Protein AF-0000000082829940 (afdb_homodimer)

Secondary structure (DSSP, 8-state):
--HHHHHHHHHHHHH--HHHHHHHHT--HHHHHHHHHHHHHHHTS-SEEE-SS-EEE-HHHHHHHHHHHHHHHHHHHHHHHHHHHHHGGGTEEEEEE-HHHHHHTHHHHHHHHHHH-TT-EEEEEE--HHHHHHHHHTTS-SEEEEEPPS--TTEEEEEEEEE-EEEEEETTSGGGG-SEE-HHHHHTS-EEEEPSS-HHHHHHHHHHHHTT----EEEEES-HHHHHHHHHTTS-BEEEEGGGGGGS-TTTEEEEEE-SS---EEEEEEEETT----HHHHHHHHHHHHS--/--HHHHHHHHHHHHH--HHHHHHHHT--HHHHHHHHHHHHHHHTS-SEEE-SS-EEE-HHHHHHHHHHHHHHHHHHHHHHHHHHHHHGGGTEEEEEE-HHHHHHTHHHHHHHHHHH-TT-EEEEEE--HHHHHHHHHTTS-SEEEEEPPS--TTEEEEEEEEE-EEEEEETTSGGGG-SEE-HHHHHTS-EEEEPSS-HHHHHHHHHHHHTT----EEEEES-HHHHHHHHHTTS-BEEEEGGGGGGS-TTTEEEEEE-SS---EEEEEEEETT----HHHHHHHHHHHHS--

Radius of gyration: 25.26 Å; Cα contacts (8 Å, |Δi|>4): 1060; chains: 2; bounding box: 54×76×69 Å

Organism: Acinetobacter baumannii (strain ATCC 19606 / DSM 30007 / JCM 6841 / CCUG 19606 / CIP 70.34 / NBRC 109757 / NCIMB 12457 / NCTC 12156 / 81) (NCBI:txid575584)

Sequence (586 aa):
MTLKQLKAFLALARTLNYANASLELHLSQSALSLTIKSLEEELGGKLFNRNTRRVELTQEGKSLIPYAKKLLANWDEMENDVKQRFKLNRGTLSIASMPFVTHAILPEVIHQFLAVHPNLNFSIHDIPNETIIEKVQDGIFELGICFEPDLTEGLEFKPLFEEDFLALLPKSHPLAQSSSITWHELCSNPFVTLQKPSIVRYLVEQNCLRNNITLDLKVECHQISSLSSFVAYGIGVSAIPRHFAKHIDKEHNVLIDLKDEAIHKTVGIVYKKNFEISNISAQFIEALVQYKFMTLKQLKAFLALARTLNYANASLELHLSQSALSLTIKSLEEELGGKLFNRNTRRVELTQEGKSLIPYAKKLLANWDEMENDVKQRFKLNRGTLSIASMPFVTHAILPEVIHQFLAVHPNLNFSIHDIPNETIIEKVQDGIFELGICFEPDLTEGLEFKPLFEEDFLALLPKSHPLAQSSSITWHELCSNPFVTLQKPSIVRYLVEQNCLRNNITLDLKVECHQISSLSSFVAYGIGVSAIPRHFAKHIDKEHNVLIDLKDEAIHKTVGIVYKKNFEISNISAQFIEALVQYKF

Nearest PDB structures (foldseek):
  6g1d-assembly1_A  TM=5.951E-01  e=1.705E-22  Corynebacterium glutamicum
  4x6g-assembly1_C  TM=5.631E-01  e=6.982E-23  Pseudomonas aeruginosa PAO1
  6g4r-assembly1_E  TM=5.874E-01  e=4.506E-21  Corynebacterium glutamicum
  1ixc-assembly1_B-2  TM=5.578E-01  e=4.506E-21  Cupriavidus necator
  7d98-assembly1_Q  TM=5.693E-01  e=1.122E-19  Cupriavidus necator

InterPro domains:
  IPR000847 LysR, HTH, N-terminal domain [PF00126] (3-62)
  IPR000847 LysR, HTH, N-terminal domain [PR00039] (18-29)
  IPR000847 LysR, HTH, N-terminal domain [PR00039] (29-39)
  IPR000847 LysR, HTH, N-terminal domain [PR00039] (39-50)
  IPR000847 LysR, HTH, N-terminal domain [PS50931] (1-58)
  IPR005119 LysR, substrate-binding [PF03466] (89-290)
  IPR036388 Winged helix-like DNA-binding domain superfamily [G3DSA:1.10.10.10] (1-86)
  IPR036390 Winged helix DNA-binding domain superfamily [SSF46785] (1-83)
  IPR050950 HTH-type LysR transcriptional regulators [PTHR30419] (1-290)

Foldseek 3Di:
DDLLLLLLLLLCQVVQDLVRSCVVSVHPSVVSVVSQVVVCVVVVHHQWDDDPPTTDGDPVVVVCNVVSVVVNVVVVVVVVLVVLLCCVVVQEAEEEEAPLCVVQPVVVLVVVLCVVVVSHHYHYHHDAQVVQLVCQQVVSHQKYKHWDDPDQVQKDKDFADKKFKWKKAWCPDPCQPPQEDALLVQQQKEDEEEDPPDPQVVVNVVSCVVNVHDGNYDYYYHDVQVSLVCRLVPRGMGMDIPSSVVVHDPVTMHIHHHPPDTDMITITMMHGPPDDDDPSVVVSNVSSNPDDD/DDLLLLLLLLLCQVVQDLVRSCVVSVHPSVRSVVSQVVVCVVVVHHQWDDDPPTTDGDPVVVVCNVVSVVVNVVVVVVVVLVVLLVVVVVQEAEEEEADLCVVQPVVVLVVVLCVVVVSHHYHYHHDAQVVQLVCQQVVSHQKYKHWDDPDQVQKDKDFADKKFKWKKAWCPDPCQPPQEDALLVQQQKEDEEEDPPDPQVVVNVVSCVVNVHDGNYDYYYHDVQVSLVCRLVPSGMGMDIPSSVVVHDPVTMHIHHHPPDGDMITITMMGGPPDDDDPSVVVSNVSSNPDDD

Structure (mmCIF, N/CA/C/O backbone):
data_AF-0000000082829940-model_v1
#
loop_
_entity.id
_entity.type
_entity.pdbx_description
1 polymer 'HTH-type transcriptional regulator GltC'
#
loop_
_atom_site.group_PDB
_atom_site.id
_atom_site.type_symbol
_atom_site.label_atom_id
_atom_site.label_alt_id
_atom_site.label_comp_id
_atom_site.label_asym_id
_atom_site.label_entity_id
_atom_site.label_seq_id
_atom_site.pdbx_PDB_ins_code
_atom_site.Cartn_x
_atom_site.Cartn_y
_atom_site.Cartn_z
_atom_site.occupancy
_atom_site.B_iso_or_equiv
_atom_site.auth_seq_id
_atom_site.auth_comp_id
_atom_site.auth_asym_id
_atom_site.auth_atom_id
_atom_site.pdbx_PDB_model_num
ATOM 1 N N . MET A 1 1 ? 2.916 27.094 15.07 1 57.03 1 MET A N 1
ATOM 2 C CA . MET A 1 1 ? 2.6 25.75 15.523 1 57.03 1 MET A CA 1
ATOM 3 C C . MET A 1 1 ? 3.715 24.781 15.156 1 57.03 1 MET A C 1
ATOM 5 O O . MET A 1 1 ? 4.164 24.75 14.016 1 57.03 1 MET A O 1
ATOM 9 N N . THR A 1 2 ? 4.312 24.25 16.156 1 61.78 2 THR A N 1
ATOM 10 C CA . THR A 1 2 ? 5.465 23.375 15.992 1 61.78 2 THR A CA 1
ATOM 11 C C . THR A 1 2 ? 5.078 21.922 16.25 1 61.78 2 THR A C 1
ATOM 13 O O . THR A 1 2 ? 4.012 21.641 16.797 1 61.78 2 THR A O 1
ATOM 16 N N . LEU A 1 3 ? 6.004 21.031 15.82 1 69.44 3 LEU A N 1
ATOM 17 C CA . LEU A 1 3 ? 5.812 19.609 16.094 1 69.44 3 LEU A CA 1
ATOM 18 C C . LEU A 1 3 ? 5.75 19.359 17.594 1 69.44 3 LEU A C 1
ATOM 20 O O . LEU A 1 3 ? 4.969 18.531 18.062 1 69.44 3 LEU A O 1
ATOM 24 N N . LYS A 1 4 ? 6.617 20.062 18.25 1 71.25 4 LYS A N 1
ATOM 25 C CA . LYS A 1 4 ? 6.629 19.938 19.703 1 71.25 4 LYS A CA 1
ATOM 26 C C . LYS A 1 4 ? 5.273 20.312 20.297 1 71.25 4 LYS A C 1
ATOM 28 O O . LYS A 1 4 ? 4.773 19.641 21.188 1 71.25 4 LYS A O 1
ATOM 33 N N . GLN A 1 5 ? 4.707 21.328 19.75 1 76.25 5 GLN A N 1
ATOM 34 C CA . GLN A 1 5 ? 3.404 21.797 20.219 1 76.25 5 GLN A CA 1
ATOM 35 C C . GLN A 1 5 ? 2.318 20.766 19.922 1 76.25 5 GLN A C 1
ATOM 37 O O . GLN A 1 5 ? 1.459 20.5 20.766 1 76.25 5 GLN A O 1
ATOM 42 N N . LEU A 1 6 ? 2.459 20.25 18.75 1 78.75 6 LEU A N 1
ATOM 43 C CA . LEU A 1 6 ? 1.451 19.266 18.359 1 78.75 6 LEU A CA 1
ATOM 44 C C . LEU A 1 6 ? 1.575 18 19.203 1 78.75 6 LEU A C 1
ATOM 46 O O . LEU A 1 6 ? 0.567 17.422 19.625 1 78.75 6 LEU A O 1
ATOM 50 N N . LYS A 1 7 ? 2.77 17.594 19.391 1 80.06 7 LYS A N 1
ATOM 51 C CA . LYS A 1 7 ? 2.996 16.422 20.25 1 80.06 7 LYS A CA 1
ATOM 52 C C . LYS A 1 7 ? 2.502 16.688 21.672 1 80.06 7 LYS A C 1
ATOM 54 O O . LYS A 1 7 ? 1.871 15.828 22.281 1 80.06 7 LYS A O 1
ATOM 59 N N . ALA A 1 8 ? 2.793 17.922 22.125 1 84.88 8 ALA A N 1
ATOM 60 C CA . ALA A 1 8 ? 2.34 18.312 23.469 1 84.88 8 ALA A CA 1
ATOM 61 C C . ALA A 1 8 ? 0.817 18.312 23.547 1 84.88 8 ALA A C 1
ATOM 63 O O . ALA A 1 8 ? 0.242 17.812 24.516 1 84.88 8 ALA A O 1
ATOM 64 N N . PHE A 1 9 ? 0.219 18.781 22.5 1 89.75 9 PHE A N 1
ATOM 65 C CA . PHE A 1 9 ? -1.236 18.844 22.438 1 89.75 9 PHE A CA 1
ATOM 66 C C . PHE A 1 9 ? -1.844 17.453 22.469 1 89.75 9 PHE A C 1
ATOM 68 O O . PHE A 1 9 ? -2.738 17.172 23.281 1 89.75 9 PHE A O 1
ATOM 75 N N . LEU A 1 10 ? -1.268 16.703 21.688 1 86.5 10 LEU A N 1
ATOM 76 C CA . LEU A 1 10 ? -1.845 15.367 21.578 1 86.5 10 LEU A CA 1
ATOM 77 C C . LEU A 1 10 ? -1.608 14.562 22.859 1 86.5 10 LEU A C 1
ATOM 79 O O . LEU A 1 10 ? -2.477 13.797 23.281 1 86.5 10 LEU A O 1
ATOM 83 N N . ALA A 1 11 ? -0.463 14.695 23.469 1 86.56 11 ALA A N 1
ATOM 84 C CA . ALA A 1 11 ? -0.186 14.023 24.734 1 86.56 11 ALA A CA 1
ATOM 85 C C . ALA A 1 11 ? -1.155 14.484 25.828 1 86.56 11 ALA A C 1
ATOM 87 O O . ALA A 1 11 ? -1.698 13.664 26.562 1 86.56 11 ALA A O 1
ATOM 88 N N . LEU A 1 12 ? -1.449 15.766 25.844 1 89.31 12 LEU A N 1
ATOM 89 C CA . LEU A 1 12 ? -2.355 16.312 26.859 1 89.31 12 LEU A CA 1
ATOM 90 C C . LEU A 1 12 ? -3.799 15.914 26.547 1 89.31 12 LEU A C 1
ATOM 92 O O . LEU A 1 12 ? -4.582 15.664 27.469 1 89.31 12 LEU A O 1
ATOM 96 N N . ALA A 1 13 ? -4.066 15.859 25.359 1 86.88 13 ALA A N 1
ATOM 97 C CA . ALA A 1 13 ? -5.418 15.469 24.969 1 86.88 13 ALA A CA 1
ATOM 98 C C . ALA A 1 13 ? -5.703 14.023 25.359 1 86.88 13 ALA A C 1
ATOM 100 O O . ALA A 1 13 ? -6.836 13.68 25.703 1 86.88 13 ALA A O 1
ATOM 101 N N . ARG A 1 14 ? -4.711 13.305 25.219 1 82.25 14 ARG A N 1
ATOM 102 C CA . ARG A 1 14 ? -4.848 11.891 25.531 1 82.25 14 ARG A CA 1
ATOM 103 C C . ARG A 1 14 ? -4.887 11.672 27.047 1 82.25 14 ARG A C 1
ATOM 105 O O . ARG A 1 14 ? -5.695 10.883 27.547 1 82.25 14 ARG A O 1
ATOM 112 N N . THR A 1 15 ? -4.035 12.383 27.766 1 82.12 15 THR A N 1
ATOM 113 C CA . THR A 1 15 ? -3.881 12.156 29.203 1 82.12 15 THR A CA 1
ATOM 114 C C . THR A 1 15 ? -4.852 13.023 30 1 82.12 15 THR A C 1
ATOM 116 O O . THR A 1 15 ? -5.203 12.688 31.141 1 82.12 15 THR A O 1
ATOM 119 N N . LEU A 1 16 ? -5.23 14.023 29.453 1 88.5 16 LEU A N 1
ATOM 120 C CA . LEU A 1 16 ? -6.023 15.055 30.109 1 88.5 16 LEU A CA 1
ATOM 121 C C . LEU A 1 16 ? -5.465 15.383 31.484 1 88.5 16 LEU A C 1
ATOM 123 O O . LEU A 1 16 ? -6.223 15.641 32.438 1 88.5 16 LEU A O 1
ATOM 127 N N . ASN A 1 17 ? -4.25 15.172 31.594 1 85.75 17 ASN A N 1
ATOM 128 C CA . ASN A 1 17 ? -3.484 15.422 32.812 1 85.75 17 ASN A CA 1
ATOM 129 C C . ASN A 1 17 ? -2.1 15.984 32.5 1 85.75 17 ASN A C 1
ATOM 131 O O . ASN A 1 17 ? -1.292 15.328 31.828 1 85.75 17 ASN A O 1
ATOM 135 N N . TYR A 1 18 ? -1.863 17.188 33.062 1 88.12 18 TYR A N 1
ATOM 136 C CA . TYR A 1 18 ? -0.607 17.859 32.719 1 88.12 18 TYR A CA 1
ATOM 137 C C . TYR A 1 18 ? 0.583 17.062 33.25 1 88.12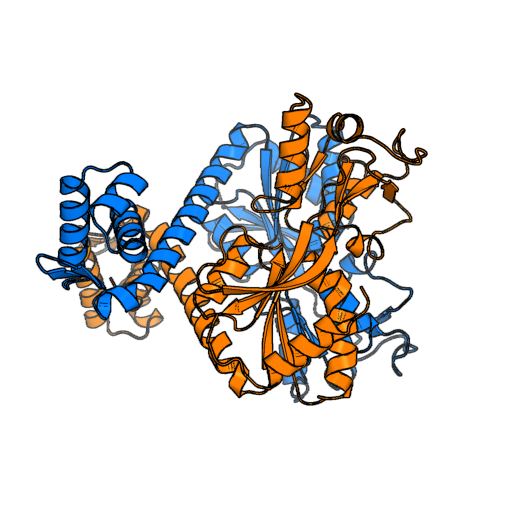 18 TYR A C 1
ATOM 139 O O . TYR A 1 18 ? 1.626 16.984 32.594 1 88.12 18 TYR A O 1
ATOM 147 N N . ALA A 1 19 ? 0.357 16.484 34.406 1 85.81 19 ALA A N 1
ATOM 148 C CA . ALA A 1 19 ? 1.453 15.711 35 1 85.81 19 ALA A CA 1
ATOM 149 C C . ALA A 1 19 ? 1.801 14.508 34.125 1 85.81 19 ALA A C 1
ATOM 151 O O . ALA A 1 19 ? 2.971 14.281 33.812 1 85.81 19 ALA A O 1
ATOM 152 N N . ASN A 1 20 ? 0.814 13.852 33.75 1 86.31 20 ASN A N 1
ATOM 153 C CA . ASN A 1 20 ? 1.017 12.656 32.938 1 86.31 20 ASN A CA 1
ATOM 154 C C . ASN A 1 20 ? 1.56 12.992 31.562 1 86.31 20 ASN A C 1
ATOM 156 O O . ASN A 1 20 ? 2.443 12.297 31.047 1 86.31 20 ASN A O 1
ATOM 160 N N . ALA A 1 21 ? 1.024 13.977 31 1 87.75 21 ALA A N 1
ATOM 161 C CA . ALA A 1 21 ? 1.468 14.375 29.672 1 87.75 21 ALA A CA 1
ATOM 162 C C . ALA A 1 21 ? 2.924 14.836 29.688 1 87.75 21 ALA A C 1
ATOM 164 O O . ALA A 1 21 ? 3.689 14.531 28.766 1 87.75 21 ALA A O 1
ATOM 165 N N . SER A 1 22 ? 3.262 15.539 30.719 1 88.44 22 SER A N 1
ATOM 166 C CA . SER A 1 22 ? 4.637 16.016 30.828 1 88.44 22 SER A CA 1
ATOM 167 C C . SER A 1 22 ? 5.613 14.852 30.969 1 88.44 22 SER A C 1
ATOM 169 O O . SER A 1 22 ? 6.707 14.883 30.406 1 88.44 22 SER A O 1
ATOM 171 N N . LEU A 1 23 ? 5.215 13.852 31.656 1 81.62 23 LEU A N 1
ATOM 172 C CA . LEU A 1 23 ? 6.035 12.656 31.828 1 81.62 23 LEU A CA 1
ATOM 173 C C . LEU A 1 23 ? 6.211 11.93 30.5 1 81.62 23 LEU A C 1
ATOM 175 O O . LEU A 1 23 ? 7.32 11.516 30.156 1 81.62 23 LEU A O 1
ATOM 179 N N . GLU A 1 24 ? 5.164 11.906 29.812 1 81.25 24 GLU A N 1
ATOM 180 C CA . GLU A 1 24 ? 5.191 11.211 28.531 1 81.25 24 GLU A CA 1
ATOM 181 C C . GLU A 1 24 ? 6.121 11.914 27.547 1 81.25 24 GLU A C 1
ATOM 183 O O . GLU A 1 24 ? 6.785 11.258 26.734 1 81.25 24 GLU A O 1
ATOM 188 N N . LEU A 1 25 ? 6.168 13.148 27.609 1 81.62 25 LEU A N 1
ATOM 189 C CA . LEU A 1 25 ? 6.895 13.945 26.641 1 81.62 25 LEU A CA 1
ATOM 190 C C . LEU A 1 25 ? 8.281 14.312 27.156 1 81.62 25 LEU A C 1
ATOM 192 O O . LEU A 1 25 ? 9.055 14.977 26.453 1 81.62 25 LEU A O 1
ATOM 196 N N . HIS A 1 26 ? 8.531 13.859 28.453 1 81 26 HIS A N 1
ATOM 197 C CA . HIS A 1 26 ? 9.789 14.203 29.109 1 81 26 HIS A CA 1
ATOM 198 C C . HIS A 1 26 ? 9.977 15.711 29.172 1 81 26 HIS A C 1
ATOM 200 O O . HIS A 1 26 ? 11.039 16.219 28.812 1 81 26 HIS A O 1
ATOM 206 N N . LEU A 1 27 ? 8.922 16.359 29.484 1 82.25 27 LEU A N 1
ATOM 207 C CA . LEU A 1 27 ? 8.914 17.812 29.703 1 82.25 27 LEU A CA 1
ATOM 208 C C . LEU A 1 27 ? 8.484 18.141 31.125 1 82.25 27 LEU A C 1
ATOM 210 O O . LEU A 1 27 ? 7.84 17.328 31.797 1 82.25 27 LEU A O 1
ATOM 214 N N . SER A 1 28 ? 9.031 19.203 31.672 1 83.88 28 SER A N 1
ATOM 215 C CA . SER A 1 28 ? 8.445 19.688 32.906 1 83.88 28 SER A CA 1
ATOM 216 C C . SER A 1 28 ? 7 20.141 32.719 1 83.88 28 SER A C 1
ATOM 218 O O . SER A 1 28 ? 6.613 20.5 31.594 1 83.88 28 SER A O 1
ATOM 220 N N . GLN A 1 29 ? 6.289 20.016 33.75 1 87.56 29 GLN A N 1
ATOM 221 C CA . GLN A 1 29 ? 4.895 20.438 33.656 1 87.56 29 GLN A CA 1
ATOM 222 C C . GLN A 1 29 ? 4.785 21.906 33.25 1 87.56 29 GLN A C 1
ATOM 224 O O . GLN A 1 29 ? 3.873 22.266 32.5 1 87.56 29 GLN A O 1
ATOM 229 N N . SER A 1 30 ? 5.707 22.688 33.75 1 89.38 30 SER A N 1
ATOM 230 C CA . SER A 1 30 ? 5.727 24.094 33.375 1 89.38 30 SER A CA 1
ATOM 231 C C . SER A 1 30 ? 5.988 24.25 31.875 1 89.38 30 SER A C 1
ATOM 233 O O . SER A 1 30 ? 5.34 25.062 31.219 1 89.38 30 SER A O 1
ATOM 235 N N . ALA A 1 31 ? 6.895 23.531 31.391 1 85.88 31 ALA A N 1
ATOM 236 C CA . ALA A 1 31 ? 7.227 23.594 29.984 1 85.88 31 ALA A CA 1
ATOM 237 C C . ALA A 1 31 ? 6.047 23.125 29.125 1 85.88 31 ALA A C 1
ATOM 239 O O . ALA A 1 31 ? 5.762 23.719 28.078 1 85.88 31 ALA A O 1
ATOM 240 N N . LEU A 1 32 ? 5.41 22.109 29.531 1 91.44 32 LEU A N 1
ATOM 241 C CA . LEU A 1 32 ? 4.234 21.609 28.828 1 91.44 32 LEU A CA 1
ATOM 242 C C . LEU A 1 32 ? 3.131 22.672 28.797 1 91.44 32 LEU A C 1
ATOM 244 O O . LEU A 1 32 ? 2.523 22.922 27.766 1 91.44 32 LEU A O 1
ATOM 248 N N . SER A 1 33 ? 2.891 23.234 29.984 1 88.38 33 SER A N 1
ATOM 249 C CA . SER A 1 33 ? 1.857 24.266 30.109 1 88.38 33 SER A CA 1
ATOM 250 C C . SER A 1 33 ? 2.135 25.438 29.188 1 88.38 33 SER A C 1
ATOM 252 O O . SER A 1 33 ? 1.228 25.938 28.5 1 88.38 33 SER A O 1
ATOM 254 N N . LEU A 1 34 ? 3.369 25.781 29.141 1 87.44 34 LEU A N 1
ATOM 255 C CA . LEU A 1 34 ? 3.768 26.906 28.281 1 87.44 34 LEU A CA 1
ATOM 256 C C . LEU A 1 34 ? 3.598 26.531 26.797 1 87.44 34 LEU A C 1
ATOM 258 O O . LEU A 1 34 ? 3.186 27.375 26 1 87.44 34 LEU A O 1
ATOM 262 N N . THR A 1 35 ? 3.975 25.375 26.484 1 86.75 35 THR A N 1
ATOM 263 C CA . THR A 1 35 ? 3.855 24.891 25.109 1 86.75 35 THR A CA 1
ATOM 264 C C . THR A 1 35 ? 2.398 24.906 24.656 1 86.75 35 THR A C 1
ATOM 266 O O . THR A 1 35 ? 2.094 25.328 23.547 1 86.75 35 THR A O 1
ATOM 269 N N . ILE A 1 36 ? 1.516 24.438 25.531 1 88.81 36 ILE A N 1
ATOM 270 C CA . ILE A 1 36 ? 0.089 24.375 25.234 1 88.81 36 ILE A CA 1
ATOM 271 C C . ILE A 1 36 ? -0.462 25.797 25.109 1 88.81 36 ILE A C 1
ATOM 273 O O . ILE A 1 36 ? -1.221 26.094 24.188 1 88.81 36 ILE A O 1
ATOM 277 N N . LYS A 1 37 ? -0.068 26.578 26.016 1 86.44 37 LYS A N 1
ATOM 278 C CA . LYS A 1 37 ? -0.515 27.969 26 1 86.44 37 LYS A CA 1
ATOM 279 C C . LYS A 1 37 ? -0.083 28.672 24.703 1 86.44 37 LYS A C 1
ATOM 281 O O . LYS A 1 37 ? -0.863 29.406 24.109 1 86.44 37 LYS A O 1
ATOM 286 N N . SER A 1 38 ? 1.151 28.438 24.406 1 82.44 38 SER A N 1
ATOM 287 C CA . SER A 1 38 ? 1.68 29.016 23.188 1 82.44 38 SER A CA 1
ATOM 288 C C . SER A 1 38 ? 0.901 28.547 21.969 1 82.44 38 SER A C 1
ATOM 290 O O . SER A 1 38 ? 0.602 29.344 21.062 1 82.44 38 SER A O 1
ATOM 292 N N . LEU A 1 39 ? 0.605 27.312 21.891 1 81.25 39 LEU A N 1
ATOM 293 C CA . LEU A 1 39 ? -0.182 26.75 20.797 1 81.25 39 LEU A CA 1
ATOM 294 C C . LEU A 1 39 ? -1.573 27.375 20.75 1 81.25 39 LEU A C 1
ATOM 296 O O . LEU A 1 39 ? -2.062 27.734 19.672 1 81.25 39 LEU A O 1
ATOM 300 N N . GLU A 1 40 ? -2.236 27.469 21.906 1 82.25 40 GLU A N 1
ATOM 301 C CA . GLU A 1 40 ? -3.562 28.078 22.016 1 82.25 40 GLU A CA 1
ATOM 302 C C . GLU A 1 40 ? -3.547 29.531 21.562 1 82.25 40 GLU A C 1
ATOM 304 O O . GLU A 1 40 ? -4.465 29.984 20.891 1 82.25 40 GLU A O 1
ATOM 309 N N . GLU A 1 41 ? -2.502 30.203 21.953 1 77.31 41 GLU A N 1
ATOM 310 C CA . GLU A 1 41 ? -2.348 31.594 21.547 1 77.31 41 GLU A CA 1
ATOM 311 C C . GLU A 1 41 ? -2.189 31.719 20.031 1 77.31 41 GLU A C 1
ATOM 313 O O . GLU A 1 41 ? -2.791 32.594 19.406 1 77.31 41 GLU A O 1
ATOM 318 N N . GLU A 1 42 ? -1.422 30.844 19.578 1 71.12 42 GLU A N 1
ATOM 319 C CA . GLU A 1 42 ? -1.188 30.859 18.141 1 71.12 42 GLU A CA 1
ATOM 320 C C . GLU A 1 42 ? -2.465 30.547 17.359 1 71.12 42 GLU A C 1
ATOM 322 O O . GLU A 1 42 ? -2.717 31.125 16.312 1 71.12 42 GLU A O 1
ATOM 327 N N . LEU A 1 43 ? -3.203 29.672 17.891 1 70.88 43 LEU A N 1
ATOM 328 C CA . LEU A 1 43 ? -4.426 29.234 17.234 1 70.88 43 LEU A CA 1
ATOM 329 C C . LEU A 1 43 ? -5.586 30.172 17.547 1 70.88 43 LEU A C 1
ATOM 331 O O . LEU A 1 43 ? -6.609 30.156 16.859 1 70.88 43 LEU A O 1
ATOM 335 N N . GLY A 1 44 ? -5.461 31.031 18.531 1 69.69 44 GLY A N 1
ATOM 336 C CA . GLY A 1 44 ? -6.453 32.031 18.906 1 69.69 44 GLY A CA 1
ATOM 337 C C . GLY A 1 44 ? -7.59 31.453 19.734 1 69.69 44 GLY A C 1
ATOM 338 O O . GLY A 1 44 ? -8.688 32.031 19.766 1 69.69 44 GLY A O 1
ATOM 339 N N . GLY A 1 45 ? -7.375 30.328 20.266 1 74.38 45 GLY A N 1
ATOM 340 C CA . GLY A 1 45 ? -8.398 29.703 21.094 1 74.38 45 GLY A CA 1
ATOM 341 C C . GLY A 1 45 ? -7.848 28.672 22.062 1 74.38 45 GLY A C 1
ATOM 342 O O . GLY A 1 45 ? -6.73 28.188 21.891 1 74.38 45 GLY A O 1
ATOM 343 N N . LYS A 1 46 ? -8.688 28.453 23.047 1 83.12 46 LYS A N 1
ATOM 344 C CA . LYS A 1 46 ? -8.312 27.453 24.031 1 83.12 46 LYS A CA 1
ATOM 345 C C . LYS A 1 46 ? -8.609 26.047 23.516 1 83.12 46 LYS A C 1
ATOM 347 O O . LYS A 1 46 ? -9.625 25.812 22.859 1 83.12 46 LYS A O 1
ATOM 352 N N . LEU A 1 47 ? -7.633 25.25 23.672 1 87.44 47 LEU A N 1
ATOM 353 C CA . LEU A 1 47 ? -7.793 23.859 23.281 1 87.44 47 LEU A CA 1
ATOM 354 C C . LEU A 1 47 ? -8.219 23 24.469 1 87.44 47 LEU A C 1
ATOM 356 O O . LEU A 1 47 ? -8.797 21.922 24.281 1 87.44 47 LEU A O 1
ATOM 360 N N . PHE A 1 48 ? -7.891 23.516 25.641 1 89.88 48 PHE A N 1
ATOM 361 C CA . PHE A 1 48 ? -8.242 22.828 26.875 1 89.88 48 PHE A CA 1
ATOM 362 C C . PHE A 1 48 ? -8.914 23.797 27.844 1 89.88 48 PHE A C 1
ATOM 364 O O . PHE A 1 48 ? -8.57 24.969 27.891 1 89.88 48 PHE A O 1
ATOM 371 N N . ASN A 1 49 ? -9.992 23.266 28.438 1 83.19 49 ASN A N 1
ATOM 372 C CA . ASN A 1 49 ? -10.531 23.922 29.625 1 83.19 49 ASN A CA 1
ATOM 373 C C . ASN A 1 49 ? -9.867 23.406 30.906 1 83.19 49 ASN A C 1
ATOM 375 O O . ASN A 1 49 ? -9.781 22.188 31.109 1 83.19 49 ASN A O 1
ATOM 379 N N . ARG A 1 50 ? -9.109 24.391 31.453 1 74.38 50 ARG A N 1
ATOM 380 C CA . ARG A 1 50 ? -8.422 24 32.688 1 74.38 50 ARG A CA 1
ATOM 381 C C . ARG A 1 50 ? -9.125 24.547 33.906 1 74.38 50 ARG A C 1
ATOM 383 O O . ARG A 1 50 ? -9.422 25.75 33.969 1 74.38 50 ARG A O 1
ATOM 390 N N . ASN A 1 51 ? -9.844 23.781 34.625 1 66.38 51 ASN A N 1
ATOM 391 C CA . ASN A 1 51 ? -10.195 24.203 36 1 66.38 51 ASN A CA 1
ATOM 392 C C . ASN A 1 51 ? -9.289 23.547 37.031 1 66.38 51 ASN A C 1
ATOM 394 O O . ASN A 1 51 ? -8.445 22.719 36.688 1 66.38 51 ASN A O 1
ATOM 398 N N . THR A 1 52 ? -9.203 24.062 38.375 1 61.16 52 THR A N 1
ATOM 399 C CA . THR A 1 52 ? -8.305 23.641 39.438 1 61.16 52 THR A CA 1
ATOM 400 C C . THR A 1 52 ? -8.289 22.125 39.562 1 61.16 52 THR A C 1
ATOM 402 O O . THR A 1 52 ? -7.359 21.547 40.125 1 61.16 52 THR A O 1
ATOM 405 N N . ARG A 1 53 ? -9.234 21.391 38.938 1 62.91 53 ARG A N 1
ATOM 406 C CA . ARG A 1 53 ? -9.375 19.969 39.25 1 62.91 53 ARG A CA 1
ATOM 407 C C . ARG A 1 53 ? -9.305 19.109 38 1 62.91 53 ARG A C 1
ATOM 409 O O . ARG A 1 53 ? -8.977 17.922 38.062 1 62.91 53 ARG A O 1
ATOM 416 N N . ARG A 1 54 ? -9.695 19.688 36.812 1 75.81 54 ARG A N 1
ATOM 417 C CA . ARG A 1 54 ? -9.852 18.781 35.688 1 75.81 54 ARG A CA 1
ATOM 418 C C . ARG A 1 54 ? -9.445 19.438 34.375 1 75.81 54 ARG A C 1
ATOM 420 O O . ARG A 1 54 ? -9.672 20.641 34.188 1 75.81 54 ARG A O 1
ATOM 427 N N . VAL A 1 55 ? -8.602 18.75 33.562 1 84.88 55 VAL A N 1
ATOM 428 C CA . VAL A 1 55 ? -8.258 19.141 32.219 1 84.88 55 VAL A CA 1
ATOM 429 C C . VAL A 1 55 ? -9.227 18.5 31.219 1 84.88 55 VAL A C 1
ATOM 431 O O . VAL A 1 55 ? -9.43 17.281 31.25 1 84.88 55 VAL A O 1
ATOM 434 N N . GLU A 1 56 ? -10.016 19.375 30.531 1 86.31 56 GLU A N 1
ATOM 435 C CA . GLU A 1 56 ? -10.938 18.875 29.531 1 86.31 56 GLU A CA 1
ATOM 436 C C . GLU A 1 56 ? -10.695 19.547 28.172 1 86.31 56 GLU A C 1
ATOM 438 O O . GLU A 1 56 ? -10.344 20.734 28.125 1 86.31 56 GLU A O 1
ATOM 443 N N . LEU A 1 57 ? -10.844 18.797 27.156 1 85.06 57 LEU A N 1
ATOM 444 C CA . LEU A 1 57 ? -10.719 19.344 25.812 1 85.06 57 LEU A CA 1
ATOM 445 C C . LEU A 1 57 ? -11.867 20.297 25.5 1 85.06 57 LEU A C 1
ATOM 447 O O . LEU A 1 57 ? -13.016 20.031 25.875 1 85.06 57 LEU A O 1
ATOM 451 N N . THR A 1 58 ? -11.562 21.438 24.891 1 79.5 58 THR A N 1
ATOM 452 C CA . THR A 1 58 ? -12.602 22.297 24.312 1 79.5 58 THR A CA 1
ATOM 453 C C . THR A 1 58 ? -13.102 21.703 23 1 79.5 58 THR A C 1
ATOM 455 O O . THR A 1 58 ? -12.586 20.703 22.516 1 79.5 58 THR A O 1
ATOM 458 N N . GLN A 1 59 ? -14.125 22.25 22.5 1 71.88 59 GLN A N 1
ATOM 459 C CA . GLN A 1 59 ? -14.617 21.828 21.188 1 71.88 59 GLN A CA 1
ATOM 460 C C . GLN A 1 59 ? -13.547 22.016 20.109 1 71.88 59 GLN A C 1
ATOM 462 O O . GLN A 1 59 ? -13.398 21.188 19.219 1 71.88 59 GLN A O 1
ATOM 467 N N . GLU A 1 60 ? -12.898 23.047 20.25 1 72.69 60 GLU A N 1
ATOM 468 C CA . GLU A 1 60 ? -11.789 23.328 19.328 1 72.69 60 GLU A CA 1
ATOM 469 C C . GLU A 1 60 ? -10.672 22.297 19.484 1 72.69 60 GLU A C 1
ATOM 471 O O . GLU A 1 60 ? -10.078 21.875 18.5 1 72.69 60 GLU A O 1
ATOM 476 N N . GLY A 1 61 ? -10.453 22.016 20.766 1 78.69 61 GLY A N 1
ATOM 477 C CA . GLY A 1 61 ? -9.461 20.984 21.016 1 78.69 61 GLY A CA 1
ATOM 478 C C . GLY A 1 61 ? -9.812 19.656 20.391 1 78.69 61 GLY A C 1
ATOM 479 O O . GLY A 1 61 ? -8.961 19.016 19.766 1 78.69 61 GLY A O 1
ATOM 480 N N . LYS A 1 62 ? -10.984 19.328 20.547 1 74.56 62 LYS A N 1
ATOM 481 C CA . LYS A 1 62 ? -11.477 18.078 19.969 1 74.56 62 LYS A CA 1
ATOM 482 C C . LYS A 1 62 ? -11.352 18.078 18.453 1 74.56 62 LYS A C 1
ATOM 484 O O . LYS A 1 62 ? -10.953 17.078 17.859 1 74.56 62 LYS A O 1
ATOM 489 N N . SER A 1 63 ? -11.609 19.188 17.953 1 65.5 63 SER A N 1
ATOM 490 C CA . SER A 1 63 ? -11.586 19.312 16.5 1 65.5 63 SER A CA 1
ATOM 491 C C . SER A 1 63 ? -10.164 19.266 15.961 1 65.5 63 SER A C 1
ATOM 493 O O . SER A 1 63 ? -9.938 18.891 14.812 1 65.5 63 SER A O 1
ATOM 495 N N . LEU A 1 64 ? -9.242 19.656 16.859 1 71 64 LEU A N 1
ATOM 496 C CA . LEU A 1 64 ? -7.855 19.734 16.422 1 71 64 LEU A CA 1
ATOM 497 C C . LEU A 1 64 ? -7.195 18.359 16.438 1 71 64 LEU A C 1
ATOM 499 O O . LEU A 1 64 ? -6.215 18.125 15.734 1 71 64 LEU A O 1
ATOM 503 N N . ILE A 1 65 ? -7.754 17.484 17.25 1 75.56 65 ILE A N 1
ATOM 504 C CA . ILE A 1 65 ? -7.109 16.203 17.516 1 75.56 65 ILE A CA 1
ATOM 505 C C . ILE A 1 65 ? -6.863 15.469 16.203 1 75.56 65 ILE A C 1
ATOM 507 O O . ILE A 1 65 ? -5.734 15.062 15.914 1 75.56 65 ILE A O 1
ATOM 511 N N . PRO A 1 66 ? -7.836 15.422 15.484 1 62.66 66 PRO A N 1
ATOM 512 C CA . PRO A 1 66 ? -7.602 14.695 14.234 1 62.66 66 PRO A CA 1
ATOM 513 C C . PRO A 1 66 ? -6.559 15.375 13.344 1 62.66 66 PRO A C 1
ATOM 515 O O . PRO A 1 66 ? -5.746 14.695 12.711 1 62.66 66 PRO A O 1
ATOM 518 N N . TYR A 1 67 ? -6.582 16.609 13.422 1 59.44 67 TYR A N 1
ATOM 519 C CA . TYR A 1 67 ? -5.633 17.375 12.617 1 59.44 67 TYR A CA 1
ATOM 520 C C . TYR A 1 67 ? -4.219 17.25 13.172 1 59.44 67 TYR A C 1
ATOM 522 O O . TYR A 1 67 ? -3.26 17.094 12.406 1 59.44 67 TYR A O 1
ATOM 530 N N . ALA A 1 68 ? -4.145 17.406 14.422 1 68.69 68 ALA A N 1
ATOM 531 C CA . ALA A 1 68 ? -2.846 17.297 15.078 1 68.69 68 ALA A CA 1
ATOM 532 C C . ALA A 1 68 ? -2.223 15.922 14.82 1 68.69 68 ALA A C 1
ATOM 534 O O . ALA A 1 68 ? -1.029 15.82 14.531 1 68.69 68 ALA A O 1
ATOM 535 N N . LYS A 1 69 ? -2.932 14.938 14.93 1 65.75 69 LYS A N 1
ATOM 536 C CA . LYS A 1 69 ? -2.469 13.57 14.695 1 65.75 69 LYS A CA 1
ATOM 537 C C . LYS A 1 69 ? -1.997 13.398 13.25 1 65.75 69 LYS A C 1
ATOM 539 O O . LYS A 1 69 ? -0.946 12.797 13.008 1 65.75 69 LYS A O 1
ATOM 544 N N . LYS A 1 70 ? -2.729 13.93 12.453 1 60.03 70 LYS A N 1
ATOM 545 C CA . LYS A 1 70 ? -2.383 13.875 11.039 1 60.03 70 LYS A CA 1
ATOM 546 C C . LYS A 1 70 ? -1.069 14.609 10.766 1 60.03 70 LYS A C 1
ATOM 548 O O . LYS A 1 70 ? -0.225 14.109 10.016 1 60.03 70 LYS A O 1
ATOM 553 N N . LEU A 1 71 ? -1.004 15.742 11.367 1 59.16 71 LEU A N 1
ATOM 554 C CA . LEU A 1 71 ? 0.203 16.547 11.203 1 59.16 71 LEU A CA 1
ATOM 555 C C . LEU A 1 71 ? 1.423 15.812 11.758 1 59.16 71 LEU A C 1
ATOM 557 O O . LEU A 1 71 ? 2.502 15.852 11.156 1 59.16 71 LE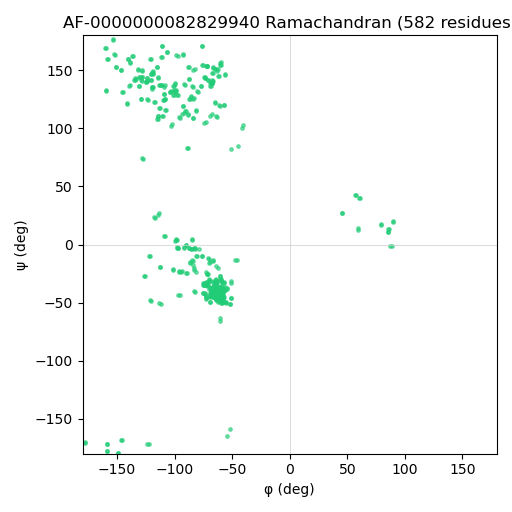U A O 1
ATOM 561 N N . LEU A 1 72 ? 1.205 15.148 12.789 1 62.94 72 LEU A N 1
ATOM 562 C CA . LEU A 1 72 ? 2.314 14.406 13.375 1 62.94 72 LEU A CA 1
ATOM 563 C C . LEU A 1 72 ? 2.666 13.195 12.531 1 62.94 72 LEU A C 1
ATOM 565 O O . LEU A 1 72 ? 3.844 12.867 12.367 1 62.94 72 LEU A O 1
ATOM 569 N N . ALA A 1 73 ? 1.704 12.547 12.141 1 61.5 73 ALA A N 1
ATOM 570 C CA . ALA A 1 73 ? 1.936 11.406 11.266 1 61.5 73 ALA A CA 1
ATOM 571 C C . ALA A 1 73 ? 2.672 11.828 9.992 1 61.5 73 ALA A C 1
ATOM 573 O O . ALA A 1 73 ? 3.582 11.133 9.531 1 61.5 73 ALA A O 1
ATOM 574 N N . ASN A 1 74 ? 2.258 12.945 9.594 1 56.28 74 ASN A N 1
ATOM 575 C CA . ASN A 1 74 ? 2.928 13.531 8.438 1 56.28 74 ASN A CA 1
ATOM 576 C C . ASN A 1 74 ? 4.387 13.852 8.734 1 56.28 74 ASN A C 1
ATOM 578 O O . ASN A 1 74 ? 5.258 13.672 7.883 1 56.28 74 ASN A O 1
ATOM 582 N N . TRP A 1 75 ? 4.492 14.359 9.906 1 52.28 75 TRP A N 1
ATOM 583 C CA . TRP A 1 75 ? 5.852 14.633 10.359 1 52.28 75 TRP A CA 1
ATOM 584 C C . TRP A 1 75 ? 6.684 13.352 10.383 1 52.28 75 TRP A C 1
ATOM 586 O O . TRP A 1 75 ? 7.84 13.352 9.961 1 52.28 75 TRP A O 1
ATOM 596 N N . ASP A 1 76 ? 6.109 12.336 10.812 1 55.72 76 ASP A N 1
ATOM 597 C CA . ASP A 1 76 ? 6.816 11.055 10.836 1 55.72 76 ASP A CA 1
ATOM 598 C C . ASP A 1 76 ? 7.164 10.594 9.422 1 55.72 76 ASP A C 1
ATOM 600 O O . ASP A 1 76 ? 8.266 10.094 9.18 1 55.72 76 ASP A O 1
ATOM 604 N N . GLU A 1 77 ? 6.246 10.789 8.68 1 55.31 77 GLU A N 1
ATOM 605 C CA . GLU A 1 77 ? 6.492 10.469 7.281 1 55.31 77 GLU A CA 1
ATOM 606 C C . GLU A 1 77 ? 7.602 11.344 6.695 1 55.31 77 GLU A C 1
ATOM 608 O O . GLU A 1 77 ? 8.438 10.859 5.934 1 55.31 77 GLU A O 1
ATOM 613 N N . MET A 1 78 ? 7.547 12.594 7.102 1 51.5 78 MET A N 1
ATOM 614 C CA . MET A 1 78 ? 8.594 13.523 6.68 1 51.5 78 MET A CA 1
ATOM 615 C C . MET A 1 78 ? 9.953 13.078 7.195 1 51.5 78 MET A C 1
ATOM 617 O O . MET A 1 78 ? 10.953 13.148 6.473 1 51.5 78 MET A O 1
ATOM 621 N N . GLU A 1 79 ? 9.852 12.828 8.398 1 51.47 79 GLU A N 1
ATOM 622 C CA . GLU A 1 79 ? 11.086 12.312 8.969 1 51.47 79 GLU A CA 1
ATOM 623 C C . GLU A 1 79 ? 11.578 11.086 8.195 1 51.47 79 GLU A C 1
ATOM 625 O O . GLU A 1 79 ? 12.773 10.961 7.918 1 51.47 79 GLU A O 1
ATOM 630 N N . ASN A 1 80 ? 10.633 10.359 7.836 1 55.34 80 ASN A N 1
ATOM 631 C CA . ASN A 1 80 ? 10.992 9.172 7.062 1 55.34 80 ASN A CA 1
ATOM 632 C C . ASN A 1 80 ? 11.523 9.547 5.684 1 55.34 80 ASN A C 1
ATOM 634 O O . ASN A 1 80 ? 12.477 8.938 5.195 1 55.34 80 ASN A O 1
ATOM 638 N N . ASP A 1 81 ? 10.867 10.516 5.125 1 52.47 81 ASP A N 1
ATOM 639 C CA . ASP A 1 81 ? 11.336 10.984 3.826 1 52.47 81 ASP A CA 1
ATOM 640 C C . ASP A 1 81 ? 12.758 11.539 3.922 1 52.47 81 ASP A C 1
ATOM 642 O O . ASP A 1 81 ? 13.578 11.305 3.037 1 52.47 81 ASP A O 1
ATOM 646 N N . VAL A 1 82 ? 13 12.305 4.945 1 48.41 82 VAL A N 1
ATOM 647 C CA . VAL A 1 82 ? 14.336 12.836 5.164 1 48.41 82 VAL A CA 1
ATOM 648 C C . VAL A 1 82 ? 15.32 11.688 5.371 1 48.41 82 VAL A C 1
ATOM 650 O O . VAL A 1 82 ? 16.422 11.703 4.816 1 48.41 82 VAL A O 1
ATOM 653 N N . LYS A 1 83 ? 14.852 10.797 6.051 1 52.41 83 LYS A N 1
ATOM 654 C CA . LYS A 1 83 ? 15.711 9.648 6.297 1 52.41 83 LYS A CA 1
ATOM 655 C C . LYS A 1 83 ? 16.047 8.922 4.996 1 52.41 83 LYS A C 1
ATOM 657 O O . LYS A 1 83 ? 17.172 8.469 4.809 1 52.41 83 LYS A O 1
ATOM 662 N N . GLN A 1 84 ? 15.117 8.852 4.168 1 55 84 GLN A N 1
ATOM 663 C CA . GLN A 1 84 ? 15.344 8.188 2.891 1 55 84 GLN A CA 1
ATOM 664 C C . GLN A 1 84 ? 16.438 8.898 2.088 1 55 84 GLN A C 1
ATOM 666 O O . GLN A 1 84 ? 17.234 8.25 1.414 1 55 84 GLN A O 1
ATOM 671 N N . ARG A 1 85 ? 16.422 10.125 2.172 1 50.16 85 ARG A N 1
ATOM 672 C CA . ARG A 1 85 ? 17.438 10.875 1.451 1 50.16 85 ARG A CA 1
ATOM 673 C C . ARG A 1 85 ? 18.844 10.555 1.981 1 50.16 85 ARG A C 1
ATOM 675 O O . ARG A 1 85 ? 19.812 10.555 1.226 1 50.16 85 ARG A O 1
ATOM 682 N N . PHE A 1 86 ? 18.859 10.273 3.232 1 46.31 86 PHE A N 1
ATOM 683 C CA . PHE A 1 86 ? 20.172 10.023 3.838 1 46.31 86 PHE A CA 1
ATOM 684 C C . PHE A 1 86 ? 20.594 8.578 3.623 1 46.31 86 PHE A C 1
ATOM 686 O O . PHE A 1 86 ? 21.75 8.227 3.828 1 46.31 86 PHE A O 1
ATOM 693 N N . LYS A 1 87 ? 19.625 7.711 3.279 1 52.66 87 LYS A N 1
ATOM 694 C CA . LYS A 1 87 ? 19.953 6.301 3.096 1 52.66 87 LYS A CA 1
ATOM 695 C C . LYS A 1 87 ? 20.906 6.105 1.914 1 52.66 87 LYS A C 1
ATOM 697 O O . LYS A 1 87 ? 21.688 5.156 1.894 1 52.66 87 LYS A O 1
ATOM 702 N N . LEU A 1 88 ? 20.891 6.934 0.859 1 50.72 88 LEU A N 1
ATOM 703 C CA . LEU A 1 88 ? 21.828 6.77 -0.246 1 50.72 88 LEU A CA 1
ATOM 704 C C . LEU A 1 88 ? 23.266 6.668 0.268 1 50.72 88 LEU A C 1
ATOM 706 O O . LEU A 1 88 ? 24.047 5.871 -0.243 1 50.72 88 LEU A O 1
ATOM 710 N N . ASN A 1 89 ? 23.5 7.402 1.387 1 48.25 89 ASN A N 1
ATOM 711 C CA . ASN A 1 89 ? 24.875 7.461 1.872 1 48.25 89 ASN A CA 1
ATOM 712 C C . ASN A 1 89 ? 25.266 6.195 2.637 1 48.25 89 ASN A C 1
ATOM 714 O O . ASN A 1 89 ? 26.422 6.012 3.002 1 48.25 89 ASN A O 1
ATOM 718 N N . ARG A 1 90 ? 24.266 5.293 2.791 1 55.66 90 ARG A N 1
ATOM 719 C CA . ARG A 1 90 ? 24.609 4.148 3.623 1 55.66 90 ARG A CA 1
ATOM 720 C C . ARG A 1 90 ? 24.531 2.85 2.828 1 55.66 90 ARG A C 1
ATOM 722 O O . ARG A 1 90 ? 24.281 1.784 3.391 1 55.66 90 ARG A O 1
ATOM 729 N N . GLY A 1 91 ? 24.672 3.043 1.426 1 79.69 91 GLY A N 1
ATOM 730 C CA . GLY A 1 91 ? 24.672 1.811 0.652 1 79.69 91 GLY A CA 1
ATOM 731 C C . GLY A 1 91 ? 23.281 1.317 0.308 1 79.69 91 GLY A C 1
ATOM 732 O O . GLY A 1 91 ? 23.094 0.139 -0.004 1 79.69 91 GLY A O 1
ATOM 733 N N . THR A 1 92 ? 22.297 2.141 0.484 1 86.12 92 THR A N 1
ATOM 734 C CA . THR A 1 92 ? 20.938 1.756 0.155 1 86.12 92 THR A CA 1
ATOM 735 C C . THR A 1 92 ? 20.375 2.645 -0.951 1 86.12 92 THR A C 1
ATOM 737 O O . THR A 1 92 ? 20.422 3.873 -0.849 1 86.12 92 THR A O 1
ATOM 740 N N . LEU A 1 93 ? 19.984 2.045 -1.962 1 89.31 93 LEU A N 1
ATOM 741 C CA . LEU A 1 93 ? 19.312 2.76 -3.045 1 89.31 93 LEU A CA 1
ATOM 742 C C . LEU A 1 93 ? 17.797 2.736 -2.861 1 89.31 93 LEU A C 1
ATOM 744 O O . LEU A 1 93 ? 17.188 1.669 -2.879 1 89.31 93 LEU A O 1
ATOM 748 N N . SER A 1 94 ? 17.203 3.93 -2.721 1 89.62 94 SER A N 1
ATOM 749 C CA . SER A 1 94 ? 15.766 4.07 -2.572 1 89.62 94 SER A CA 1
ATOM 750 C C . SER A 1 94 ? 15.102 4.395 -3.906 1 89.62 94 SER A C 1
ATOM 752 O O . SER A 1 94 ? 15.477 5.352 -4.578 1 89.62 94 SER A O 1
ATOM 754 N N . ILE A 1 95 ? 14.07 3.59 -4.211 1 92.56 95 ILE A N 1
ATOM 755 C CA . ILE A 1 95 ? 13.406 3.754 -5.496 1 92.56 95 ILE A CA 1
ATOM 756 C C . ILE A 1 95 ? 11.898 3.865 -5.281 1 92.56 95 ILE A C 1
ATOM 758 O O . ILE A 1 95 ? 11.305 3.053 -4.566 1 92.56 95 ILE A O 1
ATOM 762 N N . ALA A 1 96 ? 11.32 4.918 -5.793 1 94.44 96 ALA A N 1
ATOM 763 C CA . ALA A 1 96 ? 9.867 4.98 -5.895 1 94.44 96 ALA A CA 1
ATOM 764 C C . ALA A 1 96 ? 9.375 4.32 -7.18 1 94.44 96 ALA A C 1
ATOM 766 O O . ALA A 1 96 ? 9.859 4.633 -8.273 1 94.44 96 ALA A O 1
ATOM 767 N N . SER A 1 97 ? 8.469 3.424 -7.016 1 95.81 97 SER A N 1
ATOM 768 C CA . SER A 1 97 ? 8.016 2.668 -8.18 1 95.81 97 SER A CA 1
ATOM 769 C C . SER A 1 97 ? 6.539 2.312 -8.062 1 95.81 97 SER A C 1
ATOM 771 O O . SER A 1 97 ? 6.012 2.168 -6.957 1 95.81 97 SER A O 1
ATOM 773 N N . MET A 1 98 ? 5.926 2.213 -9.195 1 93.75 98 MET A N 1
ATOM 774 C CA . MET A 1 98 ? 4.559 1.708 -9.195 1 93.75 98 MET A CA 1
ATOM 775 C C . MET A 1 98 ? 4.52 0.245 -8.766 1 93.75 98 MET A C 1
ATOM 777 O O . MET A 1 98 ? 5.418 -0.528 -9.094 1 93.75 98 MET A O 1
ATOM 781 N N . PRO A 1 99 ? 3.406 -0.147 -8.195 1 90.25 99 PRO A N 1
ATOM 782 C CA . PRO A 1 99 ? 3.342 -1.491 -7.617 1 90.25 99 PRO A CA 1
ATOM 783 C C . PRO A 1 99 ? 3.547 -2.592 -8.656 1 90.25 99 PRO A C 1
ATOM 785 O O . PRO A 1 99 ? 4.281 -3.553 -8.406 1 90.25 99 PRO A O 1
ATOM 788 N N . PHE A 1 100 ? 2.99 -2.502 -9.797 1 90.5 100 PHE A N 1
ATOM 789 C CA . PHE A 1 100 ? 3.109 -3.602 -10.75 1 90.5 100 PHE A CA 1
ATOM 790 C C . PHE A 1 100 ? 4.539 -3.719 -11.266 1 90.5 100 PHE A C 1
ATOM 792 O O . PHE A 1 100 ? 5.008 -4.82 -11.562 1 90.5 100 PHE A O 1
ATOM 799 N N . VAL A 1 101 ? 5.254 -2.604 -11.367 1 93.81 101 VAL A N 1
ATOM 80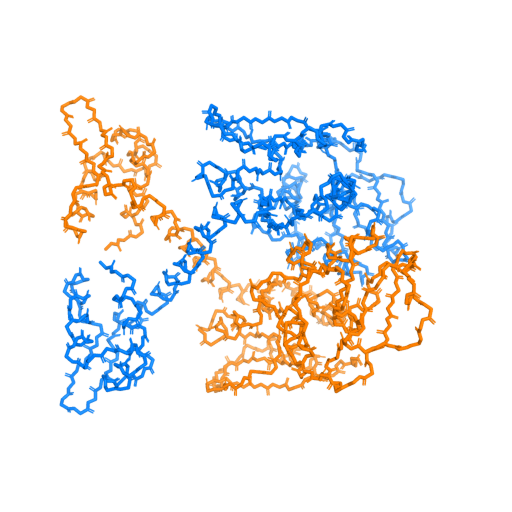0 C CA . VAL A 1 101 ? 6.648 -2.635 -11.797 1 93.81 101 VAL A CA 1
ATOM 801 C C . VAL A 1 101 ? 7.508 -3.293 -10.727 1 93.81 101 VAL A C 1
ATOM 803 O O . VAL A 1 101 ? 8.367 -4.125 -11.031 1 93.81 101 VAL A O 1
ATOM 806 N N . THR A 1 102 ? 7.25 -2.887 -9.523 1 94.81 102 THR A N 1
ATOM 807 C CA . THR A 1 102 ? 7.984 -3.438 -8.383 1 94.81 102 THR A CA 1
ATOM 808 C C . THR A 1 102 ? 7.859 -4.957 -8.352 1 94.81 102 THR A C 1
ATOM 810 O O . THR A 1 102 ? 8.836 -5.66 -8.07 1 94.81 102 THR A O 1
ATOM 813 N N . HIS A 1 103 ? 6.734 -5.387 -8.656 1 93.12 103 HIS A N 1
ATOM 814 C CA . HIS A 1 103 ? 6.461 -6.812 -8.539 1 93.12 103 HIS A CA 1
ATOM 815 C C . HIS A 1 103 ? 6.957 -7.57 -9.766 1 93.12 103 HIS A C 1
ATOM 817 O O . HIS A 1 103 ? 7.594 -8.617 -9.641 1 93.12 103 HIS A O 1
ATOM 823 N N . ALA A 1 104 ? 6.777 -7.012 -10.922 1 92.5 104 ALA A N 1
ATOM 824 C CA . ALA A 1 104 ? 6.902 -7.805 -12.148 1 92.5 104 ALA A CA 1
ATOM 825 C C . ALA A 1 104 ? 8.25 -7.559 -12.82 1 92.5 104 ALA A C 1
ATOM 827 O O . ALA A 1 104 ? 8.727 -8.398 -13.594 1 92.5 104 ALA A O 1
ATOM 828 N N . ILE A 1 105 ? 8.891 -6.441 -12.523 1 93.81 105 ILE A N 1
ATOM 829 C CA . ILE A 1 105 ? 10.055 -6.066 -13.328 1 93.81 105 ILE A CA 1
ATOM 830 C C . ILE A 1 105 ? 11.281 -5.949 -12.438 1 93.81 105 ILE A C 1
ATOM 832 O O . ILE A 1 105 ? 12.305 -6.59 -12.688 1 93.81 105 ILE A O 1
ATOM 836 N N . LEU A 1 106 ? 11.203 -5.281 -11.344 1 96.19 106 LEU A N 1
ATOM 837 C CA . LEU A 1 106 ? 12.352 -4.898 -10.531 1 96.19 106 LEU A CA 1
ATOM 838 C C . LEU A 1 106 ? 13.062 -6.129 -9.977 1 96.19 106 LEU A C 1
ATOM 840 O O . LEU A 1 106 ? 14.281 -6.129 -9.82 1 96.19 106 LEU A O 1
ATOM 844 N N . PRO A 1 107 ? 12.328 -7.191 -9.688 1 96.31 107 PRO A N 1
ATOM 845 C CA . PRO A 1 107 ? 13.023 -8.336 -9.094 1 96.31 107 PRO A CA 1
ATOM 846 C C . PRO A 1 107 ? 14.156 -8.867 -9.969 1 96.31 107 PRO A C 1
ATOM 848 O O . PRO A 1 107 ? 15.258 -9.094 -9.477 1 96.31 107 PRO A O 1
ATOM 851 N N . GLU A 1 108 ? 13.891 -9.031 -11.188 1 95.5 108 GLU A N 1
ATOM 852 C CA . GLU A 1 108 ? 14.922 -9.539 -12.078 1 95.5 108 GLU A CA 1
ATOM 853 C C . GLU A 1 108 ? 16.047 -8.523 -12.273 1 95.5 108 GLU A C 1
ATOM 855 O O . GLU A 1 108 ? 17.219 -8.875 -12.234 1 95.5 108 GLU A O 1
ATOM 860 N N . VAL A 1 109 ? 15.711 -7.305 -12.453 1 96.38 109 VAL A N 1
ATOM 861 C CA . VAL A 1 109 ? 16.688 -6.246 -12.664 1 96.38 109 VAL A CA 1
ATOM 862 C C . VAL A 1 109 ? 17.594 -6.121 -11.438 1 96.38 109 VAL A C 1
ATOM 864 O O . VAL A 1 109 ? 18.812 -6.031 -11.562 1 96.38 109 VAL A O 1
ATOM 867 N N . ILE A 1 110 ? 16.984 -6.105 -10.281 1 96.75 110 ILE A N 1
ATOM 868 C CA . ILE A 1 110 ? 17.719 -5.938 -9.039 1 96.75 110 ILE A CA 1
ATOM 869 C C . ILE A 1 110 ? 18.625 -7.156 -8.797 1 96.75 110 ILE A C 1
ATOM 871 O O . ILE A 1 110 ? 19.75 -7.02 -8.336 1 96.75 110 ILE A O 1
ATOM 875 N N . HIS A 1 111 ? 18.094 -8.297 -9.102 1 96.56 111 HIS A N 1
ATOM 876 C CA . HIS A 1 111 ? 18.891 -9.508 -8.977 1 96.56 111 HIS A CA 1
ATOM 877 C C . HIS A 1 111 ? 20.188 -9.391 -9.781 1 96.56 111 HIS A C 1
ATOM 879 O O . HIS A 1 111 ? 21.266 -9.648 -9.266 1 96.56 111 HIS A O 1
ATOM 885 N N . GLN A 1 112 ? 20.062 -9 -11.023 1 95.56 112 GLN A N 1
ATOM 886 C CA . GLN A 1 112 ? 21.219 -8.836 -11.906 1 95.56 112 GLN A CA 1
ATOM 887 C C . GLN A 1 112 ? 22.125 -7.723 -11.406 1 95.56 112 GLN A C 1
ATOM 889 O O . GLN A 1 112 ? 23.359 -7.844 -11.477 1 95.56 112 GLN A O 1
ATOM 894 N N . PHE A 1 113 ? 21.578 -6.66 -10.922 1 96 113 PHE A N 1
ATOM 895 C CA . PHE A 1 113 ? 22.344 -5.508 -10.469 1 96 113 PHE A CA 1
ATOM 896 C C . PHE A 1 113 ? 23.109 -5.836 -9.203 1 96 113 PHE A C 1
ATOM 898 O O . PHE A 1 113 ? 24.25 -5.398 -9.031 1 96 113 PHE A O 1
ATOM 905 N N . LEU A 1 114 ? 22.547 -6.625 -8.32 1 94.56 114 LEU A N 1
ATOM 906 C CA . LEU A 1 114 ? 23.188 -6.992 -7.055 1 94.56 114 LEU A CA 1
ATOM 907 C C . LEU A 1 114 ? 24.344 -7.945 -7.289 1 94.56 114 LEU A C 1
ATOM 909 O O . LEU A 1 114 ? 25.25 -8.047 -6.453 1 94.56 114 LEU A O 1
ATOM 913 N N . ALA A 1 115 ? 24.312 -8.68 -8.359 1 93.44 115 ALA A N 1
ATOM 914 C CA . ALA A 1 115 ? 25.438 -9.547 -8.719 1 93.44 115 ALA A CA 1
ATOM 915 C C . ALA A 1 115 ? 26.703 -8.734 -8.922 1 93.44 115 ALA A C 1
ATOM 917 O O . ALA A 1 115 ? 27.812 -9.203 -8.609 1 93.44 115 ALA A O 1
ATOM 918 N N . VAL A 1 116 ? 26.562 -7.512 -9.367 1 92.06 116 VAL A N 1
ATOM 919 C CA . VAL A 1 116 ? 27.703 -6.633 -9.648 1 92.06 116 VAL A CA 1
ATOM 920 C C . VAL A 1 116 ? 27.953 -5.73 -8.445 1 92.06 116 VAL A C 1
ATOM 922 O O . VAL A 1 116 ? 29.094 -5.281 -8.227 1 92.06 116 VAL A O 1
ATOM 925 N N . HIS A 1 117 ? 26.922 -5.539 -7.645 1 92.25 117 HIS A N 1
ATOM 926 C CA . HIS A 1 117 ? 27.016 -4.699 -6.457 1 92.25 117 HIS A CA 1
ATOM 927 C C . HIS A 1 117 ? 26.516 -5.434 -5.219 1 92.25 117 HIS A C 1
ATOM 929 O O . HIS A 1 117 ? 25.516 -5.031 -4.617 1 92.25 117 HIS A O 1
ATOM 935 N N . PRO A 1 118 ? 27.234 -6.328 -4.711 1 89.75 118 PRO A N 1
ATOM 936 C CA . PRO A 1 118 ? 26.734 -7.211 -3.65 1 89.75 118 PRO A CA 1
ATOM 937 C C . PRO A 1 118 ? 26.531 -6.477 -2.328 1 89.75 118 PRO A C 1
ATOM 939 O O . PRO A 1 118 ? 25.781 -6.961 -1.464 1 89.75 118 PRO A O 1
ATOM 942 N N . ASN A 1 119 ? 27.078 -5.297 -2.158 1 88.5 119 ASN A N 1
ATOM 943 C CA . ASN A 1 119 ? 26.969 -4.59 -0.887 1 88.5 119 ASN A CA 1
ATOM 944 C C . ASN A 1 119 ? 25.859 -3.547 -0.918 1 88.5 119 ASN A C 1
ATOM 946 O O . ASN A 1 119 ? 25.625 -2.842 0.068 1 88.5 119 ASN A O 1
ATOM 950 N N . LEU A 1 120 ? 25.188 -3.549 -1.965 1 91.12 120 LEU A N 1
ATOM 951 C CA . LEU A 1 120 ? 24.094 -2.584 -2.113 1 91.12 120 LEU A CA 1
ATOM 952 C C . LEU A 1 120 ? 22.797 -3.137 -1.541 1 91.12 120 LEU A C 1
ATOM 954 O O . LEU A 1 120 ? 22.531 -4.336 -1.642 1 91.12 120 LEU A O 1
ATOM 958 N N . ASN A 1 121 ? 22.062 -2.291 -0.933 1 92.75 121 ASN A N 1
ATOM 959 C CA . ASN A 1 121 ? 20.703 -2.605 -0.483 1 92.75 121 ASN A CA 1
ATOM 960 C C . ASN A 1 121 ? 19.656 -1.769 -1.215 1 92.75 121 ASN A C 1
ATOM 962 O O . ASN A 1 121 ? 19.969 -0.68 -1.706 1 92.75 121 ASN A O 1
ATOM 966 N N . PHE A 1 122 ? 18.484 -2.346 -1.301 1 94.81 122 PHE A N 1
ATOM 967 C CA . PHE A 1 122 ? 17.422 -1.627 -1.981 1 94.81 122 PHE A CA 1
ATOM 968 C C . PHE A 1 122 ? 16.25 -1.372 -1.034 1 94.81 122 PHE A C 1
ATOM 970 O O . PHE A 1 122 ? 15.875 -2.248 -0.252 1 94.81 122 PHE A O 1
ATOM 977 N N . SER A 1 123 ? 15.758 -0.192 -1.072 1 93.44 123 SER A N 1
ATOM 978 C CA . SER A 1 123 ? 14.484 0.185 -0.465 1 93.44 123 SER A CA 1
ATOM 979 C C . SER A 1 123 ? 13.469 0.598 -1.524 1 93.44 123 SER A C 1
ATOM 981 O O . SER A 1 123 ? 13.57 1.682 -2.102 1 93.44 123 SER A O 1
ATOM 983 N N . ILE A 1 124 ? 12.492 -0.276 -1.723 1 95.12 124 ILE A N 1
ATOM 984 C CA . ILE A 1 124 ? 11.516 -0.029 -2.777 1 95.12 124 ILE A CA 1
ATOM 985 C C . ILE A 1 124 ? 10.227 0.531 -2.17 1 95.12 124 ILE A C 1
ATOM 987 O O . ILE A 1 124 ? 9.648 -0.07 -1.26 1 95.12 124 ILE A O 1
ATOM 991 N N . HIS A 1 125 ? 9.781 1.611 -2.719 1 91.38 125 HIS A N 1
ATOM 992 C CA . HIS A 1 125 ? 8.57 2.277 -2.262 1 91.38 125 HIS A CA 1
ATOM 993 C C . HIS A 1 125 ? 7.48 2.236 -3.33 1 91.38 125 HIS A C 1
ATOM 995 O O . HIS A 1 125 ? 7.547 2.977 -4.316 1 91.38 125 HIS A O 1
ATOM 1001 N N . ASP A 1 126 ? 6.488 1.445 -2.98 1 90.44 126 ASP A N 1
ATOM 1002 C CA . ASP A 1 126 ? 5.344 1.321 -3.877 1 90.44 126 ASP A CA 1
ATOM 1003 C C . ASP A 1 126 ? 4.344 2.451 -3.648 1 90.44 126 ASP A C 1
ATOM 1005 O O . ASP A 1 126 ? 3.66 2.482 -2.621 1 90.44 126 ASP A O 1
ATOM 1009 N N . ILE A 1 127 ? 4.293 3.312 -4.566 1 87.06 127 ILE A N 1
ATOM 1010 C CA . ILE A 1 127 ? 3.367 4.426 -4.391 1 87.06 127 ILE A CA 1
ATOM 1011 C C . ILE A 1 127 ? 2.703 4.762 -5.723 1 87.06 127 ILE A C 1
ATOM 1013 O O . ILE A 1 127 ? 3.174 4.34 -6.781 1 87.06 127 ILE A O 1
ATOM 1017 N N . PRO A 1 128 ? 1.572 5.445 -5.648 1 86.44 128 PRO A N 1
ATOM 1018 C CA . PRO A 1 128 ? 0.843 5.785 -6.871 1 86.44 128 PRO A CA 1
ATOM 1019 C C . PRO A 1 128 ? 1.666 6.645 -7.828 1 86.44 128 PRO A C 1
ATOM 1021 O O . PRO A 1 128 ? 2.514 7.426 -7.391 1 86.44 128 PRO A O 1
ATOM 1024 N N . ASN A 1 129 ? 1.315 6.539 -9.016 1 89.5 129 ASN A N 1
ATOM 1025 C CA . ASN A 1 129 ? 2.027 7.18 -10.117 1 89.5 129 ASN A CA 1
ATOM 1026 C C . ASN A 1 129 ? 2.232 8.672 -9.859 1 89.5 129 ASN A C 1
ATOM 1028 O O . ASN A 1 129 ? 3.359 9.164 -9.914 1 89.5 129 ASN A O 1
ATOM 1032 N N . GLU A 1 130 ? 1.193 9.391 -9.516 1 82.81 130 GLU A N 1
ATOM 1033 C CA . GLU A 1 130 ? 1.248 10.836 -9.32 1 82.81 130 GLU A CA 1
ATOM 1034 C C . GLU A 1 130 ? 2.129 11.195 -8.133 1 82.81 130 GLU A C 1
ATOM 1036 O O . GLU A 1 130 ? 2.838 12.203 -8.156 1 82.81 130 GLU A O 1
ATOM 1041 N N . THR A 1 131 ? 2.102 10.375 -7.195 1 84.25 131 THR A N 1
ATOM 1042 C CA . THR A 1 131 ? 2.9 10.609 -5.996 1 84.25 131 THR A CA 1
ATOM 1043 C C . THR A 1 131 ? 4.387 10.414 -6.289 1 84.25 131 THR A C 1
ATOM 1045 O O . THR A 1 131 ? 5.234 11.094 -5.715 1 84.25 131 THR A O 1
ATOM 1048 N N . ILE A 1 132 ? 4.703 9.516 -7.141 1 91.88 132 ILE A N 1
ATOM 1049 C CA . ILE A 1 132 ? 6.086 9.297 -7.543 1 91.88 132 ILE A CA 1
ATOM 1050 C C . ILE A 1 132 ? 6.648 10.578 -8.156 1 91.88 132 ILE A C 1
ATOM 1052 O O . ILE A 1 132 ? 7.723 11.039 -7.77 1 91.88 132 ILE A O 1
ATOM 1056 N N . ILE A 1 133 ? 5.93 11.094 -9.062 1 88.12 133 ILE A N 1
ATOM 1057 C CA . ILE A 1 133 ? 6.355 12.289 -9.781 1 88.12 133 ILE A CA 1
ATOM 1058 C C . ILE A 1 133 ? 6.578 13.438 -8.797 1 88.12 133 ILE A C 1
ATOM 1060 O O . ILE A 1 133 ? 7.609 14.109 -8.836 1 88.12 133 ILE A O 1
ATOM 1064 N N . GLU A 1 134 ? 5.664 13.562 -7.918 1 79.25 134 GLU A N 1
ATOM 1065 C CA . GLU A 1 134 ? 5.738 14.617 -6.91 1 79.25 134 GLU A CA 1
ATOM 1066 C C . GLU A 1 134 ? 6.961 14.438 -6.012 1 79.25 134 GLU A C 1
ATOM 1068 O O . GLU A 1 134 ? 7.691 15.391 -5.746 1 79.25 134 GLU A O 1
ATOM 1073 N N . LYS A 1 135 ? 7.168 13.242 -5.555 1 82.56 135 LYS A N 1
ATOM 1074 C CA . LYS A 1 135 ? 8.234 12.977 -4.594 1 82.56 135 LYS A CA 1
ATOM 1075 C C . LYS A 1 135 ? 9.609 13.102 -5.25 1 82.56 135 LYS A C 1
ATOM 1077 O O . LYS A 1 135 ? 10.578 13.492 -4.602 1 82.56 135 LYS A O 1
ATOM 1082 N N . VAL A 1 136 ? 9.719 12.828 -6.5 1 85.75 136 VAL A N 1
ATOM 1083 C CA . VAL A 1 136 ? 10.969 13.016 -7.23 1 85.75 136 VAL A CA 1
ATOM 1084 C C . VAL A 1 136 ? 11.211 14.508 -7.461 1 85.75 136 VAL A C 1
ATOM 1086 O O . VAL A 1 136 ? 12.336 14.992 -7.301 1 85.75 136 VAL A O 1
ATOM 1089 N N . GLN A 1 137 ? 10.148 15.133 -7.805 1 79 137 GLN A N 1
ATOM 1090 C CA . GLN A 1 137 ? 10.25 16.578 -8.008 1 79 137 GLN A CA 1
ATOM 1091 C C . GLN A 1 137 ? 10.703 17.281 -6.73 1 79 137 GLN A C 1
ATOM 1093 O O . GLN A 1 137 ? 11.492 18.219 -6.785 1 79 137 GLN A O 1
ATOM 1098 N N . ASP A 1 138 ? 10.242 16.75 -5.664 1 70 138 ASP A N 1
ATOM 1099 C CA . ASP A 1 138 ? 10.562 17.328 -4.359 1 70 138 ASP A CA 1
ATOM 1100 C C . ASP A 1 138 ? 11.945 16.875 -3.889 1 70 138 ASP A C 1
ATOM 1102 O O . ASP A 1 138 ? 12.438 17.344 -2.861 1 70 138 ASP A O 1
ATOM 1106 N N . GLY A 1 139 ? 12.477 15.977 -4.543 1 73.31 139 GLY A N 1
ATOM 1107 C CA . GLY A 1 139 ? 13.82 15.516 -4.227 1 73.31 139 GLY A CA 1
ATOM 1108 C C . GLY A 1 139 ? 13.844 14.453 -3.145 1 73.31 139 GLY A C 1
ATOM 1109 O O . GLY A 1 139 ? 14.898 14.18 -2.568 1 73.31 139 GLY A O 1
ATOM 1110 N N . ILE A 1 140 ? 12.758 13.953 -2.809 1 75 140 ILE A N 1
ATOM 1111 C CA . ILE A 1 140 ? 12.68 12.906 -1.801 1 75 140 ILE A CA 1
ATOM 1112 C C . ILE A 1 140 ? 13.312 11.625 -2.34 1 75 140 ILE A C 1
ATOM 1114 O O . ILE A 1 140 ? 14.055 10.945 -1.63 1 75 140 ILE A O 1
ATOM 1118 N N . PHE A 1 141 ? 12.961 11.352 -3.572 1 83.56 141 PHE A N 1
ATOM 1119 C CA . PHE A 1 141 ? 13.594 10.234 -4.27 1 83.56 141 PHE A CA 1
ATOM 1120 C C . PHE A 1 141 ? 14.43 10.734 -5.445 1 83.56 141 PHE A C 1
ATOM 1122 O O . PHE A 1 141 ? 14.023 11.664 -6.145 1 83.56 141 PHE A O 1
ATOM 1129 N N . GLU A 1 142 ? 15.523 10.086 -5.645 1 82.5 142 GLU A N 1
ATOM 1130 C CA . GLU A 1 142 ? 16.359 10.43 -6.797 1 82.5 142 GLU A CA 1
ATOM 1131 C C . GLU A 1 142 ? 15.742 9.906 -8.094 1 82.5 142 GLU A C 1
ATOM 1133 O O . GLU A 1 142 ? 15.883 10.523 -9.148 1 82.5 142 GLU A O 1
ATOM 1138 N N . LEU A 1 143 ? 15.125 8.742 -7.867 1 90.62 143 LEU A N 1
ATOM 1139 C CA . LEU A 1 143 ? 14.594 8.062 -9.047 1 90.62 143 LEU A CA 1
ATOM 1140 C C . LEU A 1 143 ? 13.172 7.57 -8.789 1 90.62 143 LEU A C 1
ATOM 1142 O O . LEU A 1 143 ? 12.852 7.129 -7.688 1 90.62 143 LEU A O 1
ATOM 1146 N N . GLY A 1 144 ? 12.398 7.664 -9.859 1 95.31 144 GLY A N 1
ATOM 1147 C CA . GLY A 1 144 ? 11.07 7.062 -9.867 1 95.31 144 GLY A CA 1
ATOM 1148 C C . GLY A 1 144 ? 10.773 6.305 -11.148 1 95.31 144 GLY A C 1
ATOM 1149 O O . GLY A 1 144 ? 11.266 6.668 -12.219 1 95.31 144 GLY A O 1
ATOM 1150 N N . ILE A 1 145 ? 10.109 5.211 -11.016 1 96.88 145 ILE A N 1
ATOM 1151 C CA . ILE A 1 145 ? 9.625 4.48 -12.18 1 96.88 145 ILE A CA 1
ATOM 1152 C C . ILE A 1 145 ? 8.109 4.625 -12.289 1 96.88 145 ILE A C 1
ATOM 1154 O O . ILE A 1 145 ? 7.375 4.168 -11.406 1 96.88 145 ILE A O 1
ATOM 1158 N N . CYS A 1 146 ? 7.695 5.254 -13.352 1 95.62 146 CYS A N 1
ATOM 1159 C CA . CYS A 1 146 ? 6.289 5.613 -13.469 1 95.62 146 CYS A CA 1
ATOM 1160 C C . CYS A 1 146 ? 5.875 5.711 -14.938 1 95.62 146 CYS A C 1
ATOM 1162 O O . CYS A 1 146 ? 6.695 5.488 -15.828 1 95.62 146 CYS A O 1
ATOM 1164 N N . PHE A 1 147 ? 4.609 5.961 -15.109 1 93.94 147 PHE A N 1
ATOM 1165 C CA . PHE A 1 147 ? 4.141 6.293 -16.453 1 93.94 147 PHE A CA 1
ATOM 1166 C C . PHE A 1 147 ? 4.609 7.688 -16.859 1 93.94 147 PHE A C 1
ATOM 1168 O O . PHE A 1 147 ? 4.824 8.547 -16 1 93.94 147 PHE A O 1
ATOM 1175 N N . GLU A 1 148 ? 4.711 7.824 -18.109 1 93.38 148 GLU A N 1
ATOM 1176 C CA . GLU A 1 148 ? 5.16 9.109 -18.625 1 93.38 148 GLU A CA 1
ATOM 1177 C C . GLU A 1 148 ? 4.262 10.242 -18.156 1 93.38 148 GLU A C 1
ATOM 1179 O O . GLU A 1 148 ? 3.055 10.234 -18.406 1 93.38 148 GLU A O 1
ATOM 1184 N N . PRO A 1 149 ? 4.867 11.18 -17.453 1 89.19 149 PRO A N 1
ATOM 1185 C CA . PRO A 1 149 ? 4.062 12.312 -16.984 1 89.19 149 PRO A CA 1
ATOM 1186 C C . PRO A 1 149 ? 3.682 13.266 -18.125 1 89.19 149 PRO A C 1
ATOM 1188 O O . PRO A 1 149 ? 4.402 13.359 -19.125 1 89.19 149 PRO A O 1
ATOM 1191 N N . ASP A 1 150 ? 2.553 13.938 -17.891 1 82.56 150 ASP A N 1
ATOM 1192 C CA . ASP A 1 150 ? 2.119 14.922 -18.875 1 82.56 150 ASP A CA 1
ATOM 1193 C C . ASP A 1 150 ? 3.051 16.125 -18.891 1 82.56 150 ASP A C 1
ATOM 1195 O O . ASP A 1 150 ? 3.406 16.641 -19.953 1 82.56 150 ASP A O 1
ATOM 1199 N N . LEU A 1 151 ? 3.311 16.641 -17.672 1 71.19 151 LEU A N 1
ATOM 1200 C CA . LEU A 1 151 ? 4.18 17.812 -17.547 1 71.19 151 LEU A CA 1
ATOM 1201 C C . LEU A 1 151 ? 5.504 17.422 -16.891 1 71.19 151 LEU A C 1
ATOM 1203 O O . LEU A 1 151 ? 5.52 16.781 -15.844 1 71.19 151 LEU A O 1
ATOM 1207 N N . THR A 1 152 ? 6.562 17.703 -17.547 1 67.69 152 THR A N 1
ATOM 1208 C CA . THR A 1 152 ? 7.871 17.297 -17.047 1 67.69 152 THR A CA 1
ATOM 1209 C C . THR A 1 152 ? 8.703 18.531 -16.672 1 67.69 152 THR A C 1
ATOM 1211 O O . THR A 1 152 ? 9.93 18.516 -16.812 1 67.69 152 THR A O 1
ATOM 1214 N N . GLU A 1 153 ? 7.938 19.516 -16.344 1 75.69 153 GLU A N 1
ATOM 1215 C CA . GLU A 1 153 ? 8.805 20.641 -16.031 1 75.69 153 GLU A CA 1
ATOM 1216 C C . GLU A 1 153 ? 9.719 20.328 -14.859 1 75.69 153 GLU A C 1
ATOM 1218 O O . GLU A 1 153 ? 9.25 19.969 -13.781 1 75.69 153 GLU A O 1
ATOM 1223 N N . GLY A 1 154 ? 10.945 20.391 -15.102 1 83.19 154 GLY A N 1
ATOM 1224 C CA . GLY A 1 154 ? 11.961 20.172 -14.078 1 83.19 154 GLY A CA 1
ATOM 1225 C C . GLY A 1 154 ? 12.352 18.719 -13.906 1 83.19 154 GLY A C 1
ATOM 1226 O O . GLY A 1 154 ? 13.195 18.391 -13.07 1 83.19 154 GLY A O 1
ATOM 1227 N N . LEU A 1 155 ? 11.664 17.906 -14.703 1 90.19 155 LEU A N 1
ATOM 1228 C CA . LEU A 1 155 ? 11.961 16.484 -14.617 1 90.19 155 LEU A CA 1
ATOM 1229 C C . LEU A 1 155 ? 12.43 15.945 -15.961 1 90.19 155 LEU A C 1
ATOM 1231 O O . LEU A 1 155 ? 12.078 16.484 -17.016 1 90.19 155 LEU A O 1
ATOM 1235 N N . GLU A 1 156 ? 13.305 15.008 -15.906 1 92.38 156 GLU A N 1
ATOM 1236 C CA . GLU A 1 156 ? 13.672 14.195 -17.062 1 92.38 156 GLU A CA 1
ATOM 1237 C C . GLU A 1 156 ? 12.969 12.844 -17.047 1 92.38 156 GLU A C 1
ATOM 1239 O O . GLU A 1 156 ? 12.812 12.242 -15.977 1 92.38 156 GLU A O 1
ATOM 1244 N N . PHE A 1 157 ? 12.523 12.438 -18.172 1 94.88 157 PHE A N 1
ATOM 1245 C CA . PHE A 1 157 ? 11.867 11.148 -18.312 1 94.88 157 PHE A CA 1
ATOM 1246 C C . PHE A 1 157 ? 12.57 10.289 -19.359 1 94.88 157 PHE A C 1
ATOM 1248 O O . PHE A 1 157 ? 12.75 10.711 -20.5 1 94.88 157 PHE A O 1
ATOM 1255 N N . LYS A 1 158 ? 12.984 9.117 -19 1 94.88 158 LYS A N 1
ATOM 1256 C CA . LYS A 1 158 ? 13.578 8.141 -19.906 1 94.88 158 LYS A CA 1
ATOM 1257 C C . LYS A 1 158 ? 12.641 6.957 -20.125 1 94.88 158 LYS A C 1
ATOM 1259 O O . LYS A 1 158 ? 12.453 6.125 -19.234 1 94.88 158 LYS A O 1
ATOM 1264 N N . PRO A 1 159 ? 12.117 6.875 -21.328 1 96.38 159 PRO A N 1
ATOM 1265 C CA . PRO A 1 159 ? 11.203 5.766 -21.594 1 96.38 159 PRO A CA 1
ATOM 1266 C C . PRO A 1 159 ? 11.898 4.406 -21.578 1 96.38 159 PRO A C 1
ATOM 1268 O O . PRO A 1 159 ? 13.039 4.285 -22.031 1 96.38 159 PRO A O 1
ATOM 1271 N N . LEU A 1 160 ? 11.234 3.449 -21.047 1 97 160 LEU A N 1
ATOM 1272 C CA . LEU A 1 160 ? 11.781 2.096 -20.984 1 97 160 LEU A CA 1
ATOM 1273 C C . LEU A 1 160 ? 10.984 1.146 -21.859 1 97 160 LEU A C 1
ATOM 1275 O O . LEU A 1 160 ? 11.555 0.409 -22.672 1 97 160 LEU A O 1
ATOM 1279 N N . PHE A 1 161 ? 9.648 1.129 -21.734 1 95.75 161 PHE A N 1
ATOM 1280 C CA . PHE A 1 161 ? 8.812 0.228 -22.516 1 95.75 161 PHE A CA 1
ATOM 1281 C C . PHE A 1 161 ? 7.371 0.72 -22.547 1 95.75 161 PHE A C 1
ATOM 1283 O O . PHE A 1 161 ? 7.004 1.641 -21.812 1 95.75 161 PHE A O 1
ATOM 1290 N N . GLU A 1 162 ? 6.586 0.077 -23.438 1 94.56 162 GLU A N 1
ATOM 1291 C CA . GLU A 1 162 ? 5.152 0.341 -23.531 1 94.56 162 GLU A CA 1
ATOM 1292 C C . GLU A 1 162 ? 4.344 -0.719 -22.797 1 94.56 162 GLU A C 1
ATOM 1294 O O . GLU A 1 162 ? 4.629 -1.913 -22.906 1 94.56 162 GLU A O 1
ATOM 1299 N N . GLU A 1 163 ? 3.443 -0.169 -22 1 93.19 163 GLU A N 1
ATOM 1300 C CA . GLU A 1 163 ? 2.564 -1.062 -21.25 1 93.19 163 GLU A CA 1
ATOM 1301 C C . GLU A 1 163 ? 1.142 -1.022 -21.797 1 93.19 163 GLU A C 1
ATOM 1303 O O . GLU A 1 163 ? 0.654 0.036 -22.203 1 93.19 163 GLU A O 1
ATOM 1308 N N . ASP A 1 164 ? 0.599 -2.152 -21.891 1 93 164 ASP A N 1
ATOM 1309 C CA . ASP A 1 164 ? -0.834 -2.219 -22.172 1 93 164 ASP A CA 1
ATOM 1310 C C . ASP A 1 164 ? -1.56 -3.031 -21.094 1 93 164 ASP A C 1
ATOM 1312 O O . ASP A 1 164 ? -1.002 -3.301 -20.031 1 93 164 ASP A O 1
ATOM 1316 N N . PHE A 1 165 ? -2.904 -3.293 -21.406 1 94.31 165 PHE A N 1
ATOM 1317 C CA . PHE A 1 165 ? -3.717 -3.859 -20.344 1 94.31 165 PHE A CA 1
ATOM 1318 C C . PHE A 1 165 ? -4.504 -5.066 -20.844 1 94.31 165 PHE A C 1
ATOM 1320 O O . PHE A 1 165 ? -4.848 -5.141 -22.016 1 94.31 165 PHE A O 1
ATOM 1327 N N . LEU A 1 166 ? -4.762 -5.969 -19.953 1 95.88 166 LEU A N 1
ATOM 1328 C CA . LEU A 1 166 ? -5.508 -7.195 -20.203 1 95.88 166 LEU A CA 1
ATOM 1329 C C . LEU A 1 166 ? -6.77 -7.254 -19.359 1 95.88 166 LEU A C 1
ATOM 1331 O O . LEU A 1 166 ? -6.801 -6.715 -18.25 1 95.88 166 LEU A O 1
ATOM 1335 N N . ALA A 1 167 ? -7.715 -7.879 -19.906 1 97.06 167 ALA A N 1
ATOM 1336 C CA . ALA A 1 167 ? -8.898 -8.203 -19.109 1 97.06 167 ALA A CA 1
ATOM 1337 C C . ALA A 1 167 ? -8.625 -9.391 -18.188 1 97.06 167 ALA A C 1
ATOM 1339 O O . ALA A 1 167 ? -7.984 -10.359 -18.594 1 97.06 167 ALA A O 1
ATOM 1340 N N . LEU A 1 168 ? -9.047 -9.273 -17 1 98.25 168 LEU A N 1
ATOM 1341 C CA . LEU A 1 168 ? -8.961 -10.344 -16.016 1 98.25 168 LEU A CA 1
ATOM 1342 C C . LEU A 1 168 ? -10.344 -10.867 -15.641 1 98.25 168 LEU A C 1
ATOM 1344 O O . LEU A 1 168 ? -11.18 -10.109 -15.148 1 98.25 168 LEU A O 1
ATOM 1348 N N . LEU A 1 169 ? -10.586 -12.141 -15.93 1 98.56 169 LEU A N 1
ATOM 1349 C CA . LEU A 1 169 ? -11.867 -12.781 -15.648 1 98.56 169 LEU A CA 1
ATOM 1350 C C . LEU A 1 169 ? -11.664 -14.086 -14.875 1 98.56 169 LEU A C 1
ATOM 1352 O O . LEU A 1 169 ? -10.625 -14.734 -15.016 1 98.56 169 LEU A O 1
ATOM 1356 N N . PRO A 1 170 ? -12.688 -14.414 -14.047 1 97.94 170 PRO A N 1
ATOM 1357 C CA . PRO A 1 170 ? -12.617 -15.781 -13.516 1 97.94 170 PRO A CA 1
ATOM 1358 C C . PRO A 1 170 ? -12.75 -16.844 -14.602 1 97.94 170 PRO A C 1
ATOM 1360 O O . PRO A 1 170 ? -13.43 -16.625 -15.602 1 97.94 170 PRO A O 1
ATOM 1363 N N . LYS A 1 171 ? -12.164 -17.953 -14.383 1 96.44 171 LYS A N 1
ATOM 1364 C CA . LYS A 1 171 ? -12.141 -19.016 -15.383 1 96.44 171 LYS A CA 1
ATOM 1365 C C . LYS A 1 171 ? -13.547 -19.484 -15.727 1 96.44 171 LYS A C 1
ATOM 1367 O O . LYS A 1 171 ? -13.797 -19.969 -16.828 1 96.44 171 LYS A O 1
ATOM 1372 N N . SER A 1 172 ? -14.469 -19.359 -14.859 1 95.38 172 SER A N 1
ATOM 1373 C CA . SER A 1 172 ? -15.836 -19.844 -15.055 1 95.38 172 SER A CA 1
ATOM 1374 C C . SER A 1 172 ? -16.688 -18.812 -15.781 1 95.38 172 SER A C 1
ATOM 1376 O O . SER A 1 172 ? -17.844 -19.078 -16.094 1 95.38 172 SER A O 1
ATOM 1378 N N . HIS A 1 173 ? -16.172 -17.672 -16.062 1 96.88 173 HIS A N 1
ATOM 1379 C CA . HIS A 1 173 ? -16.938 -16.594 -16.672 1 96.88 173 HIS A CA 1
ATOM 1380 C C . HIS A 1 173 ? -17.344 -16.969 -18.094 1 96.88 173 HIS A C 1
ATOM 1382 O O . HIS A 1 173 ? -16.562 -17.578 -18.828 1 96.88 173 HIS A O 1
ATOM 1388 N N . PRO A 1 174 ? -18.469 -16.547 -18.594 1 96.44 174 PRO A N 1
ATOM 1389 C CA . PRO A 1 174 ? -18.922 -16.844 -19.953 1 96.44 174 PRO A CA 1
ATOM 1390 C C . PRO A 1 174 ? -17.969 -16.344 -21.031 1 96.44 174 PRO A C 1
ATOM 1392 O O . PRO A 1 174 ? -17.844 -16.969 -22.094 1 96.44 174 PRO A O 1
ATOM 1395 N N . LEU A 1 175 ? -17.297 -15.328 -20.75 1 96.5 175 LEU A N 1
ATOM 1396 C CA . LEU A 1 175 ? -16.406 -14.734 -21.734 1 96.5 175 LEU A CA 1
ATOM 1397 C C . LEU A 1 175 ? -15.016 -15.336 -21.641 1 96.5 175 LEU A C 1
ATOM 1399 O O . LEU A 1 175 ? -14.117 -14.961 -22.391 1 96.5 175 LEU A O 1
ATOM 1403 N N . ALA A 1 176 ? -14.805 -16.234 -20.75 1 96.19 176 ALA A N 1
ATOM 1404 C CA . ALA A 1 176 ? -13.477 -16.781 -20.453 1 96.19 176 ALA A CA 1
ATOM 1405 C C . ALA A 1 176 ? -12.891 -17.484 -21.656 1 96.19 176 ALA A C 1
ATOM 1407 O O . ALA A 1 176 ? -11.664 -17.641 -21.781 1 96.19 176 ALA A O 1
ATOM 1408 N N . GLN A 1 177 ? -13.68 -17.875 -22.609 1 95.25 177 GLN A N 1
ATOM 1409 C CA . GLN A 1 177 ? -13.211 -18.641 -23.75 1 95.25 177 GLN A CA 1
ATOM 1410 C C . GLN A 1 177 ? -12.945 -17.75 -24.953 1 95.25 177 GLN A C 1
ATOM 1412 O O . GLN A 1 177 ? -12.461 -18.203 -26 1 95.25 177 GLN A O 1
ATOM 1417 N N . SER A 1 178 ? -13.211 -16.531 -24.812 1 94.88 178 SER A N 1
ATOM 1418 C CA . SER A 1 178 ? -12.984 -15.594 -25.922 1 94.88 178 SER A CA 1
ATOM 1419 C C . SER A 1 178 ? -11.492 -15.305 -26.094 1 94.88 178 SER A C 1
ATOM 1421 O O . SER A 1 178 ? -10.742 -15.266 -25.125 1 94.88 178 SER A O 1
ATOM 1423 N N . SER A 1 179 ? -11.086 -15.148 -27.297 1 93.38 179 SER A N 1
ATOM 1424 C CA . SER A 1 179 ? -9.695 -14.773 -27.578 1 93.38 179 SER A CA 1
ATOM 1425 C C . SER A 1 179 ? -9.445 -13.305 -27.266 1 93.38 179 SER A C 1
ATOM 1427 O O . SER A 1 179 ? -8.336 -12.922 -26.891 1 93.38 179 SER A O 1
ATOM 1429 N N . SER A 1 180 ? -10.461 -12.523 -27.484 1 95.12 180 SER A N 1
ATOM 1430 C CA . SER A 1 180 ? -10.414 -11.094 -27.188 1 95.12 180 SER A CA 1
ATOM 1431 C C . SER A 1 180 ? -11.797 -10.555 -26.844 1 95.12 180 SER A C 1
ATOM 1433 O O . SER A 1 180 ? -12.812 -11.141 -27.25 1 95.12 180 SER A O 1
ATOM 1435 N N . ILE A 1 181 ? -11.82 -9.523 -26.062 1 95.38 181 ILE A N 1
ATOM 1436 C CA . ILE A 1 181 ? -13.086 -8.867 -25.734 1 95.38 181 ILE A CA 1
ATOM 1437 C C . ILE A 1 181 ? -12.914 -7.352 -25.812 1 95.38 181 ILE A C 1
ATOM 1439 O O . ILE A 1 181 ? -11.789 -6.848 -25.828 1 95.38 181 ILE A O 1
ATOM 1443 N N . THR A 1 182 ? -14.023 -6.664 -25.906 1 93.88 182 THR A N 1
ATOM 1444 C CA . THR A 1 182 ? -13.992 -5.207 -25.938 1 93.88 182 THR A CA 1
ATOM 1445 C C . THR A 1 182 ? -14.141 -4.637 -24.531 1 93.88 182 THR A C 1
ATOM 1447 O O . THR A 1 182 ? -14.602 -5.328 -23.609 1 93.88 182 THR A O 1
ATOM 1450 N N . TRP A 1 183 ? -13.789 -3.389 -24.391 1 93.19 183 TRP A N 1
ATOM 1451 C CA . TRP A 1 183 ? -14.008 -2.688 -23.141 1 93.19 183 TRP A CA 1
ATOM 1452 C C . TRP A 1 183 ? -15.492 -2.652 -22.781 1 93.19 183 TRP A C 1
ATOM 1454 O O . TRP A 1 183 ? -15.859 -2.723 -21.609 1 93.19 183 TRP A O 1
ATOM 1464 N N . HIS A 1 184 ? -16.281 -2.51 -23.812 1 93.69 184 HIS A N 1
ATOM 1465 C CA . HIS A 1 184 ? -17.734 -2.514 -23.594 1 93.69 184 HIS A CA 1
ATOM 1466 C C . HIS A 1 184 ? -18.188 -3.811 -22.938 1 93.69 184 HIS A C 1
ATOM 1468 O O . HIS A 1 184 ? -18.938 -3.787 -21.953 1 93.69 184 HIS A O 1
ATOM 1474 N N . GLU A 1 185 ? -17.75 -4.891 -23.5 1 95 185 GLU A N 1
ATOM 1475 C CA . GLU A 1 185 ? -18.094 -6.195 -22.938 1 95 185 GLU A CA 1
ATOM 1476 C C . GLU A 1 185 ? -17.594 -6.344 -21.516 1 95 185 GLU A C 1
ATOM 1478 O O . GLU A 1 185 ? -18.297 -6.855 -20.641 1 95 185 GLU A O 1
ATOM 1483 N N . LEU A 1 186 ? -16.391 -5.898 -21.266 1 96.19 186 LEU A N 1
ATOM 1484 C CA . LEU A 1 186 ? -15.766 -6.016 -19.938 1 96.19 186 LEU A CA 1
ATOM 1485 C C . LEU A 1 186 ? -16.5 -5.164 -18.922 1 96.19 186 LEU A C 1
ATOM 1487 O O . LEU A 1 186 ? -16.859 -5.652 -17.844 1 96.19 186 LEU A O 1
ATOM 1491 N N . CYS A 1 187 ? -16.828 -3.941 -19.297 1 95.25 187 CYS A N 1
ATOM 1492 C CA . CYS A 1 187 ? -17.406 -2.965 -18.375 1 95.25 187 CYS A CA 1
ATOM 1493 C C . CYS A 1 187 ? -18.875 -3.256 -18.109 1 95.25 187 CYS A C 1
ATOM 1495 O O . CYS A 1 187 ? -19.453 -2.707 -17.172 1 95.25 187 CYS A O 1
ATOM 1497 N N . SER A 1 188 ? -19.438 -4.152 -18.844 1 96 188 SER A N 1
ATOM 1498 C CA . SER A 1 188 ? -20.844 -4.492 -18.672 1 96 188 SER A CA 1
ATOM 1499 C C . SER A 1 188 ? -21.031 -5.531 -17.578 1 96 188 SER A C 1
ATOM 1501 O O . SER A 1 188 ? -22.141 -6.008 -17.344 1 96 188 SER A O 1
ATOM 1503 N N . ASN A 1 189 ? -19.984 -5.887 -16.922 1 97.06 189 ASN A N 1
ATOM 1504 C CA . ASN A 1 189 ? -20 -6.855 -15.836 1 97.06 189 ASN A CA 1
ATOM 1505 C C . ASN A 1 189 ? -19.703 -6.195 -14.492 1 97.06 189 ASN A C 1
ATOM 1507 O O . ASN A 1 189 ? -19.188 -5.078 -14.445 1 97.06 189 ASN A O 1
ATOM 1511 N N . PRO A 1 190 ? -20.078 -6.926 -13.344 1 96.69 190 PRO A N 1
ATOM 1512 C CA . PRO A 1 190 ? -19.578 -6.43 -12.062 1 96.69 190 PRO A CA 1
ATOM 1513 C C . PRO A 1 190 ? -18.047 -6.324 -12.031 1 96.69 190 PRO A C 1
ATOM 1515 O O . PRO A 1 190 ? -17.359 -7.172 -12.602 1 96.69 190 PRO A O 1
ATOM 1518 N N . PHE A 1 191 ? -17.641 -5.32 -11.312 1 97.62 191 PHE A N 1
ATOM 1519 C CA . PHE A 1 191 ? -16.219 -5.023 -11.438 1 97.62 191 PHE A CA 1
ATOM 1520 C C . PHE A 1 191 ? -15.547 -5.035 -10.07 1 97.62 191 PHE A C 1
ATOM 1522 O O . PHE A 1 191 ? -16.125 -4.582 -9.078 1 97.62 191 PHE A O 1
ATOM 1529 N N . VAL A 1 192 ? -14.391 -5.582 -10.062 1 98 192 VAL A N 1
ATOM 1530 C CA . VAL A 1 192 ? -13.391 -5.387 -9.016 1 98 192 VAL A CA 1
ATOM 1531 C C . VAL A 1 192 ? -12.25 -4.535 -9.547 1 98 192 VAL A C 1
ATOM 1533 O O . VAL A 1 192 ? -11.672 -4.844 -10.594 1 98 192 VAL A O 1
ATOM 1536 N N . THR A 1 193 ? -11.93 -3.434 -8.883 1 97 193 THR A N 1
ATOM 1537 C CA . THR A 1 193 ? -10.836 -2.617 -9.406 1 97 193 THR A CA 1
ATOM 1538 C C . THR A 1 193 ? -10.102 -1.904 -8.273 1 97 193 THR A C 1
ATOM 1540 O O . THR A 1 193 ? -10.367 -2.162 -7.098 1 97 193 THR A O 1
ATOM 1543 N N . LEU A 1 194 ? -9.133 -1.143 -8.625 1 95.5 194 LEU A N 1
ATOM 1544 C CA . LEU A 1 194 ? -8.258 -0.485 -7.664 1 95.5 194 LEU A CA 1
ATOM 1545 C C . LEU A 1 194 ? -8.828 0.864 -7.242 1 95.5 194 LEU A C 1
ATOM 1547 O O . LEU A 1 194 ? -9.555 1.503 -8.008 1 95.5 194 LEU A O 1
ATOM 1551 N N . GLN A 1 195 ? -8.445 1.23 -6.051 1 90.5 195 GLN A N 1
ATOM 1552 C CA . GLN A 1 195 ? -8.867 2.527 -5.535 1 90.5 195 GLN A CA 1
ATOM 1553 C C . GLN A 1 195 ? -8.07 3.662 -6.18 1 90.5 195 GLN A C 1
ATOM 1555 O O . GLN A 1 195 ? -6.918 3.477 -6.57 1 90.5 195 GLN A O 1
ATOM 1560 N N . LYS A 1 196 ? -8.703 4.797 -6.18 1 87.25 196 LYS A N 1
ATOM 1561 C CA . LYS A 1 196 ? -8.031 5.996 -6.668 1 87.25 196 LYS A CA 1
ATOM 1562 C C . LYS A 1 196 ? -6.996 6.492 -5.668 1 87.25 196 LYS A C 1
ATOM 1564 O O . LYS A 1 196 ? -7.199 6.398 -4.453 1 87.25 196 LYS A O 1
ATOM 1569 N N . PRO A 1 197 ? -5.918 6.988 -6.223 1 84.62 197 PRO A N 1
ATOM 1570 C CA . PRO A 1 197 ? -5.496 7.148 -7.617 1 84.62 197 PRO A CA 1
ATOM 1571 C C . PRO A 1 197 ? -4.848 5.887 -8.188 1 84.62 197 PRO A C 1
ATOM 1573 O O . PRO A 1 197 ? -4.07 5.223 -7.496 1 84.62 197 PRO A O 1
ATOM 1576 N N . SER A 1 198 ? -5.215 5.539 -9.375 1 89.19 198 SER A N 1
ATOM 1577 C CA . SER A 1 198 ? -4.691 4.379 -10.094 1 89.19 198 SER A CA 1
ATOM 1578 C C . SER A 1 198 ? -4.922 4.508 -11.594 1 89.19 198 SER A C 1
ATOM 1580 O O . SER A 1 198 ? -6.004 4.91 -12.031 1 89.19 198 SER A O 1
ATOM 1582 N N . ILE A 1 199 ? -3.902 4.262 -12.281 1 87.06 199 ILE A N 1
ATOM 1583 C CA . ILE A 1 199 ? -4.031 4.289 -13.734 1 87.06 199 ILE A CA 1
ATOM 1584 C C . ILE A 1 199 ? -5.051 3.242 -14.188 1 87.06 199 ILE A C 1
ATOM 1586 O O . ILE A 1 199 ? -5.805 3.469 -15.133 1 87.06 199 ILE A O 1
ATOM 1590 N N . VAL A 1 200 ? -5.07 2.107 -13.555 1 89.81 200 VAL A N 1
ATOM 1591 C CA . VAL A 1 200 ? -6.031 1.062 -13.883 1 89.81 200 VAL A CA 1
ATOM 1592 C C . VAL A 1 200 ? -7.449 1.572 -13.633 1 89.81 200 VAL A C 1
ATOM 1594 O O . VAL A 1 200 ? -8.328 1.417 -14.484 1 89.81 200 VAL A O 1
ATOM 1597 N N . ARG A 1 201 ? -7.633 2.197 -12.492 1 93.06 201 ARG A N 1
ATOM 1598 C CA . ARG A 1 201 ? -8.938 2.775 -12.172 1 93.06 201 ARG A CA 1
ATOM 1599 C C . ARG A 1 201 ? -9.344 3.812 -13.211 1 93.06 201 ARG A C 1
ATOM 1601 O O . ARG A 1 201 ? -10.477 3.799 -13.695 1 93.06 201 ARG A O 1
ATOM 1608 N N . TYR A 1 202 ? -8.445 4.602 -13.562 1 90.25 202 TYR A N 1
ATOM 1609 C CA . TYR A 1 202 ? -8.672 5.648 -14.555 1 90.25 202 TYR A CA 1
ATOM 1610 C C . TYR A 1 202 ? -9.102 5.047 -15.891 1 90.25 202 TYR A C 1
ATOM 1612 O O . TYR A 1 202 ? -10.086 5.488 -16.484 1 90.25 202 TYR A O 1
ATOM 1620 N N . LEU A 1 203 ? -8.406 4.098 -16.344 1 88.88 203 LEU A N 1
ATOM 1621 C CA . LEU A 1 203 ? -8.688 3.475 -17.641 1 88.88 203 LEU A CA 1
ATOM 1622 C C . LEU A 1 203 ? -10.062 2.814 -17.625 1 88.88 203 LEU A C 1
ATOM 1624 O O . LEU A 1 203 ? -10.812 2.93 -18.594 1 88.88 203 LEU A O 1
ATOM 1628 N N . VAL A 1 204 ? -10.359 2.156 -16.578 1 93.56 204 VAL A N 1
ATOM 1629 C CA . VAL A 1 204 ? -11.656 1.498 -16.453 1 93.56 204 VAL A CA 1
ATOM 1630 C C . VAL A 1 204 ? -12.773 2.539 -16.516 1 93.56 204 VAL A C 1
ATOM 1632 O O . VAL A 1 204 ? -13.719 2.4 -17.297 1 93.56 204 VAL A O 1
ATOM 1635 N N . GLU A 1 205 ? -12.609 3.561 -15.812 1 93.81 205 GLU A N 1
ATOM 1636 C CA . GLU A 1 205 ? -13.648 4.586 -15.75 1 93.81 205 GLU A CA 1
ATOM 1637 C C . GLU A 1 205 ? -13.766 5.332 -17.078 1 93.81 205 GLU A C 1
ATOM 1639 O O . GLU A 1 205 ? -14.875 5.645 -17.516 1 93.81 205 GLU A O 1
ATOM 1644 N N . GLN A 1 206 ? -12.672 5.637 -17.641 1 90.75 206 GLN A N 1
ATOM 1645 C CA . GLN A 1 206 ? -12.672 6.332 -18.922 1 90.75 206 GLN A CA 1
ATOM 1646 C C . GLN A 1 206 ? -13.375 5.504 -20 1 90.75 206 GLN A C 1
ATOM 1648 O O . GLN A 1 206 ? -14.148 6.039 -20.797 1 90.75 206 GLN A O 1
ATOM 1653 N N . ASN A 1 207 ? -13.086 4.25 -20 1 90.62 207 ASN A N 1
ATOM 1654 C CA . ASN A 1 207 ? -13.695 3.393 -21.016 1 90.62 207 ASN A CA 1
ATOM 1655 C C . ASN A 1 207 ? -15.18 3.154 -20.719 1 90.62 207 ASN A C 1
ATOM 1657 O O . ASN A 1 207 ? -15.984 3.023 -21.641 1 90.62 207 ASN A O 1
ATOM 1661 N N . CYS A 1 208 ? -15.523 3.074 -19.469 1 93.06 208 CYS A N 1
ATOM 1662 C CA . CYS A 1 208 ? -16.938 3.029 -19.125 1 93.06 208 CYS A CA 1
ATOM 1663 C C . CYS A 1 208 ? -17.672 4.27 -19.641 1 93.06 208 CYS A C 1
ATOM 1665 O O . CYS A 1 208 ? -18.734 4.164 -20.25 1 93.06 208 CYS A O 1
ATOM 1667 N N . LEU A 1 209 ? -17.078 5.367 -19.422 1 91.94 209 LEU A N 1
ATOM 1668 C CA . LEU A 1 209 ? -17.656 6.633 -19.859 1 91.94 209 LEU A CA 1
ATOM 1669 C C . LEU A 1 209 ? -17.781 6.668 -21.375 1 91.94 209 LEU A C 1
ATOM 1671 O O . LEU A 1 209 ? -18.828 7.039 -21.906 1 91.94 209 LEU A O 1
ATOM 1675 N N . ARG A 1 210 ? -16.781 6.309 -22.031 1 90.56 210 ARG A N 1
ATOM 1676 C CA . ARG A 1 210 ? -16.75 6.301 -23.5 1 90.56 210 ARG A CA 1
ATOM 1677 C C . ARG A 1 210 ? -17.844 5.398 -24.062 1 90.56 210 ARG A C 1
ATOM 1679 O O . ARG A 1 210 ? -18.391 5.668 -25.125 1 90.56 210 ARG A O 1
ATOM 1686 N N . ASN A 1 211 ? -18.141 4.379 -23.344 1 91.06 211 ASN A N 1
ATOM 1687 C CA . ASN A 1 211 ? -19.141 3.414 -23.812 1 91.06 211 ASN A CA 1
ATOM 1688 C C . ASN A 1 211 ? -20.5 3.66 -23.172 1 91.06 211 ASN A C 1
ATOM 1690 O O . ASN A 1 211 ? -21.406 2.83 -23.297 1 91.06 211 ASN A O 1
ATOM 1694 N N . ASN A 1 212 ? -20.609 4.695 -22.391 1 93.88 212 ASN A N 1
ATOM 1695 C CA . ASN A 1 212 ? -21.859 5.082 -21.734 1 93.88 212 ASN A CA 1
ATOM 1696 C C . ASN A 1 212 ? -22.359 3.988 -20.797 1 93.88 212 ASN A C 1
ATOM 1698 O O . ASN A 1 212 ? -23.531 3.627 -20.828 1 93.88 212 ASN A O 1
ATOM 1702 N N . ILE A 1 213 ? -21.438 3.428 -20.141 1 94.38 213 ILE A N 1
ATOM 1703 C CA . ILE A 1 213 ? -21.75 2.402 -19.156 1 94.38 213 ILE A CA 1
ATOM 1704 C C . ILE A 1 213 ? -21.469 2.934 -17.75 1 94.38 213 ILE A C 1
ATOM 1706 O O . ILE A 1 213 ? -20.453 3.596 -17.516 1 94.38 213 ILE A O 1
ATOM 1710 N N . THR A 1 214 ? -22.359 2.65 -16.875 1 94.38 214 THR A N 1
ATOM 1711 C CA . THR A 1 214 ? -22.078 2.924 -15.461 1 94.38 214 THR A CA 1
ATOM 1712 C C . THR A 1 214 ? -21.359 1.749 -14.812 1 94.38 214 THR A C 1
ATOM 1714 O O . THR A 1 214 ? -21.859 0.621 -14.828 1 94.38 214 THR A O 1
ATOM 1717 N N . LEU A 1 215 ? -20.281 2.049 -14.25 1 94.06 215 LEU A N 1
ATOM 1718 C CA . LEU A 1 215 ? -19.469 1.007 -13.633 1 94.06 215 LEU A CA 1
ATOM 1719 C C . LEU A 1 215 ? -20.188 0.376 -12.453 1 94.06 215 LEU A C 1
ATOM 1721 O O . LEU A 1 215 ? -20.609 1.078 -11.523 1 94.06 215 LEU A O 1
ATOM 1725 N N . ASP A 1 216 ? -20.391 -0.882 -12.477 1 94.69 216 ASP A N 1
ATOM 1726 C CA . ASP A 1 216 ? -20.922 -1.627 -11.344 1 94.69 216 ASP A CA 1
ATOM 1727 C C . ASP A 1 216 ? -19.812 -2.105 -10.422 1 94.69 216 ASP A C 1
ATOM 1729 O O . ASP A 1 216 ? -19.391 -3.264 -10.492 1 94.69 216 ASP A O 1
ATOM 1733 N N . LEU A 1 217 ? -19.359 -1.299 -9.562 1 94.81 217 LEU A N 1
ATOM 1734 C CA . LEU A 1 217 ? -18.219 -1.552 -8.688 1 94.81 217 LEU A CA 1
ATOM 1735 C C . LEU A 1 217 ? -18.641 -2.377 -7.477 1 94.81 217 LEU A C 1
ATOM 1737 O O . LEU A 1 217 ? -19.359 -1.887 -6.602 1 94.81 217 LEU A O 1
ATOM 1741 N N . LYS A 1 218 ? -18.109 -3.553 -7.379 1 96.44 218 LYS A N 1
ATOM 1742 C CA . LYS A 1 218 ? -18.438 -4.426 -6.258 1 96.44 218 LYS A CA 1
ATOM 1743 C C . LYS A 1 218 ? -17.391 -4.328 -5.16 1 96.44 218 LYS A C 1
ATOM 1745 O O . LYS A 1 218 ? -17.719 -4.289 -3.973 1 96.44 218 LYS A O 1
ATOM 1750 N N . VAL A 1 219 ? -16.156 -4.332 -5.609 1 96.94 219 VAL A N 1
ATOM 1751 C CA . VAL A 1 219 ? -15.047 -4.258 -4.656 1 96.94 219 VAL A CA 1
ATOM 1752 C C . VAL A 1 219 ? -13.969 -3.328 -5.195 1 96.94 219 VAL A C 1
ATOM 1754 O O . VAL A 1 219 ? -13.633 -3.375 -6.383 1 96.94 219 VAL A O 1
ATOM 1757 N N . GLU A 1 220 ? -13.461 -2.531 -4.379 1 96.25 220 GLU A N 1
ATOM 1758 C CA . GLU A 1 220 ? -12.242 -1.789 -4.672 1 96.25 220 GLU A CA 1
ATOM 1759 C C . GLU A 1 220 ? -11.172 -2.045 -3.611 1 96.25 220 GLU A C 1
ATOM 1761 O O . GLU A 1 220 ? -11.484 -2.191 -2.428 1 96.25 220 GLU A O 1
ATOM 1766 N N . CYS A 1 221 ? -9.977 -2.16 -4.074 1 95.12 221 CYS A N 1
ATOM 1767 C CA . CYS A 1 221 ? -8.844 -2.418 -3.197 1 95.12 221 CYS A CA 1
ATOM 1768 C C . CYS A 1 221 ? -7.582 -1.728 -3.713 1 95.12 221 CYS A C 1
ATOM 1770 O O . CYS A 1 221 ? -7.66 -0.868 -4.594 1 95.12 221 CYS A O 1
ATOM 1772 N N . HIS A 1 222 ? -6.402 -2.084 -3.119 1 91.06 222 HIS A N 1
ATOM 1773 C CA . HIS A 1 222 ? -5.23 -1.279 -3.438 1 91.06 222 HIS A CA 1
ATOM 1774 C C . HIS A 1 222 ? -4.215 -2.082 -4.242 1 91.06 222 HIS A C 1
ATOM 1776 O O . HIS A 1 222 ? -3.359 -1.507 -4.922 1 91.06 222 HIS A O 1
ATOM 1782 N N . GLN A 1 223 ? -4.305 -3.355 -4.195 1 91.69 223 GLN A N 1
ATOM 1783 C CA . GLN A 1 223 ? -3.254 -4.176 -4.789 1 91.69 223 GLN A CA 1
ATOM 1784 C C . GLN A 1 223 ? -3.816 -5.082 -5.883 1 91.69 223 GLN A C 1
ATOM 1786 O O . GLN A 1 223 ? -4.902 -5.648 -5.73 1 91.69 223 GLN A O 1
ATOM 1791 N N . ILE A 1 224 ? -3.033 -5.211 -6.914 1 93.31 224 ILE A N 1
ATOM 1792 C CA . ILE A 1 224 ? -3.457 -6.047 -8.031 1 93.31 224 ILE A CA 1
ATOM 1793 C C . ILE A 1 224 ? -3.539 -7.504 -7.586 1 93.31 224 ILE A C 1
ATOM 1795 O O . ILE A 1 224 ? -4.422 -8.242 -8.023 1 93.31 224 ILE A O 1
ATOM 1799 N N . SER A 1 225 ? -2.66 -7.898 -6.734 1 91.81 225 SER A N 1
ATOM 1800 C CA . SER A 1 225 ? -2.672 -9.273 -6.238 1 91.81 225 SER A CA 1
ATOM 1801 C C . SER A 1 225 ? -3.973 -9.586 -5.508 1 91.81 225 SER A C 1
ATOM 1803 O O . SER A 1 225 ? -4.566 -10.648 -5.711 1 91.81 225 SER A O 1
ATOM 1805 N N . SER A 1 226 ? -4.406 -8.664 -4.672 1 94.06 226 SER A N 1
ATOM 1806 C CA . SER A 1 226 ? -5.68 -8.852 -3.99 1 94.06 226 SER A CA 1
ATOM 1807 C C . SER A 1 226 ? -6.844 -8.828 -4.977 1 94.06 226 SER A C 1
ATOM 1809 O O . SER A 1 226 ? -7.754 -9.656 -4.887 1 94.06 226 SER A O 1
ATOM 1811 N N . LEU A 1 227 ? -6.754 -7.898 -5.816 1 95.88 227 LEU A N 1
ATOM 1812 C CA . LEU A 1 227 ? -7.758 -7.75 -6.863 1 95.88 227 LEU A CA 1
ATOM 1813 C C . LEU A 1 227 ? -7.965 -9.07 -7.605 1 95.88 227 LEU A C 1
ATOM 1815 O O . LEU A 1 227 ? -9.102 -9.484 -7.832 1 95.88 227 LEU A O 1
ATOM 1819 N N . SER A 1 228 ? -6.902 -9.711 -7.965 1 95.81 228 SER A N 1
ATOM 1820 C CA . SER A 1 228 ? -6.977 -10.961 -8.719 1 95.81 228 SER A CA 1
ATOM 1821 C C . SER A 1 228 ? -7.633 -12.062 -7.902 1 95.81 228 SER A C 1
ATOM 1823 O O . SER A 1 228 ? -8.289 -12.945 -8.453 1 95.81 228 SER A O 1
ATOM 1825 N N . SER A 1 229 ? -7.434 -12.039 -6.629 1 95.56 229 SER A N 1
ATOM 1826 C CA . SER A 1 229 ? -8.07 -13.016 -5.754 1 95.56 229 SER A CA 1
ATOM 1827 C C . SER A 1 229 ? -9.578 -12.812 -5.707 1 95.56 229 SER A C 1
ATOM 1829 O O . SER A 1 229 ? -10.344 -13.781 -5.789 1 95.56 229 SER A O 1
ATOM 1831 N N . PHE A 1 230 ? -9.992 -11.57 -5.621 1 97.62 230 PHE A N 1
ATOM 1832 C CA . PHE A 1 230 ? -11.422 -11.266 -5.637 1 97.62 230 PHE A CA 1
ATOM 1833 C C . PHE A 1 230 ? -12.055 -11.727 -6.941 1 97.62 230 PHE A C 1
ATOM 1835 O O . PHE A 1 230 ? -13.156 -12.289 -6.941 1 97.62 230 PHE A O 1
ATOM 1842 N N . VAL A 1 231 ? -11.367 -11.547 -8.008 1 98.19 231 VAL A N 1
ATOM 1843 C CA . VAL A 1 231 ? -11.867 -11.945 -9.32 1 98.19 231 VAL A CA 1
ATOM 1844 C C . VAL A 1 231 ? -11.953 -13.469 -9.398 1 98.19 231 VAL A C 1
ATOM 1846 O O . VAL A 1 231 ? -12.938 -14.016 -9.906 1 98.19 231 VAL A O 1
ATOM 1849 N N . ALA A 1 232 ? -10.969 -14.117 -8.891 1 96.88 232 ALA A N 1
ATOM 1850 C CA . ALA A 1 232 ? -10.922 -15.578 -8.93 1 96.88 232 ALA A CA 1
ATOM 1851 C C . ALA A 1 232 ? -12.148 -16.188 -8.266 1 96.88 232 ALA A C 1
ATOM 1853 O O . ALA A 1 232 ? -12.625 -17.25 -8.68 1 96.88 232 ALA A O 1
ATOM 1854 N N . TYR A 1 233 ? -12.664 -15.547 -7.289 1 95.81 233 TYR A N 1
ATOM 1855 C CA . TYR A 1 233 ? -13.812 -16.062 -6.559 1 95.81 233 TYR A CA 1
ATOM 1856 C C . TYR A 1 233 ? -15.109 -15.719 -7.281 1 95.81 233 TYR A C 1
ATOM 1858 O O . TYR A 1 233 ? -16.203 -16.047 -6.805 1 95.81 233 TYR A O 1
ATOM 1866 N N . GLY A 1 234 ? -14.977 -14.992 -8.352 1 95.94 234 GLY A N 1
ATOM 1867 C CA . GLY A 1 234 ? -16.141 -14.742 -9.188 1 95.94 234 GLY A CA 1
ATOM 1868 C C . GLY A 1 234 ? -16.922 -13.5 -8.781 1 95.94 234 GLY A C 1
ATOM 1869 O O . GLY A 1 234 ? -18.078 -13.344 -9.148 1 95.94 234 GLY A O 1
ATOM 1870 N N . ILE A 1 235 ? -16.328 -12.609 -8.055 1 96.94 235 ILE A N 1
ATOM 1871 C CA . ILE A 1 235 ? -17.016 -11.414 -7.57 1 96.94 235 ILE A CA 1
ATOM 1872 C C . ILE A 1 235 ? -17.25 -10.453 -8.734 1 96.94 235 ILE A C 1
ATOM 1874 O O . ILE A 1 235 ? -18.234 -9.711 -8.742 1 96.94 235 ILE A O 1
ATOM 1878 N N . GLY A 1 236 ? -16.281 -10.469 -9.617 1 97.69 236 GLY A N 1
ATOM 1879 C CA . GLY A 1 236 ? -16.344 -9.609 -10.789 1 97.69 236 GLY A CA 1
ATOM 1880 C C . GLY A 1 236 ? -15.172 -9.797 -11.734 1 97.69 236 GLY A C 1
ATOM 1881 O O . GLY A 1 236 ? -14.438 -10.781 -11.625 1 97.69 236 GLY A O 1
ATOM 1882 N N . VAL A 1 237 ? -15.125 -8.875 -12.68 1 98.44 237 VAL A N 1
ATOM 1883 C CA . VAL A 1 237 ? -14.031 -8.859 -13.641 1 98.44 237 VAL A CA 1
ATOM 1884 C C . VAL A 1 237 ? -13.148 -7.637 -13.391 1 98.44 237 VAL A C 1
ATOM 1886 O O . VAL A 1 237 ? -13.461 -6.801 -12.539 1 98.44 237 VAL A O 1
ATOM 1889 N N . SER A 1 238 ? -12.016 -7.617 -14.086 1 98.12 238 SER A N 1
ATOM 1890 C CA . SER A 1 238 ? -11.125 -6.473 -13.922 1 98.12 238 SER A CA 1
ATOM 1891 C C . SER A 1 238 ? -10.18 -6.328 -15.109 1 98.12 238 SER A C 1
ATOM 1893 O O . SER A 1 238 ? -10.375 -6.969 -16.141 1 98.12 238 SER A O 1
ATOM 1895 N N . ALA A 1 239 ? -9.32 -5.359 -15.008 1 96.5 239 ALA A N 1
ATOM 1896 C CA . ALA A 1 239 ? -8.219 -5.148 -15.938 1 96.5 239 ALA A CA 1
ATOM 1897 C C . ALA A 1 239 ? -6.895 -5.004 -15.188 1 96.5 239 ALA A C 1
ATOM 1899 O O . ALA A 1 239 ? -6.852 -4.438 -14.094 1 96.5 239 ALA A O 1
ATOM 1900 N N . ILE A 1 240 ? -5.832 -5.527 -15.773 1 96.31 240 ILE A N 1
ATOM 1901 C CA . ILE A 1 240 ? -4.52 -5.445 -15.148 1 96.31 240 ILE A CA 1
ATOM 1902 C C . ILE A 1 240 ? -3.461 -5.121 -16.203 1 96.31 240 ILE A C 1
ATOM 1904 O O . ILE A 1 240 ? -3.66 -5.379 -17.391 1 96.31 240 ILE A O 1
ATOM 1908 N N . PRO A 1 241 ? -2.34 -4.555 -15.773 1 95 241 PRO A N 1
ATOM 1909 C CA . PRO A 1 241 ? -1.23 -4.379 -16.719 1 95 241 PRO A CA 1
ATOM 1910 C C . PRO A 1 241 ? -0.704 -5.707 -17.25 1 95 241 PRO A C 1
ATOM 1912 O O . PRO A 1 241 ? -0.625 -6.691 -16.516 1 95 241 PRO A O 1
ATOM 1915 N N . ARG A 1 242 ? -0.285 -5.734 -18.484 1 94.5 242 ARG A N 1
ATOM 1916 C CA . ARG A 1 242 ? 0.141 -6.945 -19.172 1 94.5 242 ARG A CA 1
ATOM 1917 C C . ARG A 1 242 ? 1.352 -7.574 -18.484 1 94.5 242 ARG A C 1
ATOM 1919 O O . ARG A 1 242 ? 1.421 -8.797 -18.328 1 94.5 242 ARG A O 1
ATOM 1926 N N . HIS A 1 243 ? 2.277 -6.777 -18.047 1 94.12 243 HIS A N 1
ATOM 1927 C CA . HIS A 1 243 ? 3.508 -7.305 -17.469 1 94.12 243 HIS A CA 1
ATOM 1928 C C . HIS A 1 243 ? 3.232 -8.023 -16.156 1 94.12 243 HIS A C 1
ATOM 1930 O O . HIS A 1 243 ? 4.09 -8.75 -15.648 1 94.12 243 HIS A O 1
ATOM 1936 N N . PHE A 1 244 ? 1.999 -7.816 -15.602 1 94.44 244 PHE A N 1
ATOM 1937 C CA . PHE A 1 244 ? 1.656 -8.5 -14.359 1 94.44 244 PHE A CA 1
ATOM 1938 C C . PHE A 1 244 ? 1.069 -9.875 -14.641 1 94.44 244 PHE A C 1
ATOM 1940 O O . PHE A 1 244 ? 0.827 -10.656 -13.719 1 94.44 244 PHE A O 1
ATOM 1947 N N . ALA A 1 245 ? 0.886 -10.25 -15.852 1 94.38 245 ALA A N 1
ATOM 1948 C CA . ALA A 1 245 ? 0.187 -11.453 -16.281 1 94.38 245 ALA A CA 1
ATOM 1949 C C . ALA A 1 245 ? 0.852 -12.703 -15.727 1 94.38 245 ALA A C 1
ATOM 1951 O O . ALA A 1 245 ? 0.17 -13.641 -15.305 1 94.38 245 ALA A O 1
ATOM 1952 N N . LYS A 1 246 ? 2.113 -12.719 -15.664 1 89.81 246 LYS A N 1
ATOM 1953 C CA . LYS A 1 246 ? 2.848 -13.914 -15.25 1 89.81 246 LYS A CA 1
ATOM 1954 C C . LYS A 1 246 ? 2.652 -14.188 -13.758 1 89.81 246 LYS A C 1
ATOM 1956 O O . LYS A 1 246 ? 2.969 -15.273 -13.273 1 89.81 246 LYS A O 1
ATOM 1961 N N . HIS A 1 247 ? 2.111 -13.234 -13.094 1 90.56 247 HIS A N 1
ATOM 1962 C CA . HIS A 1 247 ? 1.989 -13.352 -11.641 1 90.56 247 HIS A CA 1
ATOM 1963 C C . HIS A 1 247 ? 0.54 -13.586 -11.227 1 90.56 247 HIS A C 1
ATOM 1965 O O . HIS A 1 247 ? 0.216 -13.539 -10.039 1 90.56 247 HIS A O 1
ATOM 1971 N N . ILE A 1 248 ? -0.272 -13.781 -12.156 1 92.75 248 ILE A N 1
ATOM 1972 C CA . ILE A 1 248 ? -1.684 -14.047 -11.898 1 92.75 248 ILE A CA 1
ATOM 1973 C C . ILE A 1 248 ? -1.91 -15.555 -11.797 1 92.75 248 ILE A C 1
ATOM 1975 O O . ILE A 1 248 ? -1.325 -16.328 -12.555 1 92.75 248 ILE A O 1
ATOM 1979 N N . ASP A 1 249 ? -2.713 -15.914 -10.828 1 91.38 249 ASP A N 1
ATOM 1980 C CA . ASP A 1 249 ? -3.145 -17.297 -10.695 1 91.38 249 ASP A CA 1
ATOM 1981 C C . ASP A 1 249 ? -3.969 -17.734 -11.906 1 91.38 249 ASP A C 1
ATOM 1983 O O . ASP A 1 249 ? -5.164 -17.453 -11.992 1 91.38 249 ASP A O 1
ATOM 1987 N N . LYS A 1 250 ? -3.406 -18.594 -12.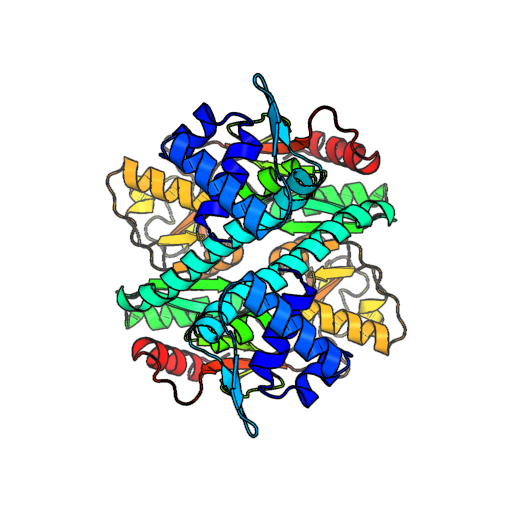711 1 92.31 250 LYS A N 1
ATOM 1988 C CA . LYS A 1 250 ? -4.074 -19 -13.945 1 92.31 250 LYS A CA 1
ATOM 1989 C C . LYS A 1 250 ? -4.934 -20.25 -13.719 1 92.31 250 LYS A C 1
ATOM 1991 O O . LYS A 1 250 ? -5.59 -20.734 -14.648 1 92.31 250 LYS A O 1
ATOM 1996 N N . GLU A 1 251 ? -4.879 -20.766 -12.531 1 92.19 251 GLU A N 1
ATOM 1997 C CA . GLU A 1 251 ? -5.758 -21.875 -12.188 1 92.19 251 GLU A CA 1
ATOM 1998 C C . GLU A 1 251 ? -7.203 -21.406 -12.047 1 92.19 251 GLU A C 1
ATOM 2000 O O . GLU A 1 251 ? -8.133 -22.156 -12.367 1 92.19 251 GLU A O 1
ATOM 2005 N N . HIS A 1 252 ? -7.34 -20.188 -11.602 1 95.56 252 HIS A N 1
ATOM 2006 C CA . HIS A 1 252 ? -8.703 -19.75 -11.297 1 95.56 252 HIS A CA 1
ATOM 2007 C C . HIS A 1 252 ? -9.07 -18.516 -12.109 1 95.56 252 HIS A C 1
ATOM 2009 O O . HIS A 1 252 ? -10.219 -18.078 -12.086 1 95.56 252 HIS A O 1
ATOM 2015 N N . ASN A 1 253 ? -8.133 -17.938 -12.766 1 97.38 253 ASN A N 1
ATOM 2016 C CA . ASN A 1 253 ? -8.344 -16.734 -13.57 1 97.38 253 ASN A CA 1
ATOM 2017 C C . ASN A 1 253 ? -7.953 -16.969 -15.031 1 97.38 253 ASN A C 1
ATOM 2019 O O . ASN A 1 253 ? -7.199 -17.891 -15.336 1 97.38 253 ASN A O 1
ATOM 2023 N N . VAL A 1 254 ? -8.469 -16.125 -15.938 1 98.06 254 VAL A N 1
ATOM 2024 C CA . VAL A 1 254 ? -8.039 -16.078 -17.328 1 98.06 254 VAL A CA 1
ATOM 2025 C C . VAL A 1 254 ? -7.746 -14.641 -17.734 1 98.06 254 VAL A C 1
ATOM 2027 O O . VAL A 1 254 ? -8.375 -13.711 -17.219 1 98.06 254 VAL A O 1
ATOM 2030 N N . LEU A 1 255 ? -6.801 -14.492 -18.516 1 97.81 255 LEU A N 1
ATOM 2031 C CA . LEU A 1 255 ? -6.402 -13.211 -19.078 1 97.81 255 LEU A CA 1
ATOM 2032 C C . LEU A 1 255 ? -6.746 -13.141 -20.562 1 97.81 255 LEU A C 1
ATOM 2034 O O . LEU A 1 255 ? -6.41 -14.047 -21.328 1 97.81 255 LEU A O 1
ATOM 2038 N N . ILE A 1 256 ? -7.406 -12.086 -20.953 1 96.88 256 ILE A N 1
ATOM 2039 C CA . ILE A 1 256 ? -7.895 -11.969 -22.328 1 96.88 256 ILE A CA 1
ATOM 2040 C C . ILE A 1 256 ? -7.473 -10.625 -22.906 1 96.88 256 ILE A C 1
ATOM 2042 O O . ILE A 1 256 ? -7.516 -9.602 -22.219 1 96.88 256 ILE A O 1
ATOM 2046 N N . ASP A 1 257 ? -7.117 -10.664 -24.172 1 95.56 257 ASP A N 1
ATOM 2047 C CA . ASP A 1 257 ? -6.723 -9.438 -24.859 1 95.56 257 ASP A CA 1
ATOM 2048 C C . ASP A 1 257 ? -7.91 -8.484 -25.016 1 95.56 257 ASP A C 1
ATOM 2050 O O . ASP A 1 257 ? -9.031 -8.922 -25.297 1 95.56 257 ASP A O 1
ATOM 2054 N N . LEU A 1 258 ? -7.617 -7.215 -24.797 1 93.5 258 LEU A N 1
ATOM 2055 C CA . LEU A 1 258 ? -8.609 -6.172 -25.031 1 93.5 258 LEU A CA 1
ATOM 2056 C C . LEU A 1 258 ? -8.445 -5.559 -26.422 1 93.5 258 LEU A C 1
ATOM 2058 O O . LEU A 1 258 ? -7.363 -5.09 -26.766 1 93.5 258 LEU A O 1
ATOM 2062 N N . LYS A 1 259 ? -9.312 -5.77 -27.438 1 83.75 259 LYS A N 1
ATOM 2063 C CA . LYS A 1 259 ? -9.266 -5.395 -28.844 1 83.75 259 LYS A CA 1
ATOM 2064 C C . LYS A 1 259 ? -9.211 -3.877 -29.016 1 83.75 259 LYS A C 1
ATOM 2066 O O . LYS A 1 259 ? -8.555 -3.367 -29.922 1 83.75 259 LYS A O 1
ATOM 2071 N N . ASP A 1 260 ? -10.102 -3.154 -28.703 1 67.31 260 ASP A N 1
ATOM 2072 C CA . ASP A 1 260 ? -10.266 -1.777 -29.156 1 67.31 260 ASP A CA 1
ATOM 2073 C C . ASP A 1 260 ? -9 -0.961 -28.922 1 67.31 260 ASP A C 1
ATOM 2075 O O . ASP A 1 260 ? -7.941 -1.521 -28.625 1 67.31 260 ASP A O 1
ATOM 2079 N N . GLU A 1 261 ? -9.062 0.343 -28.859 1 61.78 261 GLU A N 1
ATOM 2080 C CA . GLU A 1 261 ? -7.988 1.331 -28.797 1 61.78 261 GLU A CA 1
ATOM 2081 C C . GLU A 1 261 ? -6.996 0.994 -27.703 1 61.78 261 GLU A C 1
ATOM 2083 O O . GLU A 1 261 ? -7.191 1.379 -26.547 1 61.78 261 GLU A O 1
ATOM 2088 N N . ALA A 1 262 ? -6.145 0.085 -28.156 1 62.78 262 ALA A N 1
ATOM 2089 C CA . ALA A 1 262 ? -5.082 -0.286 -27.234 1 62.78 262 ALA A CA 1
ATOM 2090 C C . ALA A 1 262 ? -4.539 0.94 -26.5 1 62.78 262 ALA A C 1
ATOM 2092 O O . ALA A 1 262 ? -4.121 1.912 -27.141 1 62.78 262 ALA A O 1
ATOM 2093 N N . ILE A 1 263 ? -4.969 1.025 -25.297 1 79.56 263 ILE A N 1
ATOM 2094 C CA . ILE A 1 263 ? -4.367 2.084 -24.484 1 79.56 263 ILE A CA 1
ATOM 2095 C C . ILE A 1 263 ? -2.953 1.681 -24.078 1 79.56 263 ILE A C 1
ATOM 2097 O O . ILE A 1 263 ? -2.756 0.637 -23.453 1 79.56 263 ILE A O 1
ATOM 2101 N N . HIS A 1 264 ? -2.092 2.301 -24.75 1 88.06 264 HIS A N 1
ATOM 2102 C CA . HIS A 1 264 ? -0.689 2.125 -24.375 1 88.06 264 HIS A CA 1
ATOM 2103 C C . HIS A 1 264 ? -0.189 3.295 -23.547 1 88.06 264 HIS A C 1
ATOM 2105 O O . HIS A 1 264 ? -0.521 4.449 -23.812 1 88.06 264 HIS A O 1
ATOM 2111 N N . LYS A 1 265 ? 0.429 2.818 -22.5 1 91.56 265 LYS A N 1
ATOM 2112 C CA . LYS A 1 265 ? 1.076 3.814 -21.656 1 91.56 265 LYS A CA 1
ATOM 2113 C C . LYS A 1 265 ? 2.58 3.568 -21.562 1 91.56 265 LYS A C 1
ATOM 2115 O O . LYS A 1 265 ? 3.02 2.428 -21.406 1 91.56 265 LYS A O 1
ATOM 2120 N N . THR A 1 266 ? 3.318 4.609 -21.688 1 95.19 266 THR A N 1
ATOM 2121 C CA . THR A 1 266 ? 4.77 4.48 -21.641 1 95.19 266 THR A CA 1
ATOM 2122 C C . THR A 1 266 ? 5.266 4.48 -20.203 1 95.19 266 THR A C 1
ATOM 2124 O O . THR A 1 266 ? 4.926 5.371 -19.422 1 95.19 266 THR A O 1
ATOM 2127 N N . VAL A 1 267 ? 6 3.451 -19.891 1 96.62 267 VAL A N 1
ATOM 2128 C CA . VAL A 1 267 ? 6.637 3.369 -18.578 1 96.62 267 VAL A CA 1
ATOM 2129 C C . VAL A 1 267 ? 8.109 3.758 -18.703 1 96.62 267 VAL A C 1
ATOM 2131 O O . VAL A 1 267 ? 8.781 3.373 -19.656 1 96.62 267 VAL A O 1
ATOM 2134 N N . GLY A 1 268 ? 8.523 4.57 -17.734 1 97.06 268 GLY A N 1
ATOM 2135 C CA . GLY A 1 268 ? 9.914 4.996 -17.766 1 97.06 268 GLY A CA 1
ATOM 2136 C C . GLY A 1 268 ? 10.422 5.457 -16.406 1 97.06 268 GLY A C 1
ATOM 2137 O O . GLY A 1 268 ? 9.773 5.219 -15.383 1 97.06 268 GLY A O 1
ATOM 2138 N N . ILE A 1 269 ? 11.656 6.027 -16.469 1 96.5 269 ILE A N 1
ATOM 2139 C CA . ILE A 1 269 ? 12.328 6.535 -15.273 1 96.5 269 ILE A CA 1
ATOM 2140 C C . ILE A 1 269 ? 12.242 8.062 -15.25 1 96.5 269 ILE A C 1
ATOM 2142 O O . ILE A 1 269 ? 12.516 8.719 -16.25 1 96.5 269 ILE A O 1
ATOM 2146 N N . VAL A 1 270 ? 11.844 8.531 -14.094 1 95.19 270 VAL A N 1
ATOM 2147 C CA . VAL A 1 270 ? 11.797 9.977 -13.914 1 95.19 270 VAL A CA 1
ATOM 2148 C C . VAL A 1 270 ? 12.844 10.406 -12.891 1 95.19 270 VAL A C 1
ATOM 2150 O O . VAL A 1 270 ? 13.055 9.719 -11.891 1 95.19 270 VAL A O 1
ATOM 2153 N N . TYR A 1 271 ? 13.523 11.43 -13.125 1 90.88 271 TYR A N 1
ATOM 2154 C CA . TYR A 1 271 ? 14.469 12.047 -12.211 1 90.88 271 TYR A CA 1
ATOM 2155 C C . TYR A 1 271 ? 14.602 13.539 -12.484 1 90.88 271 TYR A C 1
ATOM 2157 O O . TYR A 1 271 ? 14.141 14.031 -13.516 1 90.88 271 TYR A O 1
ATOM 2165 N N . LYS A 1 272 ? 15.141 14.273 -11.57 1 86.06 272 LYS A N 1
ATOM 2166 C CA . LYS A 1 272 ? 15.219 15.727 -11.68 1 86.06 272 LYS A CA 1
ATOM 2167 C C . LYS A 1 272 ? 16.203 16.141 -12.781 1 86.06 272 LYS A C 1
ATOM 2169 O O . LYS A 1 272 ? 17.266 15.539 -12.914 1 86.06 272 LYS A O 1
ATOM 2174 N N . LYS A 1 273 ? 15.719 17.109 -13.43 1 85.12 273 LYS A N 1
ATOM 2175 C CA . LYS A 1 273 ? 16.562 17.656 -14.492 1 85.12 273 LYS A CA 1
ATOM 2176 C C . LYS A 1 273 ? 17.75 18.422 -13.914 1 85.12 273 LYS A C 1
ATOM 2178 O O . LYS A 1 273 ? 17.609 19.141 -12.93 1 85.12 273 LYS A O 1
ATOM 2183 N N . ASN A 1 274 ? 18.906 18.312 -14.539 1 71.69 274 ASN A N 1
ATOM 2184 C CA . ASN A 1 274 ? 20.109 19.062 -14.219 1 71.69 274 ASN A CA 1
ATOM 2185 C C . ASN A 1 274 ? 20.562 18.812 -12.781 1 71.69 274 ASN A C 1
ATOM 2187 O O . ASN A 1 274 ? 21.062 19.719 -12.125 1 71.69 274 ASN A O 1
ATOM 2191 N N . PHE A 1 275 ? 20 17.844 -12.211 1 68.19 275 PHE A N 1
ATOM 2192 C CA . PHE A 1 275 ? 20.469 17.469 -10.883 1 68.19 275 PHE A CA 1
ATOM 2193 C C . PHE A 1 275 ? 21.438 16.281 -10.961 1 68.19 275 PHE A C 1
ATOM 2195 O O . PHE A 1 275 ? 21.25 15.398 -11.797 1 68.19 275 PHE A O 1
ATOM 2202 N N . GLU A 1 276 ? 22.453 16.484 -10.273 1 71.56 276 GLU A N 1
ATOM 2203 C CA . GLU A 1 276 ? 23.422 15.398 -10.242 1 71.56 276 GLU A CA 1
ATOM 2204 C C . GLU A 1 276 ? 22.875 14.195 -9.477 1 71.56 276 GLU A C 1
ATOM 2206 O O . GLU A 1 276 ? 22.594 14.297 -8.281 1 71.56 276 GLU A O 1
ATOM 2211 N N . ILE A 1 277 ? 22.609 13.164 -10.172 1 76.81 277 ILE A N 1
ATOM 2212 C CA . ILE A 1 277 ? 22.203 11.914 -9.539 1 76.81 277 ILE A CA 1
ATOM 2213 C C . ILE A 1 277 ? 23.438 11.141 -9.062 1 76.81 277 ILE A C 1
ATOM 2215 O O . ILE A 1 277 ? 24.547 11.359 -9.57 1 76.81 277 ILE A O 1
ATOM 2219 N N . SER A 1 278 ? 23.266 10.375 -8.023 1 80.38 278 SER A N 1
ATOM 2220 C CA . SER A 1 278 ? 24.375 9.578 -7.516 1 80.38 278 SER A CA 1
ATOM 2221 C C . SER A 1 278 ? 24.875 8.602 -8.562 1 80.38 278 SER A C 1
ATOM 2223 O O . SER A 1 278 ? 24.156 8.258 -9.5 1 80.38 278 SER A O 1
ATOM 2225 N N . ASN A 1 279 ? 26.094 8.195 -8.43 1 82.94 279 ASN A N 1
ATOM 2226 C CA . ASN A 1 279 ? 26.703 7.238 -9.352 1 82.94 279 ASN A CA 1
ATOM 2227 C C . ASN A 1 279 ? 25.922 5.926 -9.398 1 82.94 279 ASN A C 1
ATOM 2229 O O . ASN A 1 279 ? 25.688 5.371 -10.469 1 82.94 279 ASN A O 1
ATOM 2233 N N . ILE A 1 280 ? 25.531 5.477 -8.258 1 86.75 280 ILE A N 1
ATOM 2234 C CA . ILE A 1 280 ? 24.828 4.207 -8.164 1 86.75 280 ILE A CA 1
ATOM 2235 C C . ILE A 1 280 ? 23.469 4.324 -8.859 1 86.75 280 ILE A C 1
ATOM 2237 O O . ILE A 1 280 ? 23.031 3.393 -9.539 1 86.75 280 ILE A O 1
ATOM 2241 N N . SER A 1 281 ? 22.828 5.473 -8.711 1 88.38 281 SER A N 1
ATOM 2242 C CA . SER A 1 281 ? 21.562 5.699 -9.398 1 88.38 281 SER A CA 1
ATOM 2243 C C . SER A 1 281 ? 21.734 5.703 -10.906 1 88.38 281 SER A C 1
ATOM 2245 O O . SER A 1 281 ? 20.906 5.141 -11.633 1 88.38 281 SER A O 1
ATOM 2247 N N . ALA A 1 282 ? 22.797 6.332 -11.336 1 88.44 282 ALA A N 1
ATOM 2248 C CA . ALA A 1 282 ? 23.094 6.371 -12.766 1 88.44 282 ALA A CA 1
ATOM 2249 C C . ALA A 1 282 ? 23.344 4.973 -13.312 1 88.44 282 ALA A C 1
ATOM 2251 O O . ALA A 1 282 ? 22.859 4.629 -14.398 1 88.44 282 ALA A O 1
ATOM 2252 N N . GLN A 1 283 ? 24.047 4.203 -12.562 1 91.19 283 GLN A N 1
ATOM 2253 C CA . GLN A 1 283 ? 24.312 2.828 -12.969 1 91.19 283 GLN A CA 1
ATOM 2254 C C . GLN A 1 283 ? 23.031 2.006 -13 1 91.19 283 GLN A C 1
ATOM 2256 O O . GLN A 1 283 ? 22.844 1.166 -13.883 1 91.19 283 GLN A O 1
ATOM 2261 N N . PHE A 1 284 ? 22.188 2.217 -12.062 1 94.31 284 PHE A N 1
ATOM 2262 C CA . PHE A 1 284 ? 20.922 1.488 -12.023 1 94.31 284 PHE A CA 1
ATOM 2263 C C . PHE A 1 284 ? 20.031 1.868 -13.203 1 94.31 284 PHE A C 1
ATOM 2265 O O . PHE A 1 284 ? 19.359 1.014 -13.773 1 94.31 284 PHE A O 1
ATOM 2272 N N . ILE A 1 285 ? 20.031 3.131 -13.539 1 94 285 ILE A N 1
ATOM 2273 C CA . ILE A 1 285 ? 19.297 3.594 -14.711 1 94 285 ILE A CA 1
ATOM 2274 C C . ILE A 1 285 ? 19.781 2.861 -15.961 1 94 285 ILE A C 1
ATOM 2276 O O . ILE A 1 285 ? 18.984 2.396 -16.766 1 94 285 ILE A O 1
ATOM 2280 N N . GLU A 1 286 ? 21.047 2.764 -16.078 1 94.5 286 GLU A N 1
ATOM 2281 C CA . GLU A 1 286 ? 21.625 2.062 -17.219 1 94.5 286 GLU A CA 1
ATOM 2282 C C . GLU A 1 286 ? 21.188 0.599 -17.25 1 94.5 286 GLU A C 1
ATOM 2284 O O . GLU A 1 286 ? 20.906 0.047 -18.312 1 94.5 286 GLU A O 1
ATOM 2289 N N . ALA A 1 287 ? 21.203 -0.036 -16.078 1 95.06 287 ALA A N 1
ATOM 2290 C CA . ALA A 1 287 ? 20.75 -1.422 -15.984 1 95.06 287 ALA A CA 1
ATOM 2291 C C . ALA A 1 287 ? 19.297 -1.562 -16.453 1 95.06 287 ALA A C 1
ATOM 2293 O O . ALA A 1 287 ? 18.953 -2.518 -17.156 1 95.06 287 ALA A O 1
ATOM 2294 N N . LEU A 1 288 ? 18.484 -0.615 -16.094 1 96.06 288 LEU A N 1
ATOM 2295 C CA . LEU A 1 288 ? 17.078 -0.633 -16.484 1 96.06 288 LEU A CA 1
ATOM 2296 C C . LEU A 1 288 ? 16.938 -0.436 -18 1 96.06 288 LEU A C 1
ATOM 2298 O O . LEU A 1 288 ? 16.109 -1.1 -18.641 1 96.06 288 LEU A O 1
ATOM 2302 N N . VAL A 1 289 ? 17.672 0.44 -18.516 1 95.31 289 VAL A N 1
ATOM 2303 C CA . VAL A 1 289 ? 17.609 0.748 -19.953 1 95.31 289 VAL A CA 1
ATOM 2304 C C . VAL A 1 289 ? 18.047 -0.469 -20.766 1 95.31 289 VAL A C 1
ATOM 2306 O O . VAL A 1 289 ? 17.5 -0.73 -21.844 1 95.31 289 VAL A O 1
ATOM 2309 N N . GLN A 1 290 ? 18.906 -1.248 -20.266 1 94.06 290 GLN A N 1
ATOM 2310 C CA . GLN A 1 290 ? 19.453 -2.393 -20.969 1 94.06 290 GLN A CA 1
ATOM 2311 C C . GLN A 1 290 ? 18.578 -3.631 -20.781 1 94.06 290 GLN A C 1
ATOM 2313 O O . GLN A 1 290 ? 18.719 -4.613 -21.516 1 94.06 290 GLN A O 1
ATOM 2318 N N . TYR A 1 291 ? 17.734 -3.529 -19.797 1 93.38 291 TYR A N 1
ATOM 2319 C CA . TYR A 1 291 ? 16.875 -4.672 -19.5 1 93.38 291 TYR A CA 1
ATOM 2320 C C . TYR A 1 291 ? 15.875 -4.91 -20.625 1 93.38 291 TYR A C 1
ATOM 2322 O O . TYR A 1 291 ? 15.344 -3.959 -21.203 1 93.38 291 TYR A O 1
ATOM 2330 N N . LYS A 1 292 ? 15.641 -6.148 -20.969 1 90.44 292 LYS A N 1
ATOM 2331 C CA . LYS A 1 292 ? 14.648 -6.52 -21.984 1 90.44 292 LYS A CA 1
ATOM 2332 C C . LYS A 1 292 ? 13.289 -6.785 -21.344 1 90.44 292 LYS A C 1
ATOM 2334 O O . LYS A 1 292 ? 13.102 -7.801 -20.672 1 90.44 292 LYS A O 1
ATOM 2339 N N . PHE A 1 293 ? 12.43 -5.914 -21.688 1 90.5 293 PHE A N 1
ATOM 2340 C CA . PHE A 1 293 ? 11.109 -5.973 -21.062 1 90.5 293 PHE A CA 1
ATOM 2341 C C . PHE A 1 293 ? 10.18 -6.891 -21.844 1 90.5 293 PHE A C 1
ATOM 2343 O O . PHE A 1 293 ? 10.289 -6.996 -23.062 1 90.5 293 PHE A O 1
ATOM 2350 N N . MET B 1 1 ? -3.795 28.812 10.812 1 56.88 1 MET B N 1
ATOM 2351 C CA . MET B 1 1 ? -3.424 28.312 9.492 1 56.88 1 MET B CA 1
ATOM 2352 C C . MET B 1 1 ? -4.488 27.375 8.945 1 56.88 1 MET B C 1
ATOM 2354 O O . MET B 1 1 ? -4.934 26.453 9.641 1 56.88 1 MET B O 1
ATOM 2358 N N . THR B 1 2 ? -5.062 27.797 7.875 1 61.53 2 THR B N 1
ATOM 2359 C CA . THR B 1 2 ? -6.176 27.062 7.281 1 61.53 2 THR B CA 1
ATOM 2360 C C . THR B 1 2 ? -5.734 26.344 6.012 1 61.53 2 THR B C 1
ATOM 2362 O O . THR B 1 2 ? -4.66 26.625 5.477 1 61.53 2 THR B O 1
ATOM 2365 N N . LEU B 1 3 ? -6.609 25.422 5.594 1 68.44 3 LEU B N 1
ATOM 2366 C CA . LEU B 1 3 ? -6.367 24.734 4.332 1 68.44 3 LEU B CA 1
ATOM 2367 C C . LEU B 1 3 ? -6.309 25.719 3.174 1 68.44 3 LEU B C 1
ATOM 2369 O O . LEU B 1 3 ? -5.5 25.562 2.256 1 68.44 3 LEU B O 1
ATOM 2373 N N . LYS B 1 4 ? -7.203 26.625 3.273 1 71.06 4 LYS B N 1
ATOM 2374 C CA . LYS B 1 4 ? -7.223 27.656 2.242 1 71.06 4 LYS B CA 1
ATOM 2375 C C . LYS B 1 4 ? -5.887 28.406 2.184 1 71.06 4 LYS B C 1
ATOM 2377 O O . LYS B 1 4 ? -5.371 28.672 1.099 1 71.06 4 LYS B O 1
ATOM 2382 N N . GLN B 1 5 ? -5.355 28.672 3.332 1 75.88 5 GLN B N 1
ATOM 2383 C CA . GLN B 1 5 ? -4.078 29.375 3.412 1 75.88 5 GLN B CA 1
ATOM 2384 C C . GLN B 1 5 ? -2.949 28.516 2.842 1 75.88 5 GLN B C 1
ATOM 2386 O O . GLN B 1 5 ? -2.088 29.031 2.119 1 75.88 5 GLN B O 1
ATOM 2391 N N . LEU B 1 6 ? -3.059 27.281 3.184 1 78.25 6 LEU B N 1
ATOM 2392 C CA . LEU B 1 6 ? -2.006 26.391 2.705 1 78.25 6 LEU B CA 1
ATOM 2393 C C . LEU B 1 6 ? -2.088 26.219 1.192 1 78.25 6 LEU B C 1
ATOM 2395 O O . LEU B 1 6 ? -1.061 26.203 0.509 1 78.25 6 LEU B O 1
ATOM 2399 N N . LYS B 1 7 ? -3.266 26.062 0.727 1 79.69 7 LYS B N 1
ATOM 2400 C CA . LYS B 1 7 ? -3.453 25.969 -0.719 1 79.69 7 LYS B CA 1
ATOM 2401 C C . LYS B 1 7 ? -2.984 27.25 -1.411 1 79.69 7 LYS B C 1
ATOM 2403 O O . LYS B 1 7 ? -2.324 27.188 -2.451 1 79.69 7 LYS B O 1
ATOM 2408 N N . ALA B 1 8 ? -3.332 28.375 -0.778 1 84.69 8 ALA B N 1
ATOM 2409 C CA . ALA B 1 8 ? -2.912 29.656 -1.307 1 84.69 8 ALA B CA 1
ATOM 2410 C C . ALA B 1 8 ? -1.391 29.781 -1.321 1 84.69 8 ALA B C 1
ATOM 2412 O O . ALA B 1 8 ? -0.805 30.219 -2.316 1 84.69 8 ALA B O 1
ATOM 2413 N N . PHE B 1 9 ? -0.8 29.312 -0.286 1 89.5 9 PHE B N 1
ATOM 2414 C CA . PHE B 1 9 ? 0.651 29.359 -0.16 1 89.5 9 PHE B CA 1
ATOM 2415 C C . PHE B 1 9 ? 1.317 28.516 -1.238 1 89.5 9 PHE B C 1
ATOM 2417 O O . PHE B 1 9 ? 2.217 28.984 -1.938 1 89.5 9 PHE B O 1
ATOM 2424 N N . LEU B 1 10 ? 0.788 27.406 -1.324 1 86.31 10 LEU B N 1
ATOM 2425 C CA . LEU B 1 10 ? 1.425 26.484 -2.264 1 86.31 10 LEU B CA 1
ATOM 2426 C C . LEU B 1 10 ? 1.21 26.938 -3.703 1 86.31 10 LEU B C 1
ATOM 2428 O O . LEU B 1 10 ? 2.105 26.812 -4.539 1 86.31 10 LEU B O 1
ATOM 2432 N N . ALA B 1 11 ? 0.05 27.469 -4.02 1 86.19 11 ALA B N 1
ATOM 2433 C CA . ALA B 1 11 ? -0.209 28.016 -5.352 1 86.19 11 ALA B CA 1
ATOM 2434 C C . ALA B 1 11 ? 0.729 29.172 -5.668 1 86.19 11 ALA B C 1
ATOM 2436 O O . ALA B 1 11 ? 1.301 29.234 -6.758 1 86.19 11 ALA B O 1
ATOM 2437 N N . LEU B 1 12 ? 0.968 30.016 -4.691 1 89.12 12 LEU B N 1
ATOM 2438 C CA . LEU B 1 12 ? 1.841 31.172 -4.898 1 89.12 12 LEU B CA 1
ATOM 2439 C C . LEU B 1 12 ? 3.301 30.734 -4.969 1 89.12 12 LEU B C 1
ATOM 2441 O O . LEU B 1 12 ? 4.086 31.312 -5.73 1 89.12 12 LEU B O 1
ATOM 2445 N N . ALA B 1 13 ? 3.586 29.781 -4.246 1 86.69 13 ALA B N 1
ATOM 2446 C CA . ALA B 1 13 ? 4.957 29.281 -4.262 1 86.69 13 ALA B CA 1
ATOM 2447 C C . ALA B 1 13 ? 5.305 28.672 -5.617 1 86.69 13 ALA B C 1
ATOM 2449 O O . ALA B 1 13 ? 6.445 28.75 -6.07 1 86.69 13 ALA B O 1
ATOM 2450 N N . ARG B 1 14 ? 4.336 28.078 -6.102 1 82.31 14 ARG B N 1
ATOM 2451 C CA . ARG B 1 14 ? 4.531 27.422 -7.391 1 82.31 14 ARG B CA 1
ATOM 2452 C C . ARG B 1 14 ? 4.57 28.438 -8.523 1 82.31 14 ARG B C 1
ATOM 2454 O O . ARG B 1 14 ? 5.406 28.344 -9.422 1 82.31 14 ARG B O 1
ATOM 2461 N N . THR B 1 15 ? 3.682 29.422 -8.469 1 82.31 15 THR B N 1
ATOM 2462 C CA . THR B 1 15 ? 3.525 30.359 -9.562 1 82.31 15 THR B CA 1
ATOM 2463 C C . THR B 1 15 ? 4.449 31.562 -9.383 1 82.31 15 THR B C 1
ATOM 2465 O O . THR B 1 15 ? 4.801 32.25 -10.352 1 82.31 15 THR B O 1
ATOM 2468 N N . LEU B 1 16 ? 4.781 31.797 -8.25 1 88.56 16 LEU B N 1
ATOM 2469 C CA . LEU B 1 16 ? 5.527 33 -7.844 1 88.56 16 LEU B CA 1
ATOM 2470 C C . LEU B 1 16 ? 4.938 34.25 -8.492 1 88.56 16 LEU B C 1
ATOM 2472 O O . LEU B 1 16 ? 5.676 35.156 -8.875 1 88.56 16 LEU B O 1
ATOM 2476 N N . ASN B 1 17 ? 3.736 34.156 -8.758 1 85.75 17 ASN B N 1
ATOM 2477 C CA . ASN B 1 17 ? 2.949 35.219 -9.359 1 85.75 17 ASN B CA 1
ATOM 2478 C C . ASN B 1 17 ? 1.548 35.281 -8.766 1 85.75 17 ASN B C 1
ATOM 2480 O O . ASN B 1 17 ? 0.775 34.344 -8.867 1 85.75 17 ASN B O 1
ATOM 2484 N N . TYR B 1 18 ? 1.252 36.469 -8.195 1 87.94 18 TYR B N 1
ATOM 2485 C CA . TYR B 1 18 ? -0.029 36.594 -7.508 1 87.94 18 TYR B CA 1
ATOM 2486 C C . TYR B 1 18 ? -1.188 36.469 -8.492 1 87.94 18 TYR B C 1
ATOM 2488 O O . TYR B 1 18 ? -2.221 35.875 -8.164 1 87.94 18 TYR B O 1
ATOM 2496 N N . ALA B 1 19 ? -0.944 37 -9.688 1 85.62 19 ALA B N 1
ATOM 2497 C CA . ALA B 1 19 ? -2.012 36.906 -10.68 1 85.62 19 ALA B CA 1
ATOM 2498 C C . ALA B 1 19 ? -2.299 35.469 -11.062 1 85.62 19 ALA B C 1
ATOM 2500 O O . ALA B 1 19 ? -3.453 35.031 -11.062 1 85.62 19 ALA B O 1
ATOM 2501 N N . ASN B 1 20 ? -1.28 34.781 -11.297 1 86.31 20 ASN B N 1
ATOM 2502 C CA . ASN B 1 20 ? -1.422 33.406 -11.711 1 86.31 20 ASN B CA 1
ATOM 2503 C C . ASN B 1 20 ? -1.967 32.531 -10.578 1 86.31 20 ASN B C 1
ATOM 2505 O O . ASN B 1 20 ? -2.814 31.672 -10.812 1 86.31 20 ASN B O 1
ATOM 2509 N N . ALA B 1 21 ? -1.47 32.75 -9.453 1 87.5 21 ALA B N 1
ATOM 2510 C CA . ALA B 1 21 ? -1.917 31.969 -8.297 1 87.5 21 ALA B CA 1
ATOM 2511 C C . ALA B 1 21 ? -3.391 32.219 -8 1 87.5 21 ALA B C 1
ATOM 2513 O O . ALA B 1 21 ? -4.137 31.297 -7.668 1 87.5 21 ALA B O 1
ATOM 2514 N N . SER B 1 22 ? -3.768 33.438 -8.125 1 88.44 22 SER B N 1
ATOM 2515 C CA . SER B 1 22 ? -5.16 33.781 -7.871 1 88.44 22 SER B CA 1
ATOM 2516 C C . SER B 1 22 ? -6.09 33.125 -8.875 1 88.44 22 SER B C 1
ATOM 2518 O O . SER B 1 22 ? -7.18 32.688 -8.523 1 88.44 22 SER B O 1
ATOM 2520 N N . LEU B 1 23 ? -5.645 33.031 -10.062 1 81.56 23 LEU B N 1
ATOM 2521 C CA . LEU B 1 23 ? -6.418 32.375 -11.109 1 81.56 23 LEU B CA 1
ATOM 2522 C C . LEU B 1 23 ? -6.547 30.875 -10.828 1 81.56 23 LEU B C 1
ATOM 2524 O O . LEU B 1 23 ? -7.637 30.297 -10.953 1 81.56 23 LEU B O 1
ATOM 2528 N N . GLU B 1 24 ? -5.484 30.375 -10.391 1 81.25 24 GLU B N 1
ATOM 2529 C CA . GLU B 1 24 ? -5.469 28.938 -10.102 1 81.25 24 GLU B CA 1
ATOM 2530 C C . GLU B 1 24 ? -6.418 28.594 -8.961 1 81.25 24 GLU B C 1
ATOM 2532 O O . GLU B 1 24 ? -7.043 27.531 -8.969 1 81.25 24 GLU B O 1
ATOM 2537 N N . LEU B 1 25 ? -6.535 29.438 -8.055 1 81.56 25 LEU B N 1
ATOM 2538 C CA . LEU B 1 25 ? -7.289 29.172 -6.832 1 81.56 25 LEU B CA 1
ATOM 2539 C C . LEU B 1 25 ? -8.695 29.75 -6.926 1 81.56 25 LEU B C 1
ATOM 2541 O O . LEU B 1 25 ? -9.484 29.609 -5.988 1 81.56 25 LEU B O 1
ATOM 2545 N N . HIS B 1 26 ? -8.93 30.453 -8.125 1 80.94 26 HIS B N 1
ATOM 2546 C CA . HIS B 1 26 ? -10.211 31.125 -8.32 1 80.94 26 HIS B CA 1
ATOM 2547 C C . HIS B 1 26 ? -10.477 32.125 -7.203 1 80.94 26 HIS B C 1
ATOM 2549 O O . HIS B 1 26 ? -11.555 32.156 -6.605 1 80.94 26 HIS B O 1
ATOM 2555 N N . LEU B 1 27 ? -9.445 32.844 -6.859 1 82.25 27 LEU B N 1
ATOM 2556 C CA . LEU B 1 27 ? -9.5 33.938 -5.891 1 82.25 27 LEU B CA 1
ATOM 2557 C C . LEU B 1 27 ? -9.109 35.25 -6.539 1 82.25 27 LEU B C 1
ATOM 2559 O O . LEU B 1 27 ? -8.438 35.25 -7.574 1 82.25 27 LEU B O 1
ATOM 2563 N N . SER B 1 28 ? -9.703 36.344 -6.078 1 84.06 28 SER B N 1
ATOM 2564 C CA . SER B 1 28 ? -9.156 37.625 -6.473 1 84.06 28 SER B CA 1
ATOM 2565 C C . SER B 1 28 ? -7.727 37.812 -5.957 1 84.06 28 SER B C 1
ATOM 2567 O O . SER B 1 28 ? -7.344 37.188 -4.957 1 84.06 28 SER B O 1
ATOM 2569 N N . GLN B 1 29 ? -7.02 38.531 -6.711 1 87.56 29 GLN B N 1
ATOM 2570 C CA . GLN B 1 29 ? -5.645 38.781 -6.297 1 87.56 29 GLN B CA 1
ATOM 2571 C C . GLN B 1 29 ? -5.598 39.406 -4.898 1 87.56 29 GLN B C 1
ATOM 2573 O O . GLN B 1 29 ? -4.695 39.094 -4.113 1 87.56 29 GLN B O 1
ATOM 2578 N N . SER B 1 30 ? -6.566 40.25 -4.645 1 89.31 30 SER B N 1
ATOM 2579 C CA . SER B 1 30 ? -6.645 40.875 -3.32 1 89.31 30 SER B CA 1
ATOM 2580 C C . SER B 1 30 ? -6.895 39.812 -2.244 1 89.31 30 SER B C 1
ATOM 2582 O O . SER B 1 30 ? -6.277 39.844 -1.178 1 89.31 30 SER B O 1
ATOM 2584 N N . ALA B 1 31 ? -7.758 38.969 -2.52 1 85.88 31 ALA B N 1
ATOM 2585 C CA . ALA B 1 31 ? -8.078 37.875 -1.576 1 85.88 31 ALA B CA 1
ATOM 2586 C C . ALA B 1 31 ? -6.871 36.969 -1.347 1 85.88 31 ALA B C 1
ATOM 2588 O O . ALA B 1 31 ? -6.602 36.562 -0.216 1 85.88 31 ALA B O 1
ATOM 2589 N N . LEU B 1 32 ? -6.203 36.656 -2.373 1 91.38 32 LEU B N 1
ATOM 2590 C CA . LEU B 1 32 ? -5 35.844 -2.266 1 91.38 32 LEU B CA 1
ATOM 2591 C C . LEU B 1 32 ? -3.943 36.531 -1.413 1 91.38 32 LEU B C 1
ATOM 2593 O O . LEU B 1 32 ? -3.338 35.906 -0.537 1 91.38 32 LEU B O 1
ATOM 2597 N N . SER B 1 33 ? -3.75 37.812 -1.726 1 88.25 33 SER B N 1
ATOM 2598 C CA . SER B 1 33 ? -2.764 38.594 -0.993 1 88.25 33 SER B CA 1
ATOM 2599 C C . SER B 1 33 ? -3.08 38.625 0.499 1 88.25 33 SER B C 1
ATOM 2601 O O . SER B 1 33 ? -2.189 38.469 1.332 1 88.25 33 SER B O 1
ATOM 2603 N N . LEU B 1 34 ? -4.309 38.781 0.758 1 87.38 34 LEU B N 1
ATOM 2604 C CA . LEU B 1 34 ? -4.746 38.812 2.148 1 87.38 34 LEU B CA 1
ATOM 2605 C C . LEU B 1 34 ? -4.547 37.469 2.818 1 87.38 34 LEU B C 1
ATOM 2607 O O . LEU B 1 34 ? -4.16 37.406 3.988 1 87.38 34 LEU B O 1
ATOM 2611 N N . THR B 1 35 ? -4.867 36.438 2.141 1 86.38 35 THR B N 1
ATOM 2612 C CA . THR B 1 35 ? -4.715 35.094 2.645 1 86.38 35 THR B CA 1
ATOM 2613 C C . THR B 1 35 ? -3.254 34.812 2.98 1 86.38 35 THR B C 1
ATOM 2615 O O . THR B 1 35 ? -2.953 34.219 4.031 1 86.38 35 THR B O 1
ATOM 2618 N N . ILE B 1 36 ? -2.373 35.219 2.078 1 88.62 36 ILE B N 1
ATOM 2619 C CA . ILE B 1 36 ? -0.942 35 2.268 1 88.62 36 ILE B CA 1
ATOM 2620 C C . ILE B 1 36 ? -0.449 35.812 3.449 1 88.62 36 ILE B C 1
ATOM 2622 O O . ILE B 1 36 ? 0.306 35.344 4.293 1 88.62 36 ILE B O 1
ATOM 2626 N N . LYS B 1 37 ? -0.889 37 3.455 1 86.5 37 LYS B N 1
ATOM 2627 C CA . LYS B 1 37 ? -0.499 37.906 4.543 1 86.5 37 LYS B CA 1
ATOM 2628 C C . LYS B 1 37 ? -0.945 37.344 5.895 1 86.5 37 LYS B C 1
ATOM 2630 O O . LYS B 1 37 ? -0.188 37.375 6.867 1 86.5 37 LYS B O 1
ATOM 2635 N N . SER B 1 38 ? -2.154 36.906 5.871 1 82.31 38 SER B N 1
ATOM 2636 C CA . SER B 1 38 ? -2.691 36.344 7.098 1 82.31 38 SER B CA 1
ATOM 2637 C C . SER B 1 38 ? -1.883 35.125 7.535 1 82.31 38 SER B C 1
ATOM 2639 O O . SER B 1 38 ? -1.607 34.938 8.727 1 82.31 38 SER B O 1
ATOM 2641 N N . LEU B 1 39 ? -1.538 34.281 6.648 1 81 39 LEU B N 1
ATOM 2642 C CA . LEU B 1 39 ? -0.716 33.094 6.934 1 81 39 LEU B CA 1
ATOM 2643 C C . LEU B 1 39 ? 0.648 33.5 7.477 1 81 39 LEU B C 1
ATOM 2645 O O . LEU B 1 39 ? 1.132 32.938 8.453 1 81 39 LEU B O 1
ATOM 2649 N N . GLU B 1 40 ? 1.287 34.5 6.828 1 82 40 GLU B N 1
ATOM 2650 C CA . GLU B 1 40 ? 2.586 35 7.254 1 82 40 GLU B CA 1
ATOM 2651 C C . GLU B 1 40 ? 2.516 35.594 8.664 1 82 40 GLU B C 1
ATOM 2653 O O . GLU B 1 40 ? 3.424 35.375 9.469 1 82 40 GLU B O 1
ATOM 2658 N N . GLU B 1 41 ? 1.436 36.281 8.914 1 77.12 41 GLU B N 1
ATOM 2659 C CA . GLU B 1 41 ? 1.228 36.875 10.242 1 77.12 41 GLU B CA 1
ATOM 2660 C C . GLU B 1 41 ? 1.083 35.781 11.305 1 77.12 41 GLU B C 1
ATOM 2662 O O . GLU B 1 41 ? 1.654 35.875 12.391 1 77.12 41 GLU B O 1
ATOM 2667 N N . GLU B 1 42 ? 0.369 34.812 10.898 1 70.81 42 GLU B N 1
ATOM 2668 C CA . GLU B 1 42 ? 0.15 33.719 11.82 1 70.81 42 GLU B CA 1
ATOM 2669 C C . GLU B 1 42 ? 1.449 32.969 12.109 1 70.81 42 GLU B C 1
ATOM 2671 O O . GLU B 1 42 ? 1.686 32.531 13.234 1 70.81 42 GLU B O 1
ATOM 2676 N N . LEU B 1 43 ? 2.223 32.844 11.102 1 69.94 43 LEU B N 1
ATOM 2677 C CA . LEU B 1 43 ? 3.473 32.094 11.219 1 69.94 43 LEU B CA 1
ATOM 2678 C C . LEU B 1 43 ? 4.586 33 11.766 1 69.94 43 LEU B C 1
ATOM 2680 O O . LEU B 1 43 ? 5.617 32.5 12.219 1 69.94 43 LEU B O 1
ATOM 2684 N N . GLY B 1 44 ? 4.406 34.312 11.805 1 69.12 44 GLY B N 1
ATOM 2685 C CA . GLY B 1 44 ? 5.352 35.25 12.352 1 69.12 44 GLY B CA 1
ATOM 2686 C C . GLY B 1 44 ? 6.5 35.562 11.414 1 69.12 44 GLY B C 1
ATOM 2687 O O . GLY B 1 44 ? 7.578 35.969 11.859 1 69.12 44 GLY B O 1
ATOM 2688 N N . GLY B 1 45 ? 6.328 35.25 10.195 1 73.88 45 GLY B N 1
ATOM 2689 C CA . GLY B 1 45 ? 7.371 35.531 9.219 1 73.88 45 GLY B CA 1
ATOM 2690 C C . GLY B 1 45 ? 6.848 35.594 7.797 1 73.88 45 GLY B C 1
ATOM 2691 O O . GLY B 1 45 ? 5.754 35.125 7.508 1 73.88 45 GLY B O 1
ATOM 2692 N N . LYS B 1 46 ? 7.691 36.25 7.023 1 82.69 46 LYS B N 1
ATOM 2693 C CA . LYS B 1 46 ? 7.348 36.344 5.609 1 82.69 46 LYS B CA 1
ATOM 2694 C C . LYS B 1 46 ? 7.707 35.062 4.863 1 82.69 46 LYS B C 1
ATOM 2696 O O . LYS B 1 46 ? 8.742 34.438 5.137 1 82.69 46 LYS B O 1
ATOM 2701 N N . LEU B 1 47 ? 6.762 34.625 4.141 1 87.19 47 LEU B N 1
ATOM 2702 C CA . LEU B 1 47 ? 6.984 33.438 3.328 1 87.19 47 LEU B CA 1
ATOM 2703 C C . LEU B 1 47 ? 7.426 33.812 1.919 1 87.19 47 LEU B C 1
ATOM 2705 O O . LEU B 1 47 ? 8.055 33.031 1.225 1 87.19 47 LEU B O 1
ATOM 2709 N N . PHE B 1 48 ? 7.074 35.031 1.553 1 89.81 48 PHE B N 1
ATOM 2710 C CA . PHE B 1 48 ? 7.441 35.562 0.243 1 89.81 48 PHE B CA 1
ATOM 2711 C C . PHE B 1 48 ? 8.055 36.938 0.37 1 89.81 48 PHE B C 1
ATOM 2713 O O . PHE B 1 48 ? 7.664 37.719 1.24 1 89.81 48 PHE B O 1
ATOM 2720 N N . ASN B 1 49 ? 9.148 37.125 -0.385 1 83.06 49 ASN B N 1
ATOM 2721 C CA . ASN B 1 49 ? 9.641 38.469 -0.621 1 83.06 49 ASN B CA 1
ATOM 2722 C C . ASN B 1 49 ? 8.992 39.094 -1.847 1 83.06 49 ASN B C 1
ATOM 2724 O O . ASN B 1 49 ? 8.945 38.469 -2.916 1 83.06 49 ASN B O 1
ATOM 2728 N N . ARG B 1 50 ? 8.188 40.125 -1.477 1 74.31 50 ARG B N 1
ATOM 2729 C CA . ARG B 1 50 ? 7.504 40.781 -2.574 1 74.31 50 ARG B CA 1
ATOM 2730 C C . ARG B 1 50 ? 8.18 42.125 -2.924 1 74.31 50 ARG B C 1
ATOM 2732 O O . ARG B 1 50 ? 8.422 42.938 -2.047 1 74.31 50 ARG B O 1
ATOM 2739 N N . ASN B 1 51 ? 8.945 42.188 -3.953 1 65.81 51 ASN B N 1
ATOM 2740 C CA . ASN B 1 51 ? 9.273 43.5 -4.496 1 65.81 51 ASN B CA 1
ATOM 2741 C C . ASN B 1 51 ? 8.383 43.875 -5.68 1 65.81 51 ASN B C 1
ATOM 2743 O O . ASN B 1 51 ? 7.566 43.062 -6.113 1 65.81 51 ASN B O 1
ATOM 2747 N N . THR B 1 52 ? 8.258 45.219 -6.117 1 60.38 52 THR B N 1
ATOM 2748 C CA . THR B 1 52 ? 7.363 45.75 -7.141 1 60.38 52 THR B CA 1
ATOM 2749 C C . THR B 1 52 ? 7.391 44.875 -8.391 1 60.38 52 THR B C 1
ATOM 2751 O O . THR B 1 52 ? 6.477 44.938 -9.211 1 60.38 52 THR B O 1
ATOM 2754 N N . ARG B 1 53 ? 8.367 43.938 -8.555 1 62.31 53 ARG B N 1
ATOM 2755 C CA . ARG B 1 53 ? 8.547 43.281 -9.852 1 62.31 53 ARG B CA 1
ATOM 2756 C C . ARG B 1 53 ? 8.523 41.781 -9.711 1 62.31 53 ARG B C 1
ATOM 2758 O O . ARG B 1 53 ? 8.219 41.062 -10.664 1 62.31 53 ARG B O 1
ATOM 2765 N N . ARG B 1 54 ? 8.922 41.25 -8.477 1 75.5 54 ARG B N 1
ATOM 2766 C CA . ARG B 1 54 ? 9.117 39.781 -8.469 1 75.5 54 ARG B CA 1
ATOM 2767 C C . ARG B 1 54 ? 8.703 39.188 -7.129 1 75.5 54 ARG B C 1
ATOM 2769 O O . ARG B 1 54 ? 8.898 39.812 -6.078 1 75.5 54 ARG B O 1
ATOM 2776 N N . VAL B 1 55 ? 7.891 38.125 -7.16 1 84.88 55 VAL B N 1
ATOM 2777 C CA . VAL B 1 55 ? 7.547 37.312 -5.992 1 84.88 55 VAL B CA 1
ATOM 2778 C C . VAL B 1 55 ? 8.547 36.156 -5.836 1 84.88 55 VAL B C 1
ATOM 2780 O O . VAL B 1 55 ? 8.812 35.438 -6.785 1 84.88 55 VAL B O 1
ATOM 2783 N N . GLU B 1 56 ? 9.305 36.25 -4.695 1 86 56 GLU B N 1
ATOM 2784 C CA . GLU B 1 56 ? 10.266 35.188 -4.41 1 86 56 GLU B CA 1
ATOM 2785 C C . GLU B 1 56 ? 10.016 34.562 -3.037 1 86 56 GLU B C 1
ATOM 2787 O O . GLU B 1 56 ? 9.617 35.25 -2.102 1 86 56 GLU B O 1
ATOM 2792 N N . LEU B 1 57 ? 10.211 33.312 -2.949 1 84.94 57 LEU B N 1
ATOM 2793 C CA . LEU B 1 57 ? 10.078 32.625 -1.67 1 84.94 57 LEU B CA 1
ATOM 2794 C C . LEU B 1 57 ? 11.195 33.031 -0.714 1 84.94 57 LEU B C 1
ATOM 2796 O O . LEU B 1 57 ? 12.344 33.188 -1.127 1 84.94 57 LEU B O 1
ATOM 2800 N N . THR B 1 58 ? 10.836 33.281 0.54 1 79.44 58 THR B N 1
ATOM 2801 C CA . THR B 1 58 ? 11.844 33.438 1.586 1 79.44 58 THR B CA 1
ATOM 2802 C C . THR B 1 58 ? 12.391 32.062 1.986 1 79.44 58 THR B C 1
ATOM 2804 O O . THR B 1 58 ? 11.914 31.031 1.505 1 79.44 58 THR B O 1
ATOM 2807 N N . GLN B 1 59 ? 13.391 32.031 2.742 1 71.38 59 GLN B N 1
ATOM 2808 C CA . GLN B 1 59 ? 13.914 30.781 3.27 1 71.38 59 GLN B CA 1
ATOM 2809 C C . GLN B 1 59 ? 12.852 30.047 4.074 1 71.38 59 GLN B C 1
ATOM 2811 O O . GLN B 1 59 ? 12.75 28.812 3.996 1 71.38 59 GLN B O 1
ATOM 2816 N N . GLU B 1 60 ? 12.164 30.766 4.77 1 71.94 60 GLU B N 1
ATOM 2817 C CA . GLU B 1 60 ? 11.055 30.203 5.543 1 71.94 60 GLU B CA 1
ATOM 2818 C C . GLU B 1 60 ? 9.984 29.625 4.625 1 71.94 60 GLU B C 1
ATOM 2820 O O . GLU B 1 60 ? 9.414 28.578 4.918 1 71.94 60 GLU B O 1
ATOM 2825 N N . GLY B 1 61 ? 9.75 30.438 3.582 1 78.31 61 GLY B N 1
ATOM 2826 C CA . GLY B 1 61 ? 8.789 29.938 2.609 1 78.31 61 GLY B CA 1
ATOM 2827 C C . GLY B 1 61 ? 9.203 28.609 1.99 1 78.31 61 GLY B C 1
ATOM 2828 O O . GLY B 1 61 ? 8.391 27.688 1.885 1 78.31 61 GLY B O 1
ATOM 2829 N N . LYS B 1 62 ? 10.391 28.562 1.67 1 74.06 62 LYS B N 1
ATOM 2830 C CA . LYS B 1 62 ? 10.93 27.328 1.082 1 74.06 62 LYS B CA 1
ATOM 2831 C C . LYS B 1 62 ? 10.828 26.156 2.053 1 74.06 62 LYS B C 1
ATOM 2833 O O . LYS B 1 62 ? 10.477 25.047 1.657 1 74.06 62 LYS B O 1
ATOM 2838 N N . SER B 1 63 ? 11.047 26.5 3.24 1 64.81 63 SER B N 1
ATOM 2839 C CA . SER B 1 63 ? 11.031 25.453 4.266 1 64.81 63 SER B CA 1
ATOM 2840 C C . SER B 1 63 ? 9.617 24.969 4.543 1 64.81 63 SER B C 1
ATOM 2842 O O . SER B 1 63 ? 9.422 23.828 4.992 1 64.81 63 SER B O 1
ATOM 2844 N N . LEU B 1 64 ? 8.672 25.859 4.23 1 70.5 64 LEU B N 1
ATOM 2845 C CA . LEU B 1 64 ? 7.289 25.516 4.543 1 70.5 64 LEU B CA 1
ATOM 2846 C C . LEU B 1 64 ? 6.684 24.641 3.455 1 70.5 64 LEU B C 1
ATOM 2848 O O . LEU B 1 64 ? 5.723 23.906 3.703 1 70.5 64 LEU B O 1
ATOM 2852 N N . ILE B 1 65 ? 7.27 24.719 2.291 1 74.94 65 ILE B N 1
ATOM 2853 C CA . ILE B 1 65 ? 6.672 24.094 1.12 1 74.94 65 ILE B CA 1
ATOM 2854 C C . ILE B 1 65 ? 6.473 22.594 1.387 1 74.94 65 ILE B C 1
ATOM 2856 O O . ILE B 1 65 ? 5.367 22.078 1.234 1 74.94 65 ILE B O 1
ATOM 2860 N N . PRO B 1 66 ? 7.457 22.047 1.824 1 62.16 66 PRO B N 1
ATOM 2861 C CA . PRO B 1 66 ? 7.27 20.609 2.053 1 62.16 66 PRO B CA 1
ATOM 2862 C C . PRO B 1 66 ? 6.215 20.312 3.115 1 62.16 66 PRO B C 1
ATOM 2864 O O . PRO B 1 66 ? 5.441 19.375 2.975 1 62.16 66 PRO B O 1
ATOM 2867 N N . TYR B 1 67 ? 6.176 21.172 4.023 1 58.88 67 TYR B N 1
ATOM 2868 C CA . TYR B 1 67 ? 5.207 21 5.102 1 58.88 67 TYR B CA 1
ATOM 2869 C C . TYR B 1 67 ? 3.795 21.281 4.613 1 58.88 67 TYR B C 1
ATOM 2871 O O . TYR B 1 67 ? 2.854 20.562 4.953 1 58.88 67 TYR B O 1
ATOM 2879 N N . ALA B 1 68 ? 3.693 22.344 3.938 1 68.25 68 ALA B N 1
ATOM 2880 C CA . ALA B 1 68 ? 2.391 22.734 3.396 1 68.25 68 ALA B CA 1
ATOM 2881 C C . ALA B 1 68 ? 1.832 21.641 2.49 1 68.25 68 ALA B C 1
ATOM 2883 O O . ALA B 1 68 ? 0.646 21.297 2.566 1 68.25 68 ALA B O 1
ATOM 2884 N N . LYS B 1 69 ? 2.578 21.109 1.684 1 65.38 69 LYS B N 1
ATOM 2885 C CA . LYS B 1 69 ? 2.178 20.047 0.773 1 65.38 69 LYS B CA 1
ATOM 2886 C C . LYS B 1 69 ? 1.726 18.812 1.544 1 65.38 69 LYS B C 1
ATOM 2888 O O . LYS B 1 69 ? 0.704 18.203 1.213 1 65.38 69 LYS B O 1
ATOM 2893 N N . LYS B 1 70 ? 2.443 18.547 2.496 1 60.03 70 LYS B N 1
ATOM 2894 C CA . LYS B 1 70 ? 2.111 17.406 3.35 1 60.03 70 LYS B CA 1
ATOM 2895 C C . LYS B 1 70 ? 0.771 17.625 4.047 1 60.03 70 LYS B C 1
ATOM 2897 O O . LYS B 1 70 ? -0.046 16.703 4.121 1 60.03 70 LYS B O 1
ATOM 2902 N N . LEU B 1 71 ? 0.631 18.812 4.523 1 58.84 71 LEU B N 1
ATOM 2903 C CA . LEU B 1 71 ? -0.606 19.156 5.219 1 58.84 71 LEU B CA 1
ATOM 2904 C C . LEU B 1 71 ? -1.8 19.078 4.27 1 58.84 71 LEU B C 1
ATOM 2906 O O . LEU B 1 71 ? -2.875 18.609 4.656 1 58.84 71 LEU B O 1
ATOM 2910 N N . LEU B 1 72 ? -1.561 19.453 3.121 1 62.28 72 LEU B N 1
ATOM 2911 C CA . LEU B 1 72 ? -2.643 19.406 2.143 1 62.28 72 LEU B CA 1
ATOM 2912 C C . LEU B 1 72 ? -2.938 17.969 1.733 1 62.28 72 LEU B C 1
ATOM 2914 O O . LEU B 1 72 ? -4.098 17.594 1.552 1 62.28 72 LEU B O 1
ATOM 2918 N N . ALA B 1 73 ? -1.949 17.297 1.497 1 60.88 73 ALA B N 1
ATOM 2919 C CA . ALA B 1 73 ? -2.125 15.883 1.172 1 60.88 73 ALA B CA 1
ATOM 2920 C C . ALA B 1 73 ? -2.867 15.148 2.287 1 60.88 73 ALA B C 1
ATOM 2922 O O . ALA B 1 73 ? -3.742 14.32 2.02 1 60.88 73 ALA B O 1
ATOM 2923 N N . ASN B 1 74 ? -2.492 15.562 3.41 1 56.22 74 ASN B N 1
ATOM 2924 C CA . ASN B 1 74 ? -3.174 15.023 4.582 1 56.22 74 ASN B CA 1
ATOM 2925 C C . ASN B 1 74 ? -4.648 15.414 4.602 1 56.22 74 ASN B C 1
ATOM 2927 O O . ASN B 1 74 ? -5.504 14.617 4.992 1 56.22 74 ASN B O 1
ATOM 2931 N N . TRP B 1 75 ? -4.805 16.625 4.23 1 51.88 75 TRP B N 1
ATOM 2932 C CA . TRP B 1 75 ? -6.176 17.109 4.117 1 51.88 75 TRP B CA 1
ATOM 2933 C C . TRP B 1 75 ? -6.957 16.281 3.1 1 51.88 75 TRP B C 1
ATOM 2935 O O . TRP B 1 75 ? -8.109 15.922 3.34 1 51.88 75 TRP B O 1
ATOM 2945 N N . ASP B 1 76 ? -6.344 15.992 2.059 1 55.47 76 ASP B N 1
ATOM 2946 C CA . ASP B 1 76 ? -7.008 15.164 1.054 1 55.47 76 ASP B CA 1
ATOM 2947 C C . ASP B 1 76 ? -7.324 13.773 1.606 1 55.47 76 ASP B C 1
ATOM 2949 O O . ASP B 1 76 ? -8.406 13.234 1.362 1 55.47 76 ASP B O 1
ATOM 2953 N N . GLU B 1 77 ? -6.406 13.367 2.25 1 55 77 GLU B N 1
ATOM 2954 C CA . GLU B 1 77 ? -6.625 12.078 2.906 1 55 77 GLU B CA 1
ATOM 2955 C C . GLU B 1 77 ? -7.754 12.172 3.93 1 55 77 GLU B C 1
ATOM 2957 O O . GLU B 1 77 ? -8.57 11.25 4.043 1 55 77 GLU B O 1
ATOM 2962 N N . MET B 1 78 ? -7.766 13.281 4.633 1 51.19 78 MET B N 1
ATOM 2963 C CA . MET B 1 78 ? -8.836 13.523 5.598 1 51.19 78 MET B CA 1
ATOM 2964 C C . MET B 1 78 ? -10.188 13.586 4.898 1 51.19 78 MET B C 1
ATOM 2966 O O . MET B 1 78 ? -11.18 13.047 5.395 1 51.19 78 MET B O 1
ATOM 2970 N N . GLU B 1 79 ? -10.102 14.352 3.938 1 51.34 79 GLU B N 1
ATOM 2971 C CA . GLU B 1 79 ? -11.328 14.406 3.145 1 51.34 79 GLU B CA 1
ATOM 2972 C C . GLU B 1 79 ? -11.758 13.016 2.697 1 51.34 79 GLU B C 1
ATOM 2974 O O . GLU B 1 79 ? -12.945 12.68 2.75 1 51.34 79 GLU B O 1
ATOM 2979 N N . ASN B 1 80 ? -10.773 12.305 2.4 1 55.12 80 ASN B N 1
ATOM 2980 C CA . ASN B 1 80 ? -11.078 10.945 1.992 1 55.12 80 ASN B CA 1
ATOM 2981 C C . ASN B 1 80 ? -11.609 10.109 3.16 1 55.12 80 ASN B C 1
ATOM 2983 O O . ASN B 1 80 ? -12.531 9.312 2.992 1 55.12 80 ASN B O 1
ATOM 2987 N N . ASP B 1 81 ? -10.977 10.344 4.277 1 52.84 81 ASP B N 1
ATOM 2988 C CA . ASP B 1 81 ? -11.445 9.648 5.473 1 52.84 81 ASP B CA 1
ATOM 2989 C C . ASP B 1 81 ? -12.883 10.023 5.801 1 52.84 81 ASP B C 1
ATOM 2991 O O . ASP B 1 81 ? -13.688 9.164 6.184 1 52.84 81 ASP B O 1
ATOM 2995 N N . VAL B 1 82 ? -13.188 11.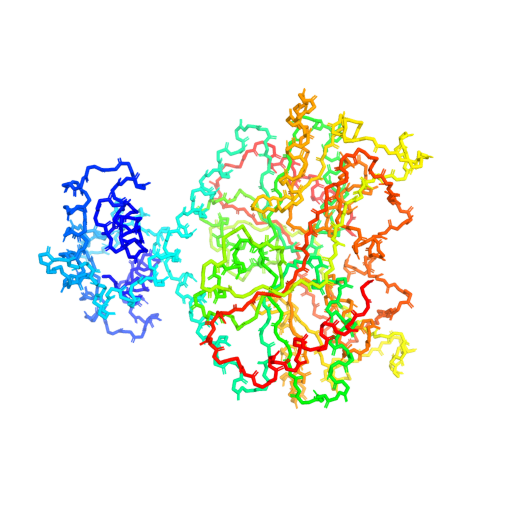273 5.691 1 48.19 82 VAL B N 1
ATOM 2996 C CA . VAL B 1 82 ? -14.555 11.734 5.926 1 48.19 82 VAL B CA 1
ATOM 2997 C C . VAL B 1 82 ? -15.492 11.117 4.898 1 48.19 82 VAL B C 1
ATOM 2999 O O . VAL B 1 82 ? -16.578 10.656 5.242 1 48.19 82 VAL B O 1
ATOM 3002 N N . LYS B 1 83 ? -15 11.07 3.795 1 52.12 83 LYS B N 1
ATOM 3003 C CA . LYS B 1 83 ? -15.812 10.477 2.734 1 52.12 83 LYS B CA 1
ATOM 3004 C C . LYS B 1 83 ? -16.109 9.008 3.018 1 52.12 83 LYS B C 1
ATOM 3006 O O . LYS B 1 83 ? -17.203 8.523 2.771 1 52.12 83 LYS B O 1
ATOM 3011 N N . GLN B 1 84 ? -15.156 8.375 3.527 1 54.94 84 GLN B N 1
ATOM 3012 C CA . GLN B 1 84 ? -15.336 6.961 3.844 1 54.94 84 GLN B CA 1
ATOM 3013 C C . GLN B 1 84 ? -16.438 6.766 4.887 1 54.94 84 GLN B C 1
ATOM 3015 O O . GLN B 1 84 ? -17.188 5.797 4.82 1 54.94 84 GLN B O 1
ATOM 3020 N N . ARG B 1 85 ? -16.469 7.637 5.762 1 49.81 85 ARG B N 1
ATOM 3021 C CA . ARG B 1 85 ? -17.516 7.539 6.781 1 49.81 85 ARG B CA 1
ATOM 3022 C C . ARG B 1 85 ? -18.906 7.684 6.164 1 49.81 85 ARG B C 1
ATOM 3024 O O . ARG B 1 85 ? -19.859 7.07 6.633 1 49.81 85 ARG B O 1
ATOM 3031 N N . PHE B 1 86 ? -18.953 8.453 5.145 1 45.81 86 PHE B N 1
ATOM 3032 C CA . PHE B 1 86 ? -20.25 8.703 4.527 1 45.81 86 PHE B CA 1
ATOM 3033 C C . PHE B 1 86 ? -20.609 7.574 3.572 1 45.81 86 PHE B C 1
ATOM 3035 O O . PHE B 1 86 ? -21.781 7.445 3.174 1 45.81 86 PHE B O 1
ATOM 3042 N N . LYS B 1 87 ? -19.609 6.812 3.131 1 52.12 87 LYS B N 1
ATOM 3043 C CA . LYS B 1 87 ? -19.875 5.738 2.184 1 52.12 87 LYS B CA 1
ATOM 3044 C C . LYS B 1 87 ? -20.766 4.668 2.807 1 52.12 87 LYS B C 1
ATOM 3046 O O . LYS B 1 87 ? -21.516 3.984 2.102 1 52.12 87 LYS B O 1
ATOM 3051 N N . LEU B 1 88 ? -20.766 4.402 4.137 1 50.19 88 LEU B N 1
ATOM 3052 C CA . LEU B 1 88 ? -21.656 3.424 4.75 1 50.19 88 LEU B CA 1
ATOM 3053 C C . LEU B 1 88 ? -23.094 3.666 4.328 1 50.19 88 LEU B C 1
ATOM 3055 O O . LEU B 1 88 ? -23.844 2.717 4.082 1 50.19 88 LEU B O 1
ATOM 3059 N N . ASN B 1 89 ? -23.406 4.98 4.086 1 47.88 89 ASN B N 1
ATOM 3060 C CA . ASN B 1 89 ? -24.797 5.309 3.805 1 47.88 89 ASN B CA 1
ATOM 3061 C C . ASN B 1 89 ? -25.156 5.062 2.34 1 47.88 89 ASN B C 1
ATOM 3063 O O . ASN B 1 89 ? -26.312 5.18 1.945 1 47.88 89 ASN B O 1
ATOM 3067 N N . ARG B 1 90 ? -24.141 4.656 1.562 1 55.84 90 ARG B N 1
ATOM 3068 C CA . ARG B 1 90 ? -24.469 4.551 0.142 1 55.84 90 ARG B CA 1
ATOM 3069 C C . ARG B 1 90 ? -24.328 3.111 -0.346 1 55.84 90 ARG B C 1
ATOM 3071 O O . ARG B 1 90 ? -24.062 2.873 -1.523 1 55.84 90 ARG B O 1
ATOM 3078 N N . GLY B 1 91 ? -24.422 2.141 0.675 1 79.88 91 GLY B N 1
ATOM 3079 C CA . GLY B 1 91 ? -24.375 0.761 0.219 1 79.88 91 GLY B CA 1
ATOM 3080 C C . GLY B 1 91 ? -22.953 0.239 0.087 1 79.88 91 GLY B C 1
ATOM 3081 O O . GLY B 1 91 ? -22.703 -0.751 -0.607 1 79.88 91 GLY B O 1
ATOM 3082 N N . THR B 1 92 ? -22 0.945 0.625 1 86.12 92 THR B N 1
ATOM 3083 C CA . THR B 1 92 ? -20.609 0.501 0.57 1 86.12 92 THR B CA 1
ATOM 3084 C C . THR B 1 92 ? -20.062 0.255 1.974 1 86.12 92 THR B C 1
ATOM 3086 O O . THR B 1 92 ? -20.172 1.118 2.848 1 86.12 92 THR B O 1
ATOM 3089 N N . LEU B 1 93 ? -19.625 -0.882 2.174 1 89.38 93 LEU B N 1
ATOM 3090 C CA . LEU B 1 93 ? -18.969 -1.218 3.432 1 89.38 93 LEU B CA 1
ATOM 3091 C C . LEU B 1 93 ? -17.453 -1.026 3.322 1 89.38 93 LEU B C 1
ATOM 3093 O O . LEU B 1 93 ? -16.797 -1.699 2.525 1 89.38 93 LEU B O 1
ATOM 3097 N N . SER B 1 94 ? -16.906 -0.13 4.156 1 89.5 94 SER B N 1
ATOM 3098 C CA . SER B 1 94 ? -15.477 0.137 4.191 1 89.5 94 SER B CA 1
ATOM 3099 C C . SER B 1 94 ? -14.797 -0.641 5.316 1 89.5 94 SER B C 1
ATOM 3101 O O . SER B 1 94 ? -15.203 -0.547 6.477 1 89.5 94 SER B O 1
ATOM 3103 N N . ILE B 1 95 ? -13.727 -1.343 4.922 1 92.62 95 ILE B N 1
ATOM 3104 C CA . ILE B 1 95 ? -13.039 -2.188 5.891 1 92.62 95 ILE B CA 1
ATOM 3105 C C . ILE B 1 95 ? -11.539 -1.888 5.867 1 92.62 95 ILE B C 1
ATOM 3107 O O . ILE B 1 95 ? -10.93 -1.845 4.797 1 92.62 95 ILE B O 1
ATOM 3111 N N . ALA B 1 96 ? -11 -1.576 7.016 1 94.56 96 ALA B N 1
ATOM 3112 C CA . ALA B 1 96 ? -9.547 -1.55 7.156 1 94.56 96 ALA B CA 1
ATOM 3113 C C . ALA B 1 96 ? -9.008 -2.936 7.492 1 94.56 96 ALA B C 1
ATOM 3115 O O . ALA B 1 96 ? -9.477 -3.586 8.43 1 94.56 96 ALA B O 1
ATOM 3116 N N . SER B 1 97 ? -8.062 -3.348 6.715 1 95.88 97 SER B N 1
ATOM 3117 C CA . SER B 1 97 ? -7.559 -4.703 6.895 1 95.88 97 SER B CA 1
ATOM 3118 C C . SER B 1 97 ? -6.066 -4.785 6.578 1 95.88 97 SER B C 1
ATOM 3120 O O . SER B 1 97 ? -5.559 -4.016 5.758 1 95.88 97 SER B O 1
ATOM 3122 N N . MET B 1 98 ? -5.445 -5.684 7.25 1 93.81 98 MET B N 1
ATOM 3123 C CA . MET B 1 98 ? -4.055 -5.949 6.891 1 93.81 98 MET B CA 1
ATOM 3124 C C . MET B 1 98 ? -3.961 -6.57 5.5 1 93.81 98 MET B C 1
ATOM 3126 O O . MET B 1 98 ? -4.82 -7.359 5.109 1 93.81 98 MET B O 1
ATOM 3130 N N . PRO B 1 99 ? -2.848 -6.352 4.859 1 90.31 99 PRO B N 1
ATOM 3131 C CA . PRO B 1 99 ? -2.738 -6.777 3.463 1 90.31 99 PRO B CA 1
ATOM 3132 C C . PRO B 1 99 ? -2.881 -8.289 3.293 1 90.31 99 PRO B C 1
ATOM 3134 O O . PRO B 1 99 ? -3.576 -8.75 2.385 1 90.31 99 PRO B O 1
ATOM 3137 N N . PHE B 1 100 ? -2.301 -9.078 4.102 1 90.56 100 PHE B N 1
ATOM 3138 C CA . PHE B 1 100 ? -2.357 -10.516 3.877 1 90.56 100 PHE B CA 1
ATOM 3139 C C . PHE B 1 100 ? -3.77 -11.047 4.094 1 90.56 100 PHE B C 1
ATOM 3141 O O . PHE B 1 100 ? -4.184 -12.008 3.449 1 90.56 100 PHE B O 1
ATOM 3148 N N . VAL B 1 101 ? -4.527 -10.43 4.996 1 93.94 101 VAL B N 1
ATOM 3149 C CA . VAL B 1 101 ? -5.91 -10.836 5.227 1 93.94 101 VAL B CA 1
ATOM 3150 C C . VAL B 1 101 ? -6.762 -10.469 4.012 1 93.94 101 VAL B C 1
ATOM 3152 O O . VAL B 1 101 ? -7.578 -11.273 3.557 1 93.94 101 VAL B O 1
ATOM 3155 N N . THR B 1 102 ? -6.543 -9.289 3.547 1 94.81 102 THR B N 1
ATOM 3156 C CA . THR B 1 102 ? -7.273 -8.812 2.381 1 94.81 102 THR B CA 1
ATOM 3157 C C . THR B 1 102 ? -7.086 -9.766 1.199 1 94.81 102 THR B C 1
ATOM 3159 O O . THR B 1 102 ? -8.039 -10.047 0.468 1 94.81 102 THR B O 1
ATOM 3162 N N . HIS B 1 103 ? -5.941 -10.219 1.089 1 93.19 103 HIS B N 1
ATOM 3163 C CA . HIS B 1 103 ? -5.613 -11.039 -0.07 1 93.19 103 HIS B CA 1
ATOM 3164 C C . HIS B 1 103 ? -6.059 -12.484 0.137 1 93.19 103 HIS B C 1
ATOM 3166 O O . HIS B 1 103 ? -6.652 -13.094 -0.757 1 93.19 103 HIS B O 1
ATOM 3172 N N . ALA B 1 104 ? -5.871 -13 1.318 1 92.69 104 ALA B N 1
ATOM 3173 C CA . ALA B 1 104 ? -5.941 -14.445 1.504 1 92.69 104 ALA B CA 1
ATOM 3174 C C . ALA B 1 104 ? -7.285 -14.859 2.104 1 92.69 104 ALA B C 1
ATOM 3176 O O . ALA B 1 104 ? -7.711 -16 1.956 1 92.69 104 ALA B O 1
ATOM 3177 N N . ILE B 1 105 ? -7.973 -13.945 2.754 1 93.94 105 ILE B N 1
ATOM 3178 C CA . ILE B 1 105 ? -9.133 -14.359 3.537 1 93.94 105 ILE B CA 1
ATOM 3179 C C . ILE B 1 105 ? -10.383 -13.656 3.02 1 93.94 105 ILE B C 1
ATOM 3181 O O . ILE B 1 105 ? -11.375 -14.305 2.678 1 93.94 105 ILE B O 1
ATOM 3185 N N . LEU B 1 106 ? -10.352 -12.391 2.824 1 96.25 106 LEU B N 1
ATOM 3186 C CA . LEU B 1 106 ? -11.531 -11.578 2.564 1 96.25 106 LEU B CA 1
ATOM 3187 C C . LEU B 1 106 ? -12.195 -11.984 1.254 1 96.25 106 LEU B C 1
ATOM 3189 O O . LEU B 1 106 ? -13.422 -11.906 1.126 1 96.25 106 LEU B O 1
ATOM 3193 N N . PRO B 1 107 ? -11.43 -12.414 0.269 1 96.38 107 PRO B N 1
ATOM 3194 C CA . PRO B 1 107 ? -12.078 -12.727 -1.006 1 96.38 107 PRO B CA 1
ATOM 3195 C C . PRO B 1 107 ? -13.172 -13.789 -0.865 1 96.38 107 PRO B C 1
ATOM 3197 O O . PRO B 1 107 ? -14.281 -13.609 -1.379 1 96.38 107 PRO B O 1
ATOM 3200 N N . GLU B 1 108 ? -12.891 -14.805 -0.189 1 95.56 108 GLU B N 1
ATOM 3201 C CA . GLU B 1 108 ? -13.883 -15.859 -0.022 1 95.56 108 GLU B CA 1
ATOM 3202 C C . GLU B 1 108 ? -15.039 -15.398 0.855 1 95.56 108 GLU B C 1
ATOM 3204 O O . GLU B 1 108 ? -16.203 -15.648 0.543 1 95.56 108 GLU B O 1
ATOM 3209 N N . VAL B 1 109 ? -14.742 -14.742 1.921 1 96.44 109 VAL B N 1
ATOM 3210 C CA . VAL B 1 109 ? -15.766 -14.258 2.844 1 96.44 109 VAL B CA 1
ATOM 3211 C C . VAL B 1 109 ? -16.688 -13.281 2.125 1 96.44 109 VAL B C 1
ATOM 3213 O O . VAL B 1 109 ? -17.922 -13.367 2.25 1 96.44 109 VAL B O 1
ATOM 3216 N N . ILE B 1 110 ? -16.125 -12.367 1.393 1 96.81 110 ILE B N 1
ATOM 3217 C CA . ILE B 1 110 ? -16.891 -11.336 0.697 1 96.81 110 ILE B CA 1
ATOM 3218 C C . ILE B 1 110 ? -17.734 -11.984 -0.403 1 96.81 110 ILE B C 1
ATOM 3220 O O . ILE B 1 110 ? -18.875 -11.594 -0.622 1 96.81 110 ILE B O 1
ATOM 3224 N N . HIS B 1 111 ? -17.156 -12.93 -1.07 1 96.69 111 HIS B N 1
ATOM 3225 C CA . HIS B 1 111 ? -17.906 -13.656 -2.086 1 96.69 111 HIS B CA 1
ATOM 3226 C C . HIS B 1 111 ? -19.188 -14.25 -1.501 1 96.69 111 HIS B C 1
ATOM 3228 O O . HIS B 1 111 ? -20.281 -14.062 -2.057 1 96.69 111 HIS B O 1
ATOM 3234 N N . GLN B 1 112 ? -19.062 -14.922 -0.392 1 95.62 112 GLN B N 1
ATOM 3235 C CA . GLN B 1 112 ? -20.203 -15.539 0.28 1 95.62 112 GLN B CA 1
ATOM 3236 C C . GLN B 1 112 ? -21.172 -14.477 0.79 1 95.62 112 GLN B C 1
ATOM 3238 O O . GLN B 1 112 ? -22.391 -14.656 0.718 1 95.62 112 GLN B O 1
ATOM 3243 N N . PHE B 1 113 ? -20.656 -13.406 1.305 1 96.06 113 PHE B N 1
ATOM 3244 C CA . PHE B 1 113 ? -21.484 -12.344 1.874 1 96.06 113 PHE B CA 1
ATOM 3245 C C . PHE B 1 113 ? -22.281 -11.625 0.786 1 96.06 113 PHE B C 1
ATOM 3247 O O . PHE B 1 113 ? -23.438 -11.266 0.99 1 96.06 113 PHE B O 1
ATOM 3254 N N . LEU B 1 114 ? -21.703 -11.43 -0.378 1 94.62 114 LEU B N 1
ATOM 3255 C CA . LEU B 1 114 ? -22.344 -10.734 -1.487 1 94.62 114 LEU B CA 1
ATOM 3256 C C . LEU B 1 114 ? -23.453 -11.578 -2.086 1 94.62 114 LEU B C 1
ATOM 3258 O O . LEU B 1 114 ? -24.359 -11.055 -2.729 1 94.62 114 LEU B O 1
ATOM 3262 N N . ALA B 1 115 ? -23.359 -12.867 -1.948 1 93.56 115 ALA B N 1
ATOM 3263 C CA . ALA B 1 115 ? -24.438 -13.75 -2.398 1 93.56 115 ALA B CA 1
ATOM 3264 C C . ALA B 1 115 ? -25.75 -13.43 -1.675 1 93.56 115 ALA B C 1
ATOM 3266 O O . ALA B 1 115 ? -26.828 -13.539 -2.256 1 93.56 115 ALA B O 1
ATOM 3267 N N . VAL B 1 116 ? -25.641 -12.977 -0.448 1 92.06 116 VAL B N 1
ATOM 3268 C CA . VAL B 1 116 ? -26.812 -12.672 0.383 1 92.06 116 VAL B CA 1
ATOM 3269 C C . VAL B 1 116 ? -27.125 -11.18 0.285 1 92.06 116 VAL B C 1
ATOM 3271 O O . VAL B 1 116 ? -28.281 -10.773 0.466 1 92.06 116 VAL B O 1
ATOM 3274 N N . HIS B 1 117 ? -26.109 -10.398 -0.06 1 92.38 117 HIS B N 1
ATOM 3275 C CA . HIS B 1 117 ? -26.266 -8.953 -0.188 1 92.38 117 HIS B CA 1
ATOM 3276 C C . HIS B 1 117 ? -25.766 -8.461 -1.537 1 92.38 117 HIS B C 1
ATOM 3278 O O . HIS B 1 117 ? -24.797 -7.703 -1.599 1 92.38 117 HIS B O 1
ATOM 3284 N N . PRO B 1 118 ? -26.453 -8.695 -2.566 1 89.88 118 PRO B N 1
ATOM 3285 C CA . PRO B 1 118 ? -25.938 -8.43 -3.916 1 89.88 118 PRO B CA 1
ATOM 3286 C C . PRO B 1 118 ? -25.797 -6.941 -4.211 1 89.88 118 PRO B C 1
ATOM 3288 O O . PRO B 1 118 ? -25.062 -6.562 -5.125 1 89.88 118 PRO B O 1
ATOM 3291 N N . ASN B 1 119 ? -26.406 -6.074 -3.424 1 88.56 119 ASN B N 1
ATOM 3292 C CA . ASN B 1 119 ? -26.359 -4.641 -3.705 1 88.56 119 ASN B CA 1
ATOM 3293 C C . ASN B 1 119 ? -25.281 -3.941 -2.873 1 88.56 119 ASN B C 1
ATOM 3295 O O . ASN B 1 119 ? -25.109 -2.727 -2.969 1 88.56 119 ASN B O 1
ATOM 3299 N N . LEU B 1 120 ? -24.594 -4.711 -2.182 1 91.25 120 LEU B N 1
ATOM 3300 C CA . LEU B 1 120 ? -23.547 -4.152 -1.333 1 91.25 120 LEU B CA 1
ATOM 3301 C C . LEU B 1 120 ? -22.234 -4.02 -2.104 1 91.25 120 LEU B C 1
ATOM 3303 O O . LEU B 1 120 ? -21.922 -4.859 -2.949 1 91.25 120 LEU B O 1
ATOM 3307 N N . ASN B 1 121 ? -21.531 -2.977 -1.839 1 92.81 121 ASN B N 1
ATOM 3308 C CA . ASN B 1 121 ? -20.188 -2.783 -2.348 1 92.81 121 ASN B CA 1
ATOM 3309 C C . ASN B 1 121 ? -19.156 -2.756 -1.217 1 92.81 121 ASN B C 1
ATOM 3311 O O . ASN B 1 121 ? -19.5 -2.447 -0.073 1 92.81 121 ASN B O 1
ATOM 3315 N N . PHE B 1 122 ? -17.969 -3.146 -1.576 1 94.88 122 PHE B N 1
ATOM 3316 C CA . PHE B 1 122 ? -16.906 -3.156 -0.569 1 94.88 122 PHE B CA 1
ATOM 3317 C C . PHE B 1 122 ? -15.773 -2.223 -0.966 1 94.88 122 PHE B C 1
ATOM 3319 O O . PHE B 1 122 ? -15.383 -2.176 -2.133 1 94.88 122 PHE B O 1
ATOM 3326 N N . SER B 1 123 ? -15.32 -1.474 -0.031 1 93.44 123 SER B N 1
ATOM 3327 C CA . SER B 1 123 ? -14.078 -0.715 -0.113 1 93.44 123 SER B CA 1
ATOM 3328 C C . SER B 1 123 ? -13.062 -1.21 0.907 1 93.44 123 SER B C 1
ATOM 3330 O O . SER B 1 123 ? -13.203 -0.957 2.105 1 93.44 123 SER B O 1
ATOM 3332 N N . ILE B 1 124 ? -12.039 -1.88 0.389 1 95.19 124 ILE B N 1
ATOM 3333 C CA . ILE B 1 124 ? -11.055 -2.482 1.28 1 95.19 124 ILE B CA 1
ATOM 3334 C C . ILE B 1 124 ? -9.805 -1.606 1.337 1 95.19 124 ILE B C 1
ATOM 3336 O O . ILE B 1 124 ? -9.219 -1.281 0.302 1 95.19 124 ILE B O 1
ATOM 3340 N N . HIS B 1 125 ? -9.398 -1.307 2.529 1 91.31 125 HIS B N 1
ATOM 3341 C CA . HIS B 1 125 ? -8.219 -0.477 2.764 1 91.31 125 HIS B CA 1
ATOM 3342 C C . HIS B 1 125 ? -7.109 -1.271 3.443 1 91.31 125 HIS B C 1
ATOM 3344 O O . HIS B 1 125 ? -7.191 -1.56 4.641 1 91.31 125 HIS B O 1
ATOM 3350 N N . ASP B 1 126 ? -6.086 -1.467 2.633 1 90.5 126 ASP B N 1
ATOM 3351 C CA . ASP B 1 126 ? -4.914 -2.176 3.143 1 90.5 126 ASP B CA 1
ATOM 3352 C C . ASP B 1 126 ? -3.973 -1.224 3.877 1 90.5 126 ASP B C 1
ATOM 3354 O O . ASP B 1 126 ? -3.324 -0.381 3.254 1 90.5 126 ASP B O 1
ATOM 3358 N N . ILE B 1 127 ? -3.945 -1.372 5.133 1 87.19 127 ILE B N 1
ATOM 3359 C CA . ILE B 1 127 ? -3.074 -0.477 5.887 1 87.19 127 ILE B CA 1
ATOM 3360 C C . ILE B 1 127 ? -2.395 -1.247 7.016 1 87.19 127 ILE B C 1
ATOM 3362 O O . ILE B 1 127 ? -2.822 -2.348 7.367 1 87.19 127 ILE B O 1
ATOM 3366 N N . PRO B 1 128 ? -1.289 -0.709 7.504 1 86.44 128 PRO B N 1
ATOM 3367 C CA . PRO B 1 128 ? -0.549 -1.391 8.57 1 86.44 128 PRO B CA 1
ATOM 3368 C C . PRO B 1 128 ? -1.388 -1.603 9.828 1 86.44 128 PRO B C 1
ATOM 3370 O O . PRO B 1 128 ? -2.279 -0.801 10.125 1 86.44 128 PRO B O 1
ATOM 3373 N N . ASN B 1 129 ? -1.01 -2.557 10.523 1 89.56 129 ASN B N 1
ATOM 3374 C CA . ASN B 1 129 ? -1.728 -3.016 11.703 1 89.56 129 ASN B CA 1
ATOM 3375 C C . ASN B 1 129 ? -2.002 -1.869 12.672 1 89.56 129 ASN B C 1
ATOM 3377 O O . ASN B 1 129 ? -3.148 -1.637 13.062 1 89.56 129 ASN B O 1
ATOM 3381 N N . GLU B 1 130 ? -0.998 -1.102 13.031 1 82.94 130 GLU B N 1
ATOM 3382 C CA . GLU B 1 130 ? -1.121 -0.023 14.008 1 82.94 130 GLU B CA 1
ATOM 3383 C C . GLU B 1 130 ? -2.039 1.083 13.492 1 82.94 130 GLU B C 1
ATOM 3385 O O . GLU B 1 130 ? -2.793 1.679 14.266 1 82.94 130 GLU B O 1
ATOM 3390 N N . THR B 1 131 ? -2.002 1.269 12.258 1 84.31 131 THR B N 1
ATOM 3391 C CA . THR B 1 131 ? -2.836 2.299 11.648 1 84.31 131 THR B CA 1
ATOM 3392 C C . THR B 1 131 ? -4.305 1.883 11.656 1 84.31 131 THR B C 1
ATOM 3394 O O . THR B 1 131 ? -5.191 2.725 11.789 1 84.31 131 THR B O 1
ATOM 3397 N N . ILE B 1 132 ? -4.562 0.638 11.508 1 91.94 132 ILE B N 1
ATOM 3398 C CA . ILE B 1 132 ? -5.926 0.133 11.578 1 91.94 132 ILE B CA 1
ATOM 3399 C C . ILE B 1 132 ? -6.531 0.465 12.938 1 91.94 132 ILE B C 1
ATOM 3401 O O . ILE B 1 132 ? -7.629 1.016 13.023 1 91.94 132 ILE B O 1
ATOM 3405 N N . ILE B 1 133 ? -5.812 0.144 13.938 1 88.12 133 ILE B N 1
ATOM 3406 C CA . ILE B 1 133 ? -6.273 0.344 15.305 1 88.12 133 ILE B CA 1
ATOM 3407 C C . ILE B 1 133 ? -6.562 1.825 15.539 1 88.12 133 ILE B C 1
ATOM 3409 O O . ILE B 1 133 ? -7.625 2.182 16.062 1 88.12 133 ILE B O 1
ATOM 3413 N N . GLU B 1 134 ? -5.664 2.617 15.094 1 79.31 134 GLU B N 1
ATOM 3414 C CA . GLU B 1 134 ? -5.805 4.062 15.242 1 79.31 134 GLU B CA 1
ATOM 3415 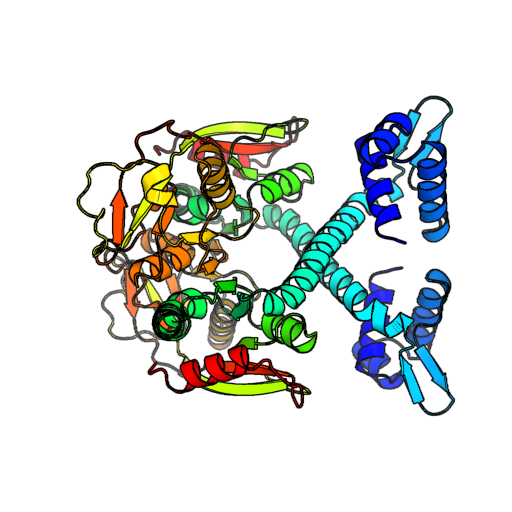C C . GLU B 1 134 ? -7.039 4.578 14.508 1 79.31 134 GLU B C 1
ATOM 3417 O O . GLU B 1 134 ? -7.812 5.363 15.055 1 79.31 134 GLU B O 1
ATOM 3422 N N . LYS B 1 135 ? -7.219 4.152 13.297 1 82.44 135 LYS B N 1
ATOM 3423 C CA . LYS B 1 135 ? -8.297 4.664 12.453 1 82.44 135 LYS B CA 1
ATOM 3424 C C . LYS B 1 135 ? -9.656 4.184 12.945 1 82.44 135 LYS B C 1
ATOM 3426 O O . LYS B 1 135 ? -10.656 4.891 12.805 1 82.44 135 LYS B O 1
ATOM 3431 N N . VAL B 1 136 ? -9.727 3.047 13.539 1 85.69 136 VAL B N 1
ATOM 3432 C CA . VAL B 1 136 ? -10.969 2.559 14.133 1 85.69 136 VAL B CA 1
ATOM 3433 C C . VAL B 1 136 ? -11.266 3.332 15.414 1 85.69 136 VAL B C 1
ATOM 3435 O O . VAL B 1 136 ? -12.414 3.715 15.664 1 85.69 136 VAL B O 1
ATOM 3438 N N . GLN B 1 137 ? -10.219 3.518 16.125 1 78.94 137 GLN B N 1
ATOM 3439 C CA . GLN B 1 137 ? -10.375 4.289 17.359 1 78.94 137 GLN B CA 1
ATOM 3440 C C . GLN B 1 137 ? -10.891 5.695 17.062 1 78.94 137 GLN B C 1
ATOM 3442 O O . GLN B 1 137 ? -11.711 6.227 17.812 1 78.94 137 GLN B O 1
ATOM 3447 N N . ASP B 1 138 ? -10.43 6.191 15.992 1 70 138 ASP B N 1
ATOM 3448 C CA . ASP B 1 138 ? -10.805 7.543 15.586 1 70 138 ASP B CA 1
ATOM 3449 C C . ASP B 1 138 ? -12.172 7.555 14.906 1 70 138 ASP B C 1
ATOM 3451 O O . ASP B 1 138 ? -12.711 8.625 14.594 1 70 138 ASP B O 1
ATOM 3455 N N . GLY B 1 139 ? -12.648 6.453 14.633 1 73.31 139 GLY B N 1
ATOM 3456 C CA . GLY B 1 139 ? -13.977 6.34 14.047 1 73.31 139 GLY B CA 1
ATOM 3457 C C . GLY B 1 139 ? -13.977 6.48 12.539 1 73.31 139 GLY B C 1
ATOM 3458 O O . GLY B 1 139 ? -15.031 6.695 11.93 1 73.31 139 GLY B O 1
ATOM 3459 N N . ILE B 1 140 ? -12.883 6.465 11.969 1 75.06 140 ILE B N 1
ATOM 3460 C CA . ILE B 1 140 ? -12.78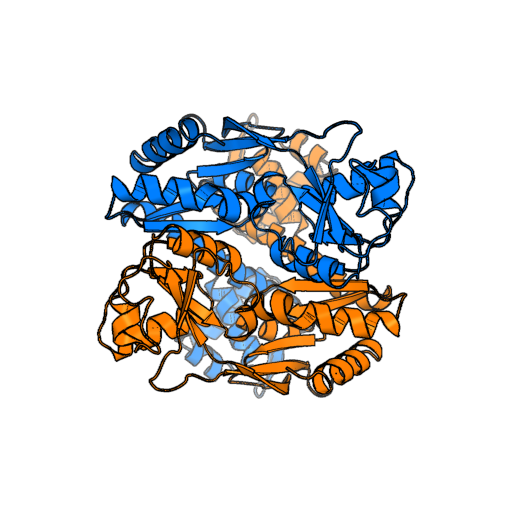1 6.562 10.516 1 75.06 140 ILE B CA 1
ATOM 3461 C C . ILE B 1 140 ? -13.344 5.301 9.867 1 75.06 140 ILE B C 1
ATOM 3463 O O . ILE B 1 140 ? -14.07 5.371 8.875 1 75.06 140 ILE B O 1
ATOM 3467 N N . PHE B 1 141 ? -12.953 4.199 10.461 1 83.56 141 PHE B N 1
ATOM 3468 C CA . PHE B 1 141 ? -13.531 2.922 10.047 1 83.56 141 PHE B CA 1
ATOM 3469 C C . PHE B 1 141 ? -14.359 2.314 11.172 1 83.56 141 PHE B C 1
ATOM 3471 O O . PHE B 1 141 ? -13.984 2.398 12.344 1 83.56 141 PHE B O 1
ATOM 3478 N N . GLU B 1 142 ? -15.414 1.689 10.781 1 82.56 142 GLU B N 1
ATOM 3479 C CA . GLU B 1 142 ? -16.234 0.998 11.773 1 82.56 142 GLU B CA 1
ATOM 3480 C C . GLU B 1 142 ? -15.578 -0.307 12.219 1 82.56 142 GLU B C 1
ATOM 3482 O O . GLU B 1 142 ? -15.727 -0.722 13.367 1 82.56 142 GLU B O 1
ATOM 3487 N N . LEU B 1 143 ? -14.93 -0.861 11.203 1 90.69 143 LEU B N 1
ATOM 3488 C CA . LEU B 1 143 ? -14.352 -2.176 11.445 1 90.69 143 LEU B CA 1
ATOM 3489 C C . LEU B 1 143 ? -12.914 -2.242 10.938 1 90.69 143 LEU B C 1
ATOM 3491 O O . LEU B 1 143 ? -12.594 -1.672 9.891 1 90.69 143 LEU B O 1
ATOM 3495 N N . GLY B 1 144 ? -12.125 -2.947 11.711 1 95.38 144 GLY B N 1
ATOM 3496 C CA . GLY B 1 144 ? -10.773 -3.289 11.289 1 95.38 144 GLY B CA 1
ATOM 3497 C C . GLY B 1 144 ? -10.414 -4.742 11.539 1 95.38 144 GLY B C 1
ATOM 3498 O O . GLY B 1 144 ? -10.906 -5.348 12.5 1 95.38 144 GLY B O 1
ATOM 3499 N N . ILE B 1 145 ? -9.711 -5.316 10.633 1 96.88 145 ILE B N 1
ATOM 3500 C CA . ILE B 1 145 ? -9.172 -6.656 10.836 1 96.88 145 ILE B CA 1
ATOM 3501 C C . ILE B 1 145 ? -7.66 -6.582 11.047 1 96.88 145 ILE B C 1
ATOM 3503 O O . ILE B 1 145 ? -6.926 -6.172 10.141 1 96.88 145 ILE B O 1
ATOM 3507 N N . CYS B 1 146 ? -7.25 -6.965 12.211 1 95.69 146 CYS B N 1
ATOM 3508 C CA . CYS B 1 146 ? -5.855 -6.773 12.594 1 95.69 146 CYS B CA 1
ATOM 3509 C C . CYS B 1 146 ? -5.422 -7.805 13.625 1 95.69 146 CYS B C 1
ATOM 3511 O O . CYS B 1 146 ? -6.211 -8.664 14.016 1 95.69 146 CYS B O 1
ATOM 3513 N N . PHE B 1 147 ? -4.156 -7.727 13.945 1 94 147 PHE B N 1
ATOM 3514 C CA . PHE B 1 147 ? -3.674 -8.516 15.07 1 94 147 PHE B CA 1
ATOM 3515 C C . PHE B 1 147 ? -4.191 -7.941 16.391 1 94 147 PHE B C 1
ATOM 3517 O O . PHE B 1 147 ? -4.453 -6.742 16.484 1 94 147 PHE B O 1
ATOM 3524 N N . GLU B 1 148 ? -4.27 -8.805 17.297 1 93.44 148 GLU B N 1
ATOM 3525 C CA . GLU B 1 148 ? -4.766 -8.398 18.609 1 93.44 148 GLU B CA 1
ATOM 3526 C C . GLU B 1 148 ? -3.924 -7.27 19.188 1 93.44 148 GLU B C 1
ATOM 3528 O O . GLU B 1 148 ? -2.711 -7.414 19.359 1 93.44 148 GLU B O 1
ATOM 3533 N N . PRO B 1 149 ? -4.586 -6.145 19.438 1 89.25 149 PRO B N 1
ATOM 3534 C CA . PRO B 1 149 ? -3.838 -5.031 20.031 1 89.25 149 PRO B CA 1
ATOM 3535 C C . PRO B 1 149 ? -3.477 -5.273 21.484 1 89.25 149 PRO B C 1
ATOM 3537 O O . PRO B 1 149 ? -4.176 -6.008 22.188 1 89.25 149 PRO B O 1
ATOM 3540 N N . ASP B 1 150 ? -2.377 -4.602 21.875 1 82.62 150 ASP B N 1
ATOM 3541 C CA . ASP B 1 150 ? -1.97 -4.691 23.281 1 82.62 150 ASP B CA 1
ATOM 3542 C C . ASP B 1 150 ? -2.957 -3.961 24.188 1 82.62 150 ASP B C 1
ATOM 3544 O O . ASP B 1 150 ? -3.314 -4.461 25.25 1 82.62 150 ASP B O 1
ATOM 3548 N N . LEU B 1 151 ? -3.26 -2.713 23.797 1 71.31 151 LEU B N 1
ATOM 3549 C CA . LEU B 1 151 ? -4.184 -1.899 24.578 1 71.31 151 LEU B CA 1
ATOM 3550 C C . LEU B 1 151 ? -5.504 -1.716 23.828 1 71.31 151 LEU B C 1
ATOM 3552 O O . LEU B 1 151 ? -5.516 -1.332 22.656 1 71.31 151 LEU B O 1
ATOM 3556 N N . THR B 1 152 ? -6.562 -2.074 24.438 1 67.62 152 THR B N 1
ATOM 3557 C CA . THR B 1 152 ? -7.867 -2.018 23.781 1 67.62 152 THR B CA 1
ATOM 3558 C C . THR B 1 152 ? -8.766 -0.983 24.453 1 67.62 152 THR B C 1
ATOM 3560 O O . THR B 1 152 ? -9.984 -1.145 24.5 1 67.62 152 THR B O 1
ATOM 3563 N N . GLU B 1 153 ? -8.039 -0.067 25.031 1 75.81 153 GLU B N 1
ATOM 3564 C CA . GLU B 1 153 ? -8.961 0.864 25.672 1 75.81 153 GLU B CA 1
ATOM 3565 C C . GLU B 1 153 ? -9.883 1.527 24.656 1 75.81 153 GLU B C 1
ATOM 3567 O O . GLU B 1 153 ? -9.414 2.125 23.688 1 75.81 153 GLU B O 1
ATOM 3572 N N . GLY B 1 154 ? -11.109 1.324 24.812 1 83.31 154 GLY B N 1
ATOM 3573 C CA . GLY B 1 154 ? -12.133 1.928 23.984 1 83.31 154 GLY B CA 1
ATOM 3574 C C . GLY B 1 154 ? -12.461 1.098 22.75 1 83.31 154 GLY B C 1
ATOM 3575 O O . GLY B 1 154 ? -13.305 1.485 21.938 1 83.31 154 GLY B O 1
ATOM 3576 N N . LEU B 1 155 ? -11.727 -0 22.656 1 90.25 155 LEU B N 1
ATOM 3577 C CA . LEU B 1 155 ? -11.969 -0.87 21.516 1 90.25 155 LEU B CA 1
ATOM 3578 C C . LEU B 1 155 ? -12.391 -2.264 21.969 1 90.25 155 LEU B C 1
ATOM 3580 O O . LEU B 1 155 ? -12.039 -2.693 23.062 1 90.25 155 LEU B O 1
ATOM 3584 N N . GLU B 1 156 ? -13.227 -2.865 21.203 1 92.38 156 GLU B N 1
ATOM 3585 C CA . GLU B 1 156 ? -13.531 -4.285 21.328 1 92.38 156 GLU B CA 1
ATOM 3586 C C . GLU B 1 156 ? -12.766 -5.109 20.297 1 92.38 156 GLU B C 1
ATOM 3588 O O . GLU B 1 156 ? -12.609 -4.68 19.156 1 92.38 156 GLU B O 1
ATOM 3593 N N . PHE B 1 157 ? -12.289 -6.215 20.734 1 94.94 157 PHE B N 1
ATOM 3594 C CA . PHE B 1 157 ? -11.57 -7.125 19.844 1 94.94 157 PHE B CA 1
ATOM 3595 C C . PHE B 1 157 ? -12.211 -8.508 19.859 1 94.94 157 PHE B C 1
ATOM 3597 O O . PHE B 1 157 ? -12.383 -9.109 20.906 1 94.94 157 PHE B O 1
ATOM 3604 N N . LYS B 1 158 ? -12.578 -9.008 18.703 1 94.88 158 LYS B N 1
ATOM 3605 C CA . LYS B 1 158 ? -13.117 -10.352 18.547 1 94.88 158 LYS B CA 1
ATOM 3606 C C . LYS B 1 158 ? -12.125 -11.25 17.797 1 94.88 158 LYS B C 1
ATOM 3608 O O . LYS B 1 158 ? -11.922 -11.094 16.594 1 94.88 158 LYS B O 1
ATOM 3613 N N . PRO B 1 159 ? -11.57 -12.195 18.531 1 96.44 159 PRO B N 1
ATOM 3614 C CA . PRO B 1 159 ? -10.602 -13.078 17.875 1 96.44 159 PRO B CA 1
ATOM 3615 C C . PRO B 1 159 ? -11.242 -13.969 16.812 1 96.44 159 PRO B C 1
ATOM 3617 O O . PRO B 1 159 ? -12.367 -14.438 16.984 1 96.44 159 PRO B O 1
ATOM 3620 N N . LEU B 1 160 ? -10.555 -14.148 15.742 1 97 160 LEU B N 1
ATOM 3621 C CA . LEU B 1 160 ? -11.039 -15 14.656 1 97 160 LEU B CA 1
ATOM 3622 C C . LEU B 1 160 ? -10.188 -16.25 14.523 1 97 160 LEU B C 1
ATOM 3624 O O . LEU B 1 160 ? -10.711 -17.359 14.469 1 97 160 LEU B O 1
ATOM 3628 N N . PHE B 1 161 ? -8.852 -16.094 14.445 1 95.81 161 PHE B N 1
ATOM 3629 C CA . PHE B 1 161 ? -7.965 -17.25 14.281 1 95.81 161 PHE B CA 1
ATOM 3630 C C . PHE B 1 161 ? -6.543 -16.891 14.711 1 95.81 161 PHE B C 1
ATOM 3632 O O . PHE B 1 161 ? -6.23 -15.727 14.938 1 95.81 161 PHE B O 1
ATOM 3639 N N . GLU B 1 162 ? -5.719 -17.953 14.812 1 94.56 162 GLU B N 1
ATOM 3640 C CA . GLU B 1 162 ? -4.297 -17.797 15.102 1 94.56 162 GLU B CA 1
ATOM 3641 C C . GLU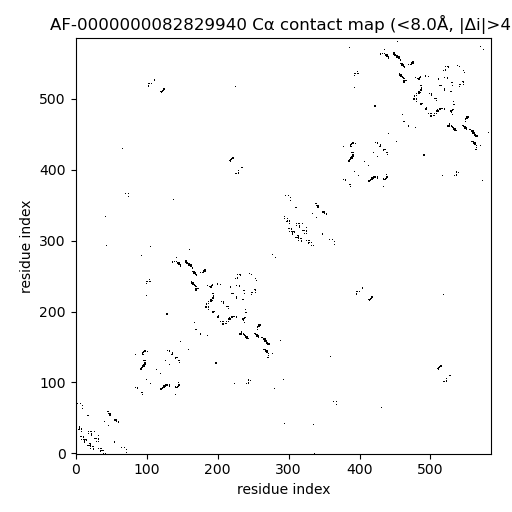 B 1 162 ? -3.461 -17.875 13.828 1 94.56 162 GLU B C 1
ATOM 3643 O O . GLU B 1 162 ? -3.701 -18.734 12.977 1 94.56 162 GLU B O 1
ATOM 3648 N N . GLU B 1 163 ? -2.6 -16.891 13.766 1 93.31 163 GLU B N 1
ATOM 3649 C CA . GLU B 1 163 ? -1.7 -16.859 12.617 1 93.31 163 GLU B CA 1
ATOM 3650 C C . GLU B 1 163 ? -0.267 -17.188 13.023 1 93.31 163 GLU B C 1
ATOM 3652 O O . GLU B 1 163 ? 0.185 -16.781 14.094 1 93.31 163 GLU B O 1
ATOM 3657 N N . ASP B 1 164 ? 0.325 -17.984 12.25 1 93.06 164 ASP B N 1
ATOM 3658 C CA . ASP B 1 164 ? 1.765 -18.172 12.398 1 93.06 164 ASP B CA 1
ATOM 3659 C C . ASP B 1 164 ? 2.5 -17.844 11.102 1 93.06 164 ASP B C 1
ATOM 3661 O O . ASP B 1 164 ? 1.932 -17.219 10.203 1 93.06 164 ASP B O 1
ATOM 3665 N N . PHE B 1 165 ? 3.859 -18.188 11.125 1 94.38 165 PHE B N 1
ATOM 3666 C CA . PHE B 1 165 ? 4.676 -17.703 10.016 1 94.38 165 PHE B CA 1
ATOM 3667 C C . PHE B 1 165 ? 5.52 -18.828 9.438 1 94.38 165 PHE B C 1
ATOM 3669 O O . PHE B 1 165 ? 5.887 -19.766 10.148 1 94.38 165 PHE B O 1
ATOM 3676 N N . LEU B 1 166 ? 5.805 -18.719 8.172 1 95.94 166 LEU B N 1
ATOM 3677 C CA . LEU B 1 166 ? 6.602 -19.672 7.414 1 95.94 166 LEU B CA 1
ATOM 3678 C C . LEU B 1 166 ? 7.848 -19 6.84 1 95.94 166 LEU B C 1
ATOM 3680 O O . LEU B 1 166 ? 7.832 -17.812 6.531 1 95.94 166 LEU B O 1
ATOM 3684 N N . ALA B 1 167 ? 8.836 -19.797 6.75 1 97.06 167 ALA B N 1
ATOM 3685 C CA . ALA B 1 167 ? 10.008 -19.344 6.008 1 97.06 167 ALA B CA 1
ATOM 3686 C C . ALA B 1 167 ? 9.766 -19.438 4.5 1 97.06 167 ALA B C 1
ATOM 3688 O O . ALA B 1 167 ? 9.164 -20.391 4.012 1 97.06 167 ALA B O 1
ATOM 3689 N N . LEU B 1 168 ? 10.164 -18.438 3.826 1 98.25 168 LEU B N 1
ATOM 3690 C CA . LEU B 1 168 ? 10.094 -18.375 2.371 1 98.25 168 LEU B CA 1
ATOM 3691 C C . LEU B 1 168 ? 11.492 -18.359 1.762 1 98.25 168 LEU B C 1
ATOM 3693 O O . LEU B 1 168 ? 12.289 -17.469 2.035 1 98.25 168 LEU B O 1
ATOM 3697 N N . LEU B 1 169 ? 11.797 -19.391 0.984 1 98.56 169 LEU B N 1
ATOM 3698 C CA . LEU B 1 169 ? 13.102 -19.547 0.337 1 98.56 169 LEU B CA 1
ATOM 3699 C C . LEU B 1 169 ? 12.938 -19.797 -1.156 1 98.56 169 LEU B C 1
ATOM 3701 O O . LEU B 1 169 ? 11.93 -20.375 -1.585 1 98.56 169 LEU B O 1
ATOM 3705 N N . PRO B 1 170 ? 13.953 -19.328 -1.937 1 97.94 170 PRO B N 1
ATOM 3706 C CA . PRO B 1 170 ? 13.93 -19.812 -3.32 1 97.94 170 PRO B CA 1
ATOM 3707 C C . PRO B 1 170 ? 14.133 -21.312 -3.426 1 97.94 170 PRO B C 1
ATOM 3709 O O . PRO B 1 170 ? 14.82 -21.922 -2.596 1 97.94 170 PRO B O 1
ATOM 3712 N N . LYS B 1 171 ? 13.586 -21.906 -4.422 1 96.38 171 LYS B N 1
ATOM 3713 C CA . LYS B 1 171 ? 13.625 -23.344 -4.59 1 96.38 171 LYS B CA 1
ATOM 3714 C C . LYS B 1 171 ? 15.062 -23.859 -4.695 1 96.38 171 LYS B C 1
ATOM 3716 O O . LYS B 1 171 ? 15.352 -25 -4.34 1 96.38 171 LYS B O 1
ATOM 3721 N N . SER B 1 172 ? 15.945 -23.078 -5.148 1 95.31 172 SER B N 1
ATOM 3722 C CA . SER B 1 172 ? 17.328 -23.469 -5.367 1 95.31 172 SER B CA 1
ATOM 3723 C C . SER B 1 172 ? 18.156 -23.328 -4.094 1 95.31 172 SER B C 1
ATOM 3725 O O . SER B 1 172 ? 19.344 -23.688 -4.066 1 95.31 172 SER B O 1
ATOM 3727 N N . HIS B 1 173 ? 17.609 -22.828 -3.047 1 96.81 173 HIS B N 1
ATOM 3728 C CA . HIS B 1 173 ? 18.344 -22.562 -1.818 1 96.81 173 HIS B CA 1
ATOM 3729 C C . HIS B 1 173 ? 18.797 -23.875 -1.165 1 96.81 173 HIS B C 1
ATOM 3731 O O . HIS B 1 173 ? 18.062 -24.859 -1.175 1 96.81 173 HIS B O 1
ATOM 3737 N N . PRO B 1 174 ? 19.906 -23.922 -0.503 1 96.38 174 PRO B N 1
ATOM 3738 C CA . PRO B 1 174 ? 20.406 -25.125 0.153 1 96.38 174 PRO B CA 1
ATOM 3739 C C . PRO B 1 174 ? 19.453 -25.656 1.217 1 96.38 174 PRO B C 1
ATOM 3741 O O . PRO B 1 174 ? 19.375 -26.875 1.423 1 96.38 174 PRO B O 1
ATOM 3744 N N . LEU B 1 175 ? 18.734 -24.828 1.796 1 96.56 175 LEU B N 1
ATOM 3745 C CA . LEU B 1 175 ? 17.844 -25.219 2.875 1 96.56 175 LEU B CA 1
ATOM 3746 C C . LEU B 1 175 ? 16.469 -25.609 2.328 1 96.56 175 LEU B C 1
ATOM 3748 O O . LEU B 1 175 ? 15.578 -25.984 3.092 1 96.56 175 LEU B O 1
ATOM 3752 N N . ALA B 1 176 ? 16.281 -25.531 1.062 1 96.19 176 ALA B N 1
ATOM 3753 C CA . ALA B 1 176 ? 14.977 -25.703 0.44 1 96.19 176 ALA B CA 1
ATOM 3754 C C . ALA B 1 176 ? 14.445 -27.125 0.665 1 96.19 176 ALA B C 1
ATOM 3756 O O . ALA B 1 176 ? 13.234 -27.359 0.606 1 96.19 176 ALA B O 1
ATOM 3757 N N . GLN B 1 177 ? 15.289 -28.047 0.999 1 95.19 177 GLN B N 1
ATOM 3758 C CA . GLN B 1 177 ? 14.875 -29.438 1.14 1 95.19 177 GLN B CA 1
ATOM 3759 C C . GLN B 1 177 ? 14.602 -29.781 2.6 1 95.19 177 GLN B C 1
ATOM 3761 O O . GLN B 1 177 ? 14.164 -30.891 2.906 1 95.19 177 GLN B O 1
ATOM 3766 N N . SER B 1 178 ? 14.805 -28.875 3.438 1 94.88 178 SER B N 1
ATOM 3767 C CA . SER B 1 178 ? 14.555 -29.125 4.855 1 94.88 178 SER B CA 1
ATOM 3768 C C . SER B 1 178 ? 13.062 -29.156 5.156 1 94.88 178 SER B C 1
ATOM 3770 O O . SER B 1 178 ? 12.289 -28.406 4.543 1 94.88 178 SER B O 1
ATOM 3772 N N . SER B 1 179 ? 12.664 -29.984 6.043 1 93.38 179 SER B N 1
ATOM 3773 C CA . SER B 1 179 ? 11.266 -30.016 6.473 1 93.38 179 SER B CA 1
ATOM 3774 C C . SER B 1 179 ? 10.945 -28.844 7.391 1 93.38 179 SER B C 1
ATOM 3776 O O . SER B 1 179 ? 9.812 -28.359 7.414 1 93.38 179 SER B O 1
ATOM 3778 N N . SER B 1 180 ? 11.922 -28.453 8.148 1 95.25 180 SER B N 1
ATOM 3779 C CA . SER B 1 180 ? 11.812 -27.312 9.047 1 95.25 180 SER B CA 1
ATOM 3780 C C . SER B 1 180 ? 13.164 -26.641 9.266 1 95.25 180 SER B C 1
ATOM 3782 O O . SER B 1 180 ? 14.211 -27.281 9.102 1 95.25 180 SER B O 1
ATOM 3784 N N . ILE B 1 181 ? 13.133 -25.375 9.562 1 95.5 181 ILE B N 1
ATOM 3785 C CA . ILE B 1 181 ? 14.359 -24.656 9.867 1 95.5 181 ILE B CA 1
ATOM 3786 C C . ILE B 1 181 ? 14.133 -23.734 11.07 1 95.5 181 ILE B C 1
ATOM 3788 O O . ILE B 1 181 ? 12.984 -23.484 11.453 1 95.5 181 ILE B O 1
ATOM 3792 N N . THR B 1 182 ? 15.203 -23.312 11.672 1 93.94 182 THR B N 1
ATOM 3793 C CA . THR B 1 182 ? 15.109 -22.391 12.797 1 93.94 182 THR B CA 1
ATOM 3794 C C . THR B 1 182 ? 15.203 -20.953 12.32 1 93.94 182 THR B C 1
ATOM 3796 O O . THR B 1 182 ? 15.672 -20.688 11.211 1 93.94 182 THR B O 1
ATOM 3799 N N . TRP B 1 183 ? 14.805 -20.062 13.18 1 93.12 183 TRP B N 1
ATOM 3800 C CA . TRP B 1 183 ? 14.969 -18.641 12.898 1 93.12 183 TRP B CA 1
ATOM 3801 C C . TRP B 1 183 ? 16.438 -18.281 12.727 1 93.12 183 TRP B C 1
ATOM 3803 O O . TRP B 1 183 ? 16.797 -17.422 11.922 1 93.12 183 TRP B O 1
ATOM 3813 N N . HIS B 1 184 ? 17.25 -18.938 13.531 1 93.81 184 HIS B N 1
ATOM 3814 C CA . HIS B 1 184 ? 18.688 -18.703 13.414 1 93.81 184 HIS B CA 1
ATOM 3815 C C . HIS B 1 184 ? 19.172 -19.016 12 1 93.81 184 HIS B C 1
ATOM 3817 O O . HIS B 1 184 ? 19.906 -18.234 11.406 1 93.81 184 HIS B O 1
ATOM 3823 N N . GLU B 1 185 ? 18.797 -20.172 11.531 1 95.06 185 GLU B N 1
ATOM 3824 C CA . GLU B 1 185 ? 19.188 -20.578 10.188 1 95.06 185 GLU B CA 1
ATOM 3825 C C . GLU B 1 185 ? 18.656 -19.609 9.141 1 95.06 185 GLU B C 1
ATOM 3827 O O . GLU B 1 185 ? 19.359 -19.25 8.195 1 95.06 185 GLU B O 1
ATOM 3832 N N . LEU B 1 186 ? 17.422 -19.188 9.289 1 96.19 186 LEU B N 1
ATOM 3833 C CA . LEU B 1 186 ? 16.781 -18.281 8.336 1 96.19 186 LEU B CA 1
ATOM 3834 C C . LEU B 1 186 ? 17.469 -16.922 8.336 1 96.19 186 LEU B C 1
ATOM 3836 O O . LEU B 1 186 ? 17.828 -16.406 7.277 1 96.19 186 LEU B O 1
ATOM 3840 N N . CYS B 1 187 ? 17.75 -16.406 9.523 1 95.19 187 CYS B N 1
ATOM 3841 C CA . CYS B 1 187 ? 18.266 -15.047 9.68 1 95.19 187 CYS B CA 1
ATOM 3842 C C . CYS B 1 187 ? 19.734 -14.969 9.312 1 95.19 187 CYS B C 1
ATOM 3844 O O . CYS B 1 187 ? 20.281 -13.875 9.141 1 95.19 187 CYS B O 1
ATOM 3846 N N . SER B 1 188 ? 20.359 -16.078 9.117 1 96 188 SER B N 1
ATOM 3847 C CA . SER B 1 188 ? 21.781 -16.109 8.773 1 96 188 SER B CA 1
ATOM 3848 C C . SER B 1 188 ? 21.984 -15.938 7.277 1 96 188 SER B C 1
ATOM 3850 O O . SER B 1 188 ? 23.109 -16.031 6.785 1 96 188 SER B O 1
ATOM 3852 N N . ASN B 1 189 ? 20.953 -15.719 6.574 1 97 189 ASN B N 1
ATOM 3853 C CA . ASN B 1 189 ? 20.969 -15.516 5.133 1 97 189 ASN B CA 1
ATOM 3854 C C . ASN B 1 189 ? 20.625 -14.078 4.766 1 97 189 ASN B C 1
ATOM 3856 O O . ASN B 1 189 ? 20.062 -13.344 5.578 1 97 189 ASN B O 1
ATOM 3860 N N . PRO B 1 190 ? 21 -13.648 3.477 1 96.62 190 PRO B N 1
ATOM 3861 C CA . PRO B 1 190 ? 20.453 -12.375 3.018 1 96.62 190 PRO B CA 1
ATOM 3862 C C . PRO B 1 190 ? 18.922 -12.352 3.049 1 96.62 190 PRO B C 1
ATOM 3864 O O . PRO B 1 190 ? 18.281 -13.367 2.766 1 96.62 190 PRO B O 1
ATOM 3867 N N . PHE B 1 191 ? 18.453 -11.172 3.332 1 97.56 191 PHE B N 1
ATOM 3868 C CA . PHE B 1 191 ? 17.031 -11.133 3.605 1 97.56 191 PHE B CA 1
ATOM 3869 C C . PHE B 1 191 ? 16.328 -10.125 2.697 1 97.56 191 PHE B C 1
ATOM 3871 O O . PHE B 1 191 ? 16.875 -9.055 2.422 1 97.56 191 PHE B O 1
ATOM 3878 N N . VAL B 1 192 ? 15.203 -10.523 2.256 1 98 192 VAL B N 1
ATOM 3879 C CA . VAL B 1 192 ? 14.172 -9.641 1.71 1 98 192 VAL B CA 1
ATOM 3880 C C . VAL B 1 192 ? 13.008 -9.547 2.686 1 98 192 VAL B C 1
ATOM 3882 O O . VAL B 1 192 ? 12.461 -10.57 3.117 1 98 192 VAL B O 1
ATOM 3885 N N . THR B 1 193 ? 12.625 -8.344 3.084 1 96.94 193 THR B N 1
ATOM 3886 C CA . THR B 1 193 ? 11.516 -8.266 4.027 1 96.94 193 THR B CA 1
ATOM 3887 C C . THR B 1 193 ? 10.727 -6.973 3.826 1 96.94 193 THR B C 1
ATOM 3889 O O . THR B 1 193 ? 10.977 -6.223 2.879 1 96.94 193 THR B O 1
ATOM 3892 N N . LEU B 1 194 ? 9.719 -6.797 4.617 1 95.44 194 LEU B N 1
ATOM 3893 C CA . LEU B 1 194 ? 8.797 -5.676 4.48 1 95.44 194 LEU B CA 1
ATOM 3894 C C . LEU B 1 194 ? 9.305 -4.457 5.242 1 95.44 194 LEU B C 1
ATOM 3896 O O . LEU B 1 194 ? 10.016 -4.598 6.242 1 95.44 194 LEU B O 1
ATOM 3900 N N . GLN B 1 195 ? 8.883 -3.322 4.738 1 90.56 195 GLN B N 1
ATOM 3901 C CA . GLN B 1 195 ? 9.242 -2.07 5.398 1 90.56 195 GLN B CA 1
ATOM 3902 C C . GLN B 1 195 ? 8.414 -1.859 6.664 1 90.56 195 GLN B C 1
ATOM 3904 O O . GLN B 1 195 ? 7.277 -2.324 6.754 1 90.56 195 GLN B O 1
ATOM 3909 N N . LYS B 1 196 ? 9.008 -1.11 7.543 1 87.25 196 LYS B N 1
ATOM 3910 C CA . LYS B 1 196 ? 8.305 -0.736 8.766 1 87.25 196 LYS B CA 1
ATOM 3911 C C . LYS B 1 196 ? 7.227 0.309 8.477 1 87.25 196 LYS B C 1
ATOM 3913 O O . LYS B 1 196 ? 7.418 1.187 7.633 1 87.25 196 LYS B O 1
ATOM 3918 N N . PRO B 1 197 ? 6.141 0.152 9.195 1 84.56 197 PRO B N 1
ATOM 3919 C CA . PRO B 1 197 ? 5.746 -0.825 10.211 1 84.56 197 PRO B CA 1
ATOM 3920 C C . PRO B 1 197 ? 5.156 -2.098 9.609 1 84.56 197 PRO B C 1
ATOM 3922 O O . PRO B 1 197 ? 4.391 -2.031 8.641 1 84.56 197 PRO B O 1
ATOM 3925 N N . SER B 1 198 ? 5.555 -3.213 10.117 1 89.25 198 SER B N 1
ATOM 3926 C CA . SER B 1 198 ? 5.09 -4.527 9.688 1 89.25 198 SER B CA 1
ATOM 3927 C C . SER B 1 198 ? 5.344 -5.582 10.766 1 89.25 198 SER B C 1
ATOM 3929 O O . SER B 1 198 ? 6.414 -5.605 11.375 1 89.25 198 SER B O 1
ATOM 3931 N N . ILE B 1 199 ? 4.363 -6.305 10.992 1 86.94 199 ILE B N 1
ATOM 3932 C CA . ILE B 1 199 ? 4.523 -7.387 11.953 1 86.94 199 ILE B CA 1
ATOM 3933 C C . ILE B 1 199 ? 5.594 -8.359 11.469 1 86.94 199 ILE B C 1
ATOM 3935 O O . ILE B 1 199 ? 6.359 -8.906 12.273 1 86.94 199 ILE B O 1
ATOM 3939 N N . VAL B 1 200 ? 5.641 -8.617 10.195 1 89.88 200 VAL B N 1
ATOM 3940 C CA . VAL B 1 200 ? 6.656 -9.5 9.633 1 89.88 200 VAL B CA 1
ATOM 3941 C C . VAL B 1 200 ? 8.047 -8.922 9.891 1 89.88 200 VAL B C 1
ATOM 3943 O O . VAL B 1 200 ? 8.945 -9.633 10.336 1 89.88 200 VAL B O 1
ATOM 3946 N N . ARG B 1 201 ? 8.18 -7.641 9.633 1 93.12 201 ARG B N 1
ATOM 3947 C CA . ARG B 1 201 ? 9.445 -6.965 9.891 1 93.12 201 ARG B CA 1
ATOM 3948 C C . ARG B 1 201 ? 9.836 -7.07 11.359 1 93.12 201 ARG B C 1
ATOM 3950 O O . ARG B 1 201 ? 10.977 -7.395 11.688 1 93.12 201 ARG B O 1
ATOM 3957 N N . TYR B 1 202 ? 8.906 -6.855 12.172 1 90.31 202 TYR B N 1
ATOM 3958 C CA . TYR B 1 202 ? 9.117 -6.926 13.617 1 90.31 202 TYR B CA 1
ATOM 3959 C C . TYR B 1 202 ? 9.594 -8.312 14.031 1 90.31 202 TYR B C 1
ATOM 3961 O O . TYR B 1 202 ? 10.578 -8.438 14.766 1 90.31 202 TYR B O 1
ATOM 3969 N N . LEU B 1 203 ? 8.945 -9.312 13.586 1 88.88 203 LEU B N 1
ATOM 3970 C CA . LEU B 1 203 ? 9.281 -10.688 13.953 1 88.88 203 LEU B CA 1
ATOM 3971 C C . LEU B 1 203 ? 10.68 -11.047 13.469 1 88.88 203 LEU B C 1
ATOM 3973 O O . LEU B 1 203 ? 11.445 -11.68 14.203 1 88.88 203 LEU B O 1
ATOM 3977 N N . VAL B 1 204 ? 10.984 -10.664 12.289 1 93.5 204 VAL B N 1
ATOM 3978 C CA . VAL B 1 204 ? 12.305 -10.938 11.734 1 93.5 204 VAL B CA 1
ATOM 3979 C C . VAL B 1 204 ? 13.375 -10.266 12.594 1 93.5 204 VAL B C 1
ATOM 3981 O O . VAL B 1 204 ? 14.344 -10.914 13.008 1 93.5 204 VAL B O 1
ATOM 3984 N N . GLU B 1 205 ? 13.148 -9.07 12.914 1 93.88 205 GLU B N 1
ATOM 3985 C CA . GLU B 1 205 ? 14.141 -8.32 13.68 1 93.88 205 GLU B CA 1
ATOM 3986 C C . GLU B 1 205 ? 14.258 -8.844 15.109 1 93.88 205 GLU B C 1
ATOM 3988 O O . GLU B 1 205 ? 15.359 -8.938 15.648 1 93.88 205 GLU B O 1
ATOM 3993 N N . GLN B 1 206 ? 13.164 -9.125 15.68 1 90.81 206 GLN B N 1
ATOM 3994 C CA . GLN B 1 206 ? 13.164 -9.648 17.047 1 90.81 206 GLN B CA 1
ATOM 3995 C C . GLN B 1 206 ? 13.922 -10.977 17.109 1 90.81 206 GLN B C 1
ATOM 3997 O O . GLN B 1 206 ? 14.688 -11.203 18.047 1 90.81 206 GLN B O 1
ATOM 4002 N N . ASN B 1 207 ? 13.688 -11.805 16.156 1 90.56 207 ASN B N 1
ATOM 4003 C CA . ASN B 1 207 ? 14.359 -13.102 16.156 1 90.56 207 ASN B CA 1
ATOM 4004 C C . ASN B 1 207 ? 15.844 -12.961 15.82 1 90.56 207 ASN B C 1
ATOM 4006 O O . ASN B 1 207 ? 16.672 -13.719 16.328 1 90.56 207 ASN B O 1
ATOM 4010 N N . CYS B 1 208 ? 16.172 -12.055 14.969 1 93 208 CYS B N 1
ATOM 4011 C CA . CYS B 1 208 ? 17.578 -11.766 14.742 1 93 208 CYS B CA 1
ATOM 4012 C C . CYS B 1 208 ? 18.25 -11.32 16.031 1 93 208 CYS B C 1
ATOM 4014 O O . CYS B 1 208 ? 19.344 -11.805 16.359 1 93 208 CYS B O 1
ATOM 4016 N N . LEU B 1 209 ? 17.609 -10.461 16.719 1 92 209 LEU B N 1
ATOM 4017 C CA . LEU B 1 209 ? 18.141 -9.961 17.984 1 92 209 LEU B CA 1
ATOM 4018 C C . LEU B 1 209 ? 18.297 -11.086 19 1 92 209 LEU B C 1
ATOM 4020 O O . LEU B 1 209 ? 19.344 -11.211 19.641 1 92 209 LEU B O 1
ATOM 4024 N N . ARG B 1 210 ? 17.328 -11.859 19.125 1 90.56 210 ARG B N 1
ATOM 4025 C CA . ARG B 1 210 ? 17.328 -12.977 20.047 1 90.56 210 ARG B CA 1
ATOM 4026 C C . ARG B 1 210 ? 18.469 -13.938 19.75 1 90.56 210 ARG B C 1
ATOM 4028 O O . ARG B 1 210 ? 19.016 -14.562 20.672 1 90.56 210 ARG B O 1
ATOM 4035 N N . ASN B 1 211 ? 18.812 -14.039 18.516 1 91.06 211 ASN B N 1
ATOM 4036 C CA . ASN B 1 211 ? 19.844 -14.977 18.094 1 91.06 211 ASN B CA 1
ATOM 4037 C C . ASN B 1 211 ? 21.188 -14.273 17.906 1 91.06 211 ASN B C 1
ATOM 4039 O O . ASN B 1 211 ? 22.125 -14.867 17.375 1 91.06 211 ASN B O 1
ATOM 4043 N N . ASN B 1 212 ? 21.234 -13.016 18.203 1 93.81 212 ASN B N 1
ATOM 4044 C CA . ASN B 1 212 ? 22.453 -12.211 18.094 1 93.81 212 ASN B CA 1
ATOM 4045 C C . ASN B 1 212 ? 22.984 -12.18 16.656 1 93.81 212 ASN B C 1
ATOM 4047 O O . ASN B 1 212 ? 24.172 -12.391 16.422 1 93.81 212 ASN B O 1
ATOM 4051 N N . ILE B 1 213 ? 22.062 -12.078 15.781 1 94.44 213 ILE B N 1
ATOM 4052 C CA . ILE B 1 213 ? 22.406 -11.977 14.367 1 94.44 213 ILE B CA 1
ATOM 4053 C C . ILE B 1 213 ? 22.062 -10.578 13.852 1 94.44 213 ILE B C 1
ATOM 4055 O O . ILE B 1 213 ? 21.016 -10.023 14.195 1 94.44 213 ILE B O 1
ATOM 4059 N N . THR B 1 214 ? 22.953 -10.055 13.094 1 94.38 214 THR B N 1
ATOM 4060 C CA . THR B 1 214 ? 22.641 -8.82 12.383 1 94.38 214 THR B CA 1
ATOM 4061 C C . THR B 1 214 ? 21.953 -9.117 11.062 1 94.38 214 THR B C 1
ATOM 4063 O O . THR B 1 214 ? 22.484 -9.836 10.219 1 94.38 214 THR B O 1
ATOM 4066 N N . LEU B 1 215 ? 20.844 -8.539 10.898 1 94.12 215 LEU B N 1
ATOM 4067 C CA . LEU B 1 215 ? 20.062 -8.773 9.695 1 94.12 215 LEU B CA 1
ATOM 4068 C C . LEU B 1 215 ? 20.797 -8.25 8.461 1 94.12 215 LEU B C 1
ATOM 4070 O O . LEU B 1 215 ? 21.156 -7.074 8.398 1 94.12 215 LEU B O 1
ATOM 4074 N N . ASP B 1 216 ? 21.047 -9.078 7.516 1 94.69 216 ASP B N 1
ATOM 4075 C CA . ASP B 1 216 ? 21.594 -8.672 6.223 1 94.69 216 ASP B CA 1
ATOM 4076 C C . ASP B 1 216 ? 20.469 -8.328 5.242 1 94.69 216 ASP B C 1
ATOM 4078 O O . ASP B 1 216 ? 20.109 -9.148 4.395 1 94.69 216 ASP B O 1
ATOM 4082 N N . LEU B 1 217 ? 19.969 -7.168 5.297 1 94.88 217 LEU B N 1
ATOM 4083 C CA . LEU B 1 217 ? 18.828 -6.711 4.516 1 94.88 217 LEU B CA 1
ATOM 4084 C C . LEU B 1 217 ? 19.25 -6.301 3.111 1 94.88 217 LEU B C 1
ATOM 4086 O O . LEU B 1 217 ? 19.938 -5.289 2.934 1 94.88 217 LEU B O 1
ATOM 4090 N N . LYS B 1 218 ? 18.781 -7.016 2.139 1 96.44 218 LYS B N 1
ATOM 4091 C CA . LYS B 1 218 ? 19.109 -6.711 0.752 1 96.44 218 LYS B CA 1
ATOM 4092 C C . LYS B 1 218 ? 18.031 -5.855 0.097 1 96.44 218 LYS B C 1
ATOM 4094 O O . LYS B 1 218 ? 18.344 -4.914 -0.634 1 96.44 218 LYS B O 1
ATOM 4099 N N . VAL B 1 219 ? 16.812 -6.246 0.367 1 96.88 219 VAL B N 1
ATOM 4100 C CA . VAL B 1 219 ? 15.695 -5.52 -0.214 1 96.88 219 VAL B CA 1
ATOM 4101 C C . VAL B 1 219 ? 14.586 -5.371 0.823 1 96.88 219 VAL B C 1
ATOM 4103 O O . VAL B 1 219 ? 14.273 -6.32 1.548 1 96.88 219 VAL B O 1
ATOM 4106 N N . GLU B 1 220 ? 14.039 -4.262 0.893 1 96.19 220 GLU B N 1
ATOM 4107 C CA . GLU B 1 220 ? 12.797 -4.059 1.625 1 96.19 220 GLU B CA 1
ATOM 4108 C C . GLU B 1 220 ? 11.719 -3.459 0.726 1 96.19 220 GLU B C 1
ATOM 4110 O O . GLU B 1 220 ? 12.016 -2.641 -0.147 1 96.19 220 GLU B O 1
ATOM 4115 N N . CYS B 1 221 ? 10.523 -3.934 0.913 1 95.12 221 CYS B N 1
ATOM 4116 C CA . CYS B 1 221 ? 9.383 -3.48 0.127 1 95.12 221 CYS B CA 1
ATOM 4117 C C . CYS B 1 221 ? 8.109 -3.48 0.964 1 95.12 221 CYS B C 1
ATOM 4119 O O . CYS B 1 221 ? 8.172 -3.59 2.191 1 95.12 221 CYS B O 1
ATOM 4121 N N . HIS B 1 222 ? 6.93 -3.307 0.277 1 91 222 HIS B N 1
ATOM 4122 C CA . HIS B 1 222 ? 5.73 -3.078 1.074 1 91 222 HIS B CA 1
ATOM 4123 C C . HIS B 1 222 ? 4.758 -4.25 0.959 1 91 222 HIS B C 1
ATOM 4125 O O . HIS B 1 222 ? 3.887 -4.426 1.812 1 91 222 HIS B O 1
ATOM 4131 N N . GLN B 1 223 ? 4.902 -5.035 -0.037 1 91.69 223 GLN B N 1
ATOM 4132 C CA . GLN B 1 223 ? 3.9 -6.062 -0.302 1 91.69 223 GLN B CA 1
ATOM 4133 C C . GLN B 1 223 ? 4.523 -7.457 -0.275 1 91.69 223 GLN B C 1
ATOM 4135 O O . GLN B 1 223 ? 5.629 -7.656 -0.783 1 91.69 223 GLN B O 1
ATOM 4140 N N . ILE B 1 224 ? 3.775 -8.367 0.272 1 93.5 224 ILE B N 1
ATOM 4141 C CA . ILE B 1 224 ? 4.258 -9.742 0.367 1 93.5 224 ILE B CA 1
ATOM 4142 C C . ILE B 1 224 ? 4.391 -10.336 -1.031 1 93.5 224 ILE B C 1
ATOM 4144 O O . ILE B 1 224 ? 5.312 -11.117 -1.296 1 93.5 224 ILE B O 1
ATOM 4148 N N . SER B 1 225 ? 3.514 -9.977 -1.9 1 91.81 225 SER B N 1
ATOM 4149 C CA . SER B 1 225 ? 3.572 -10.484 -3.268 1 91.81 225 SER B CA 1
ATOM 4150 C C . SER B 1 225 ? 4.867 -10.07 -3.955 1 91.81 225 SER B C 1
ATOM 4152 O O . SER B 1 225 ? 5.504 -10.883 -4.629 1 91.81 225 SER B O 1
ATOM 4154 N N . SER B 1 226 ? 5.254 -8.828 -3.779 1 94 226 SER B N 1
ATOM 4155 C CA . SER B 1 226 ? 6.523 -8.375 -4.336 1 94 226 SER B CA 1
ATOM 4156 C C . SER B 1 226 ? 7.703 -9.062 -3.654 1 94 226 SER B C 1
ATOM 4158 O O . SER B 1 226 ? 8.648 -9.492 -4.32 1 94 226 SER B O 1
ATOM 4160 N N . LEU B 1 227 ? 7.59 -9.102 -2.404 1 95.94 227 LEU B N 1
ATOM 4161 C CA . LEU B 1 227 ? 8.602 -9.766 -1.594 1 95.94 227 LEU B CA 1
ATOM 4162 C C . LEU B 1 227 ? 8.883 -11.172 -2.113 1 95.94 227 LEU B C 1
ATOM 4164 O O . LEU B 1 227 ? 10.047 -11.562 -2.262 1 95.94 227 LEU B O 1
ATOM 4168 N N . SER B 1 228 ? 7.848 -11.906 -2.396 1 95.88 228 SER B N 1
ATOM 4169 C CA . SER B 1 228 ? 7.988 -13.289 -2.852 1 95.88 228 SER B CA 1
ATOM 4170 C C . SER B 1 228 ? 8.672 -13.352 -4.211 1 95.88 228 SER B C 1
ATOM 4172 O O . SER B 1 228 ? 9.383 -14.32 -4.512 1 95.88 228 SER B O 1
ATOM 4174 N N . SER B 1 229 ? 8.453 -12.367 -5.02 1 95.56 229 SER B N 1
ATOM 4175 C CA . SER B 1 229 ? 9.117 -12.305 -6.316 1 95.56 229 SER B CA 1
ATOM 4176 C C . SER B 1 229 ? 10.617 -12.078 -6.16 1 95.56 229 SER B C 1
ATOM 4178 O O . SER B 1 229 ? 11.422 -12.734 -6.828 1 95.56 229 SER B O 1
ATOM 4180 N N . PHE B 1 230 ? 10.977 -11.188 -5.266 1 97.62 230 PHE B N 1
ATOM 4181 C CA . PHE B 1 230 ? 12.391 -10.945 -4.992 1 97.62 230 PHE B CA 1
ATOM 4182 C C . PHE B 1 230 ? 13.07 -12.211 -4.488 1 97.62 230 PHE B C 1
ATOM 4184 O O . PHE B 1 230 ? 14.188 -12.531 -4.891 1 97.62 230 PHE B O 1
ATOM 4191 N N . VAL B 1 231 ? 12.383 -12.938 -3.674 1 98.12 231 VAL B N 1
ATOM 4192 C CA . VAL B 1 231 ? 12.93 -14.172 -3.119 1 98.12 231 VAL B CA 1
ATOM 4193 C C . VAL B 1 231 ? 13.078 -15.211 -4.227 1 98.12 231 VAL B C 1
ATOM 4195 O O . VAL B 1 231 ? 14.094 -15.914 -4.297 1 98.12 231 VAL B O 1
ATOM 4198 N N . ALA B 1 232 ? 12.109 -15.289 -5.066 1 96.88 232 ALA B N 1
ATOM 4199 C CA . ALA B 1 232 ? 12.117 -16.266 -6.152 1 96.88 232 ALA B CA 1
ATOM 4200 C C . ALA B 1 232 ? 13.359 -16.109 -7.023 1 96.88 232 ALA B C 1
ATOM 4202 O O . ALA B 1 232 ? 13.891 -17.078 -7.555 1 96.88 232 ALA B O 1
ATOM 4203 N N . TYR B 1 233 ? 13.82 -14.922 -7.164 1 95.81 233 TYR B N 1
ATOM 4204 C CA . TYR B 1 233 ? 14.984 -14.656 -8.008 1 95.81 233 TYR B CA 1
ATOM 4205 C C . TYR B 1 233 ? 16.281 -14.93 -7.254 1 95.81 233 TYR B C 1
ATOM 4207 O O . TYR B 1 233 ? 17.375 -14.75 -7.797 1 95.81 233 TYR B O 1
ATOM 4215 N N . GLY B 1 234 ? 16.141 -15.273 -6.008 1 95.94 234 GLY B N 1
ATOM 4216 C CA . GLY B 1 234 ? 17.297 -15.703 -5.254 1 95.94 234 GLY B CA 1
ATOM 4217 C C . GLY B 1 234 ? 18.016 -14.562 -4.562 1 95.94 234 GLY B C 1
ATOM 4218 O O . GLY B 1 234 ? 19.188 -14.695 -4.18 1 95.94 234 GLY B O 1
ATOM 4219 N N . ILE B 1 235 ? 17.391 -13.453 -4.355 1 97 235 ILE B N 1
ATOM 4220 C CA . ILE B 1 235 ? 18.016 -12.281 -3.75 1 97 235 ILE B CA 1
ATOM 4221 C C . ILE B 1 235 ? 18.234 -12.531 -2.258 1 97 235 ILE B C 1
ATOM 4223 O O . ILE B 1 235 ? 19.188 -12.023 -1.67 1 97 235 ILE B O 1
ATOM 4227 N N . GLY B 1 236 ? 17.297 -13.25 -1.715 1 97.69 236 GLY B N 1
ATOM 4228 C CA . GLY B 1 236 ? 17.344 -13.586 -0.301 1 97.69 236 GLY B CA 1
ATOM 4229 C C . GLY B 1 236 ? 16.188 -14.477 0.14 1 97.69 236 GLY B C 1
ATOM 4230 O O . GLY B 1 236 ? 15.5 -15.062 -0.694 1 97.69 236 GLY B O 1
ATOM 4231 N N . VAL B 1 237 ? 16.125 -14.609 1.453 1 98.38 237 VAL B N 1
ATOM 4232 C CA . VAL B 1 237 ? 15.047 -15.375 2.066 1 98.38 237 VAL B CA 1
ATOM 4233 C C . VAL B 1 237 ? 14.109 -14.438 2.824 1 98.38 237 VAL B C 1
ATOM 4235 O O . VAL B 1 237 ? 14.367 -13.234 2.912 1 98.38 237 VAL B O 1
ATOM 4238 N N . SER B 1 238 ? 12.984 -15 3.266 1 98.12 238 SER B N 1
ATOM 4239 C CA . SER B 1 238 ? 12.047 -14.172 4.016 1 98.12 238 SER B CA 1
ATOM 4240 C C . SER B 1 238 ? 11.125 -15.031 4.875 1 98.12 238 SER B C 1
ATOM 4242 O O . SER B 1 238 ? 11.367 -16.219 5.062 1 98.12 238 SER B O 1
ATOM 4244 N N . ALA B 1 239 ? 10.234 -14.359 5.531 1 96.5 239 ALA B N 1
ATOM 4245 C CA . ALA B 1 239 ? 9.133 -14.984 6.27 1 96.5 239 ALA B CA 1
ATOM 4246 C C . ALA B 1 239 ? 7.793 -14.375 5.879 1 96.5 239 ALA B C 1
ATOM 4248 O O . ALA B 1 239 ? 7.707 -13.172 5.605 1 96.5 239 ALA B O 1
ATOM 4249 N N . ILE B 1 240 ? 6.758 -15.211 5.844 1 96.31 240 ILE B N 1
ATOM 4250 C CA . ILE B 1 240 ? 5.43 -14.734 5.477 1 96.31 240 ILE B CA 1
ATOM 4251 C C . ILE B 1 240 ? 4.379 -15.375 6.379 1 96.31 240 ILE B C 1
ATOM 4253 O O . ILE B 1 240 ? 4.613 -16.438 6.953 1 96.31 240 ILE B O 1
ATOM 4257 N N . PRO B 1 241 ? 3.23 -14.727 6.516 1 95 241 PRO B N 1
ATOM 4258 C CA . PRO B 1 241 ? 2.133 -15.383 7.23 1 95 241 PRO B CA 1
ATOM 4259 C C . PRO B 1 241 ? 1.674 -16.672 6.559 1 95 241 PRO B C 1
ATOM 4261 O O . PRO B 1 241 ? 1.623 -16.75 5.328 1 95 241 PRO B O 1
ATOM 4264 N N . ARG B 1 242 ? 1.28 -17.656 7.32 1 94.5 242 ARG B N 1
ATOM 4265 C CA . ARG B 1 242 ? 0.919 -18.984 6.832 1 94.5 242 ARG B CA 1
ATOM 4266 C C . ARG B 1 242 ? -0.277 -18.906 5.891 1 94.5 242 ARG B C 1
ATOM 4268 O O . ARG B 1 242 ? -0.299 -19.578 4.855 1 94.5 242 ARG B O 1
ATOM 4275 N N . HIS B 1 243 ? -1.241 -18.109 6.191 1 94.12 243 HIS B N 1
ATOM 4276 C CA . HIS B 1 243 ? -2.459 -18.047 5.391 1 94.12 243 HIS B CA 1
ATOM 4277 C C . HIS B 1 243 ? -2.18 -17.5 3.998 1 94.12 243 HIS B C 1
ATOM 4279 O O . HIS B 1 243 ? -3.016 -17.609 3.1 1 94.12 243 HIS B O 1
ATOM 4285 N N . PHE B 1 244 ? -0.969 -16.891 3.824 1 94.38 244 PHE B N 1
ATOM 4286 C CA . PHE B 1 244 ? -0.621 -16.359 2.508 1 94.38 244 PHE B CA 1
ATOM 4287 C C . PHE B 1 244 ? 0.029 -17.438 1.649 1 94.38 244 PHE B C 1
ATOM 4289 O O . PHE B 1 244 ? 0.288 -17.219 0.464 1 94.38 244 PHE B O 1
ATOM 4296 N N . ALA B 1 245 ? 0.252 -18.594 2.152 1 94.38 245 ALA B N 1
ATOM 4297 C CA . ALA B 1 245 ? 1.009 -19.672 1.524 1 94.38 245 ALA B CA 1
ATOM 4298 C C . ALA B 1 245 ? 0.384 -20.094 0.194 1 94.38 245 ALA B C 1
ATOM 4300 O O . ALA B 1 245 ? 1.095 -20.344 -0.781 1 94.38 245 ALA B O 1
ATOM 4301 N N . LYS B 1 246 ? -0.878 -20.094 0.125 1 89.81 246 LYS B N 1
ATOM 4302 C CA . LYS B 1 246 ? -1.572 -20.578 -1.066 1 89.81 246 LYS B CA 1
ATOM 4303 C C . LYS B 1 246 ? -1.395 -19.609 -2.232 1 89.81 246 LYS B C 1
ATOM 4305 O O . LYS B 1 246 ? -1.684 -19.953 -3.381 1 89.81 246 LYS B O 1
ATOM 4310 N N . HIS B 1 247 ? -0.897 -18.469 -1.928 1 90.62 247 HIS B N 1
ATOM 4311 C CA . HIS B 1 247 ? -0.799 -17.438 -2.951 1 90.62 247 HIS B CA 1
ATOM 4312 C C . HIS B 1 247 ? 0.65 -17.203 -3.367 1 90.62 247 HIS B C 1
ATOM 4314 O O . HIS B 1 247 ? 0.948 -16.266 -4.102 1 90.62 247 HIS B O 1
ATOM 4320 N N . ILE B 1 248 ? 1.481 -18 -2.902 1 92.75 248 ILE B N 1
ATOM 4321 C CA . ILE B 1 248 ? 2.896 -17.938 -3.248 1 92.75 248 ILE B CA 1
ATOM 4322 C C . ILE B 1 248 ? 3.18 -18.812 -4.461 1 92.75 248 ILE B C 1
ATOM 4324 O O . ILE B 1 248 ? 2.645 -19.922 -4.566 1 92.75 248 ILE B O 1
ATOM 4328 N N . ASP B 1 249 ? 3.973 -18.281 -5.348 1 91.31 249 ASP B N 1
ATOM 4329 C CA . ASP B 1 249 ? 4.453 -19.062 -6.48 1 91.31 249 ASP B CA 1
ATOM 4330 C C . ASP B 1 249 ? 5.324 -20.219 -6.016 1 91.31 249 ASP B C 1
ATOM 4332 O O . ASP B 1 249 ? 6.508 -20.047 -5.715 1 91.31 249 ASP B O 1
ATOM 4336 N N . LYS B 1 250 ? 4.832 -21.438 -6.16 1 92.31 250 LYS B N 1
ATOM 4337 C CA . LYS B 1 250 ? 5.547 -22.609 -5.66 1 92.31 250 LYS B CA 1
ATOM 4338 C C . LYS B 1 250 ? 6.453 -23.203 -6.734 1 92.31 250 LYS B C 1
ATOM 4340 O O . LYS B 1 250 ? 7.148 -24.188 -6.492 1 92.31 250 LYS B O 1
ATOM 4345 N N . GLU B 1 251 ? 6.398 -22.609 -7.895 1 92.12 251 GLU B N 1
ATOM 4346 C CA . GLU B 1 251 ? 7.316 -23.031 -8.953 1 92.12 251 GLU B CA 1
ATOM 4347 C C . GLU B 1 251 ? 8.742 -22.562 -8.656 1 92.12 251 GLU B C 1
ATOM 4349 O O . GLU B 1 251 ? 9.703 -23.25 -9 1 92.12 251 GLU B O 1
ATOM 4354 N N . HIS B 1 252 ? 8.805 -21.422 -8.016 1 95.5 252 HIS B N 1
ATOM 4355 C CA . HIS B 1 252 ? 10.133 -20.859 -7.852 1 95.5 252 HIS B CA 1
ATOM 4356 C C . HIS B 1 252 ? 10.469 -20.656 -6.379 1 95.5 252 HIS B C 1
ATOM 4358 O O . HIS B 1 252 ? 11.602 -20.312 -6.031 1 95.5 252 HIS B O 1
ATOM 4364 N N . ASN B 1 253 ? 9.516 -20.812 -5.527 1 97.31 253 ASN B N 1
ATOM 4365 C CA . ASN B 1 253 ? 9.695 -20.641 -4.09 1 97.31 253 ASN B CA 1
ATOM 4366 C C . ASN B 1 253 ? 9.344 -21.922 -3.328 1 97.31 253 ASN B C 1
ATOM 4368 O O . ASN B 1 253 ? 8.641 -22.781 -3.848 1 97.31 253 ASN B O 1
ATOM 4372 N N . VAL B 1 254 ? 9.852 -22.047 -2.1 1 98.06 254 VAL B N 1
ATOM 4373 C CA . VAL B 1 254 ? 9.445 -23.109 -1.175 1 98.06 254 VAL B CA 1
ATOM 4374 C C . VAL B 1 254 ? 9.102 -22.5 0.182 1 98.06 254 VAL B C 1
ATOM 4376 O O . VAL B 1 254 ? 9.68 -21.484 0.578 1 98.06 254 VAL B O 1
ATOM 4379 N N . LEU B 1 255 ? 8.156 -23.047 0.791 1 97.81 255 LEU B N 1
ATOM 4380 C CA . LEU B 1 255 ? 7.715 -22.656 2.129 1 97.81 255 LEU B CA 1
ATOM 4381 C C . LEU B 1 255 ? 8.094 -23.734 3.148 1 97.81 255 LEU B C 1
ATOM 4383 O O . LEU B 1 255 ? 7.805 -24.922 2.943 1 97.81 255 LEU B O 1
ATOM 4387 N N . ILE B 1 256 ? 8.719 -23.328 4.207 1 96.94 256 ILE B N 1
ATOM 4388 C CA . ILE B 1 256 ? 9.234 -24.266 5.191 1 96.94 256 ILE B CA 1
ATOM 4389 C C . ILE B 1 256 ? 8.766 -23.875 6.586 1 96.94 256 ILE B C 1
ATOM 4391 O O . ILE B 1 256 ? 8.75 -22.688 6.926 1 96.94 256 ILE B O 1
ATOM 4395 N N . ASP B 1 257 ? 8.438 -24.875 7.375 1 95.62 257 ASP B N 1
ATOM 4396 C CA . ASP B 1 257 ? 8.008 -24.625 8.75 1 95.62 257 ASP B CA 1
ATOM 4397 C C . ASP B 1 257 ? 9.164 -24.078 9.594 1 95.62 257 ASP B C 1
ATOM 4399 O O . ASP B 1 257 ? 10.297 -24.531 9.461 1 95.62 257 ASP B O 1
ATOM 4403 N N . LEU B 1 258 ? 8.812 -23.109 10.414 1 93.62 258 LEU B N 1
ATOM 4404 C CA . LEU B 1 258 ? 9.766 -22.562 11.375 1 93.62 258 LEU B CA 1
ATOM 4405 C C . LEU B 1 258 ? 9.594 -23.234 12.734 1 93.62 258 LEU B C 1
ATOM 4407 O O . LEU B 1 258 ? 8.5 -23.25 13.289 1 93.62 258 LEU B O 1
ATOM 4411 N N . LYS B 1 259 ? 10.508 -24.094 13.258 1 83.75 259 LYS B N 1
ATOM 4412 C CA . LYS B 1 259 ? 10.469 -24.922 14.461 1 83.75 259 LYS B CA 1
ATOM 4413 C C . LYS B 1 259 ? 10.32 -24.078 15.719 1 83.75 259 LYS B C 1
ATOM 4415 O O . LYS B 1 259 ? 9.641 -24.469 16.672 1 83.75 259 LYS B O 1
ATOM 4420 N N . ASP B 1 260 ? 11.156 -23.281 16.078 1 67.12 260 ASP B N 1
ATOM 4421 C CA . ASP B 1 260 ? 11.273 -22.719 17.422 1 67.12 260 ASP B CA 1
ATOM 4422 C C . ASP B 1 260 ? 9.961 -22.078 17.859 1 67.12 260 ASP B C 1
ATOM 4424 O O . ASP B 1 260 ? 8.938 -22.234 17.203 1 67.12 260 ASP B O 1
ATOM 4428 N N . GLU B 1 261 ? 9.961 -21.281 18.875 1 61.28 261 GLU B N 1
ATOM 4429 C CA . GLU B 1 261 ? 8.844 -20.656 19.562 1 61.28 261 GLU B CA 1
ATOM 4430 C C . GLU B 1 261 ? 7.836 -20.078 18.578 1 61.28 261 GLU B C 1
ATOM 4432 O O . GLU B 1 261 ? 8.016 -18.969 18.078 1 61.28 261 GLU B O 1
ATOM 4437 N N . ALA B 1 262 ? 7.004 -21.047 18.219 1 62.69 262 ALA B N 1
ATOM 4438 C CA . ALA B 1 262 ? 5.926 -20.641 17.312 1 62.69 262 ALA B CA 1
ATOM 4439 C C . ALA B 1 262 ? 5.344 -19.297 17.734 1 62.69 262 ALA B C 1
ATOM 4441 O O . ALA B 1 262 ? 4.906 -19.125 18.875 1 62.69 262 ALA B O 1
ATOM 4442 N N . ILE B 1 263 ? 5.809 -18.328 17.016 1 79.88 263 ILE B N 1
ATOM 4443 C CA . ILE B 1 263 ? 5.164 -17.031 17.25 1 79.88 263 ILE B CA 1
ATOM 4444 C C . ILE B 1 263 ? 3.764 -17.047 16.641 1 79.88 263 ILE B C 1
ATOM 4446 O O . ILE B 1 263 ? 3.602 -17.266 15.438 1 79.88 263 ILE B O 1
ATOM 4450 N N . HIS B 1 264 ? 2.877 -17.141 17.547 1 87.88 264 HIS B N 1
ATOM 4451 C CA . HIS B 1 264 ? 1.479 -17.031 17.141 1 87.88 264 HIS B CA 1
ATOM 4452 C C . HIS B 1 264 ? 0.915 -15.664 17.484 1 87.88 264 HIS B C 1
ATOM 4454 O O . HIS B 1 264 ? 1.198 -15.117 18.547 1 87.88 264 HIS B O 1
ATOM 4460 N N . LYS B 1 265 ? 0.293 -15.211 16.438 1 91.62 265 LYS B N 1
ATOM 4461 C CA . LYS B 1 265 ? -0.414 -13.945 16.625 1 91.62 265 LYS B CA 1
ATOM 4462 C C . LYS B 1 265 ? -1.907 -14.102 16.359 1 91.62 265 LYS B C 1
ATOM 4464 O O . LYS B 1 265 ? -2.303 -14.75 15.383 1 91.62 265 LYS B O 1
ATOM 4469 N N . THR B 1 266 ? -2.686 -13.57 17.219 1 95.31 266 THR B N 1
ATOM 4470 C CA . THR B 1 266 ? -4.133 -13.68 17.062 1 95.31 266 THR B CA 1
ATOM 4471 C C . THR B 1 266 ? -4.652 -12.602 16.109 1 95.31 266 THR B C 1
ATOM 4473 O O . THR B 1 266 ? -4.367 -11.414 16.297 1 95.31 266 THR B O 1
ATOM 4476 N N . VAL B 1 267 ? -5.355 -13.062 15.117 1 96.62 267 VAL B N 1
ATOM 4477 C CA . VAL B 1 267 ? -6.016 -12.141 14.195 1 96.62 267 VAL B CA 1
ATOM 4478 C C . VAL B 1 267 ? -7.5 -12.047 14.539 1 96.62 267 VAL B C 1
ATOM 4480 O O . VAL B 1 267 ? -8.141 -13.047 14.852 1 96.62 267 VAL B O 1
ATOM 4483 N N . GLY B 1 268 ? -7.961 -10.797 14.516 1 97.06 268 GLY B N 1
ATOM 4484 C CA . GLY B 1 268 ? -9.367 -10.594 14.828 1 97.06 268 GLY B CA 1
ATOM 4485 C C . GLY B 1 268 ? -9.922 -9.289 14.297 1 97.06 268 GLY B C 1
ATOM 4486 O O . GLY B 1 268 ? -9.281 -8.633 13.469 1 97.06 268 GLY B O 1
ATOM 4487 N N . ILE B 1 269 ? -11.18 -9.023 14.742 1 96.5 269 ILE B N 1
ATOM 4488 C CA . ILE B 1 269 ? -11.891 -7.812 14.344 1 96.5 269 ILE B CA 1
ATOM 4489 C C . ILE B 1 269 ? -11.875 -6.805 15.492 1 96.5 269 ILE B C 1
ATOM 4491 O O . ILE B 1 269 ? -12.141 -7.16 16.641 1 96.5 269 ILE B O 1
ATOM 4495 N N . VAL B 1 270 ? -11.516 -5.602 15.109 1 95.19 270 VAL B N 1
ATOM 4496 C CA . VAL B 1 270 ? -11.531 -4.535 16.109 1 95.19 270 VAL B CA 1
ATOM 4497 C C . VAL B 1 270 ? -12.609 -3.516 15.75 1 95.19 270 VAL B C 1
ATOM 4499 O O . VAL B 1 270 ? -12.82 -3.205 14.578 1 95.19 270 VAL B O 1
ATOM 4502 N N . TYR B 1 271 ? -13.336 -3.072 16.672 1 90.88 271 TYR B N 1
ATOM 4503 C CA . TYR B 1 271 ? -14.336 -2.014 16.531 1 90.88 271 TYR B CA 1
ATOM 4504 C C . TYR B 1 271 ? -14.516 -1.262 17.844 1 90.88 271 TYR B C 1
ATOM 4506 O O . TYR B 1 271 ? -14.055 -1.711 18.891 1 90.88 271 TYR B O 1
ATOM 4514 N N . LYS B 1 272 ? -15.094 -0.114 17.797 1 86.25 272 LYS B N 1
ATOM 4515 C CA . LYS B 1 272 ? -15.234 0.732 18.984 1 86.25 272 LYS B CA 1
ATOM 4516 C C . LYS B 1 272 ? -16.203 0.12 19.984 1 86.25 272 LYS B C 1
ATOM 4518 O O . LYS B 1 272 ? -17.25 -0.409 19.594 1 86.25 272 LYS B O 1
ATOM 4523 N N . LYS B 1 273 ? -15.758 0.27 21.156 1 85.12 273 LYS B N 1
ATOM 4524 C CA . LYS B 1 273 ? -16.594 -0.222 22.25 1 85.12 273 LYS B CA 1
ATOM 4525 C C . LYS B 1 273 ? -17.828 0.658 22.438 1 85.12 273 LYS B C 1
ATOM 4527 O O . LYS B 1 273 ? -17.75 1.885 22.359 1 85.12 273 LYS B O 1
ATOM 4532 N N . ASN B 1 274 ? -18.969 0.059 22.734 1 71.56 274 ASN B N 1
ATOM 4533 C CA . ASN B 1 274 ? -20.203 0.734 23.078 1 71.56 274 ASN B CA 1
ATOM 4534 C C . ASN B 1 274 ? -20.672 1.66 21.969 1 71.56 274 ASN B C 1
ATOM 4536 O O . ASN B 1 274 ? -21.234 2.723 22.219 1 71.56 274 ASN B O 1
ATOM 4540 N N . PHE B 1 275 ? -20.094 1.482 20.859 1 67.88 275 PHE B N 1
ATOM 4541 C CA . PHE B 1 275 ? -20.578 2.238 19.719 1 67.88 275 PHE B CA 1
ATOM 4542 C C . PHE B 1 275 ? -21.484 1.379 18.844 1 67.88 275 PHE B C 1
ATOM 4544 O O . PHE B 1 275 ? -21.25 0.177 18.688 1 67.88 275 PHE B O 1
ATOM 4551 N N . GLU B 1 276 ? -22.531 1.987 18.547 1 71.75 276 GLU B N 1
ATOM 4552 C CA . GLU B 1 276 ? -23.453 1.271 17.672 1 71.75 276 GLU B CA 1
ATOM 4553 C C . GLU B 1 276 ? -22.859 1.099 16.266 1 71.75 276 GLU B C 1
ATOM 4555 O O . GLU B 1 276 ? -22.594 2.084 15.578 1 71.75 276 GLU B O 1
ATOM 4560 N N . ILE B 1 277 ? -22.562 -0.098 15.93 1 76.94 277 ILE B N 1
ATOM 4561 C CA . ILE B 1 277 ? -22.109 -0.408 14.578 1 76.94 277 ILE B CA 1
ATOM 4562 C C . ILE B 1 277 ? -23.312 -0.596 13.656 1 76.94 277 ILE B C 1
ATOM 4564 O O . ILE B 1 277 ? -24.406 -0.89 14.117 1 76.94 277 ILE B O 1
ATOM 4568 N N . SER B 1 278 ? -23.125 -0.281 12.406 1 80.12 278 SER B N 1
ATOM 4569 C CA . SER B 1 278 ? -24.203 -0.451 11.445 1 80.12 278 SER B CA 1
ATOM 4570 C C . SER B 1 278 ? -24.656 -1.908 11.359 1 80.12 278 SER B C 1
ATOM 4572 O O . SER B 1 278 ? -23.891 -2.812 11.727 1 80.12 278 SER B O 1
ATOM 4574 N N . ASN B 1 279 ? -25.844 -2.119 10.93 1 82.88 279 ASN B N 1
ATOM 4575 C CA . ASN B 1 279 ? -26.391 -3.463 10.781 1 82.88 279 ASN B CA 1
ATOM 4576 C C . ASN B 1 279 ? -25.562 -4.305 9.82 1 82.88 279 ASN B C 1
ATOM 4578 O O . ASN B 1 279 ? -25.281 -5.477 10.094 1 82.88 279 ASN B O 1
ATOM 4582 N N . ILE B 1 280 ? -25.172 -3.705 8.758 1 86.75 280 ILE B N 1
ATOM 4583 C CA . ILE B 1 280 ? -24.406 -4.422 7.742 1 86.75 280 ILE B CA 1
ATOM 4584 C C . ILE B 1 280 ? -23.047 -4.82 8.305 1 86.75 280 ILE B C 1
ATOM 4586 O O . ILE B 1 280 ? -22.562 -5.918 8.047 1 86.75 280 ILE B O 1
ATOM 4590 N N . SER B 1 281 ? -22.453 -3.945 9.102 1 88.25 281 SER B N 1
ATOM 4591 C CA . SER B 1 281 ? -21.188 -4.266 9.742 1 88.25 281 SER B CA 1
ATOM 4592 C C . SER B 1 281 ? -21.328 -5.426 10.719 1 88.25 281 SER B C 1
ATOM 4594 O O . SER B 1 281 ? -20.469 -6.312 10.773 1 88.25 281 SER B O 1
ATOM 4596 N N . ALA B 1 282 ? -22.406 -5.383 11.438 1 88.44 282 ALA B N 1
ATOM 4597 C CA . ALA B 1 282 ? -22.672 -6.461 12.391 1 88.44 282 ALA B CA 1
ATOM 4598 C C . ALA B 1 282 ? -22.859 -7.793 11.672 1 88.44 282 ALA B C 1
ATOM 4600 O O . ALA B 1 282 ? -22.344 -8.82 12.117 1 88.44 282 ALA B O 1
ATOM 4601 N N . GLN B 1 283 ? -23.547 -7.75 10.586 1 91.25 283 GLN B N 1
ATOM 4602 C CA . GLN B 1 283 ? -23.75 -8.961 9.797 1 91.25 283 GLN B CA 1
ATOM 4603 C C . GLN B 1 283 ? -22.422 -9.461 9.211 1 91.25 283 GLN B C 1
ATOM 4605 O O . GLN B 1 283 ? -22.188 -10.664 9.148 1 91.25 283 GLN B O 1
ATOM 4610 N N . PHE B 1 284 ? -21.609 -8.578 8.789 1 94.38 284 PHE B N 1
ATOM 4611 C CA . PHE B 1 284 ? -20.328 -8.961 8.227 1 94.38 284 PHE B CA 1
ATOM 4612 C C . PHE B 1 284 ? -19.438 -9.578 9.297 1 94.38 284 PHE B C 1
ATOM 4614 O O . PHE B 1 284 ? -18.703 -10.539 9.031 1 94.38 284 PHE B O 1
ATOM 4621 N N . ILE B 1 285 ? -19.469 -9.023 10.484 1 94.06 285 ILE B N 1
ATOM 4622 C CA . ILE B 1 285 ? -18.734 -9.586 11.609 1 94.06 285 ILE B CA 1
ATOM 4623 C C . ILE B 1 285 ? -19.172 -11.023 11.844 1 94.06 285 ILE B C 1
ATOM 4625 O O . ILE B 1 285 ? -18.328 -11.914 12.031 1 94.06 285 ILE B O 1
ATOM 4629 N N . GLU B 1 286 ? -20.422 -11.234 11.82 1 94.56 286 GLU B N 1
ATOM 4630 C CA . GLU B 1 286 ? -20.938 -12.578 12.016 1 94.56 286 GLU B CA 1
ATOM 4631 C C . GLU B 1 286 ? -20.453 -13.523 10.922 1 94.56 286 GLU B C 1
ATOM 4633 O O . GLU B 1 286 ? -20.125 -14.68 11.195 1 94.56 286 GLU B O 1
ATOM 4638 N N . ALA B 1 287 ? -20.453 -13.047 9.688 1 95.12 287 ALA B N 1
ATOM 4639 C CA . ALA B 1 287 ? -19.938 -13.844 8.578 1 95.12 287 ALA B CA 1
ATOM 4640 C C . ALA B 1 287 ? -18.484 -14.234 8.805 1 95.12 287 ALA B C 1
ATOM 4642 O O . ALA B 1 287 ? -18.078 -15.367 8.539 1 95.12 287 ALA B O 1
ATOM 4643 N N . LEU B 1 288 ? -17.719 -13.312 9.312 1 96.06 288 LEU B N 1
ATOM 4644 C CA . LEU B 1 288 ? -16.312 -13.562 9.586 1 96.06 288 LEU B CA 1
ATOM 4645 C C . LEU B 1 288 ? -16.141 -14.57 10.711 1 96.06 288 LEU B C 1
ATOM 4647 O O . LEU B 1 288 ? -15.281 -15.453 10.633 1 96.06 288 LEU B O 1
ATOM 4651 N N . VAL B 1 289 ? -16.906 -14.453 11.703 1 95.38 289 VAL B N 1
ATOM 4652 C CA . VAL B 1 289 ? -16.828 -15.336 12.859 1 95.38 289 VAL B CA 1
ATOM 4653 C C . VAL B 1 289 ? -17.188 -16.766 12.453 1 95.38 289 VAL B C 1
ATOM 4655 O O . VAL B 1 289 ? -16.625 -17.719 12.953 1 95.38 289 VAL B O 1
ATOM 4658 N N . GLN B 1 290 ? -18.031 -16.906 11.508 1 94.12 290 GLN B N 1
ATOM 4659 C CA . GLN B 1 290 ? -18.516 -18.219 11.086 1 94.12 290 GLN B CA 1
ATOM 4660 C C . GLN B 1 290 ? -17.594 -18.844 10.039 1 94.12 290 GLN B C 1
ATOM 4662 O O . GLN B 1 290 ? -17.672 -20.031 9.758 1 94.12 290 GLN B O 1
ATOM 4667 N N . TYR B 1 291 ? -16.766 -18 9.5 1 93.44 291 TYR B N 1
ATOM 4668 C CA . TYR B 1 291 ? -15.867 -18.469 8.453 1 93.44 291 TYR B CA 1
ATOM 4669 C C . TYR B 1 291 ? -14.844 -19.438 9.016 1 93.44 291 TYR B C 1
ATOM 4671 O O . TYR B 1 291 ? -14.336 -19.25 10.125 1 93.44 291 TYR B O 1
ATOM 4679 N N . LYS B 1 292 ? -14.539 -20.469 8.281 1 90.56 292 LYS B N 1
ATOM 4680 C CA . LYS B 1 292 ? -13.523 -21.438 8.672 1 90.56 292 LYS B CA 1
ATOM 4681 C C . LYS B 1 292 ? -12.164 -21.078 8.086 1 90.56 292 LYS B C 1
ATOM 4683 O O . LYS B 1 292 ? -11.938 -21.219 6.883 1 90.56 292 LYS B O 1
ATOM 4688 N N . PHE B 1 293 ? -11.328 -20.734 9 1 90.62 293 PHE B N 1
ATOM 4689 C CA . PHE B 1 293 ? -10.031 -20.234 8.57 1 90.62 293 PHE B CA 1
ATOM 4690 C C . PHE B 1 293 ? -9.039 -21.375 8.391 1 90.62 293 PHE B C 1
ATOM 4692 O O . PHE B 1 293 ? -9.117 -22.391 9.094 1 90.62 293 PHE B O 1
#

pLDDT: mean 85.79, std 12.6, range [45.81, 98.56]

Solvent-accessible surface area (backbone atoms only — not comparable to full-atom values): 31035 Å² total; per-residue (Å²): 133,50,70,68,34,37,51,50,46,52,38,30,66,72,55,39,29,61,65,58,22,10,59,74,68,72,39,53,50,67,56,43,52,49,40,47,48,50,41,22,59,68,71,72,45,64,38,56,45,76,56,102,84,47,52,39,71,28,72,60,25,58,63,38,47,64,52,40,51,48,52,46,52,45,45,52,48,44,51,46,40,55,46,48,53,54,33,54,79,71,43,27,50,55,37,32,25,28,58,62,48,50,41,56,46,43,32,62,54,49,44,59,52,34,73,79,35,73,77,51,20,38,39,45,40,67,41,46,56,70,54,34,55,51,35,22,71,69,57,48,26,70,35,21,41,32,61,69,66,92,73,50,85,67,41,40,75,46,81,66,49,80,39,43,58,25,36,37,34,15,54,84,42,90,66,50,79,46,76,55,46,43,65,63,67,58,45,73,37,45,23,35,47,47,44,86,76,37,70,64,36,48,52,53,52,51,51,20,55,76,61,74,42,75,77,43,66,36,37,30,27,80,44,71,69,34,48,50,39,33,19,40,67,59,61,20,29,39,67,43,55,49,75,43,54,86,75,51,64,66,87,40,27,37,77,28,45,50,64,58,84,72,60,69,43,46,32,24,39,36,28,48,49,97,51,88,69,54,67,68,56,53,51,50,51,51,53,54,65,68,50,86,127,134,49,68,67,36,38,53,51,46,50,37,30,67,71,53,39,29,62,67,58,22,11,59,73,68,74,40,53,51,67,55,44,52,49,39,47,48,50,41,21,60,68,70,70,42,63,38,56,43,75,54,105,85,48,52,40,70,28,72,59,26,57,63,38,47,64,51,42,51,49,52,48,52,48,45,51,48,44,52,46,40,54,46,49,53,56,34,56,79,70,44,26,50,56,37,32,25,28,57,62,48,50,39,56,46,44,31,62,55,49,43,61,50,35,72,80,37,72,78,51,22,38,38,46,40,68,42,47,55,71,55,33,55,51,37,23,71,70,55,47,27,70,36,21,40,33,61,69,68,92,74,49,86,66,39,39,74,48,81,65,48,77,39,42,58,24,37,37,33,15,53,84,42,88,66,51,80,45,76,55,45,42,65,64,66,56,46,74,38,45,23,37,47,46,44,85,76,37,70,62,34,48,52,54,52,51,51,20,54,76,60,74,41,75,76,44,66,36,36,30,28,81,46,69,73,34,47,51,39,32,18,40,66,58,61,20,30,38,65,43,53,49,75,44,53,86,72,50,65,66,87,39,27,39,77,28,44,50,65,56,83,73,61,69,42,47,32,23,40,35,28,47,48,98,50,88,70,53,70,67,55,52,53,49,51,52,53,55,66,70,50,86,128